Protein AF-A0A925SGU0-F1 (afdb_monomer)

pLDDT: mean 85.4, std 11.52, range [42.75, 97.94]

Solvent-accessible surface area (backbone atoms only — not comparable to full-atom values): 26174 Å² total; per-residue (Å²): 116,72,66,58,69,57,47,50,63,52,49,53,52,50,33,56,45,30,49,53,49,53,58,50,56,76,69,48,88,86,67,83,87,63,48,31,83,50,36,36,80,90,41,87,33,40,52,65,72,15,40,31,47,64,42,74,80,38,100,51,50,72,67,51,40,73,42,40,80,54,56,43,76,57,97,88,40,56,17,26,60,47,35,33,90,68,60,73,57,44,63,69,39,41,48,46,70,64,46,43,61,58,50,50,50,50,49,53,52,35,53,50,51,50,50,50,41,42,74,75,65,45,71,79,65,51,70,67,39,61,70,32,78,95,34,44,70,53,51,25,48,45,49,19,54,47,24,40,55,48,13,54,52,24,48,77,70,67,37,59,67,62,14,50,56,25,36,53,51,17,54,72,44,37,84,70,49,44,69,59,30,42,54,47,16,46,51,25,30,34,70,67,39,50,68,60,16,55,52,27,44,52,50,20,39,72,71,37,62,94,45,32,72,63,52,50,53,52,50,48,54,41,28,52,60,54,70,34,40,50,61,37,29,51,51,19,53,60,42,56,72,38,90,87,46,66,53,61,62,29,49,30,48,27,55,59,19,58,69,39,89,82,36,64,85,77,64,49,77,67,53,76,75,47,90,60,75,36,60,66,29,52,51,51,18,42,53,21,52,76,71,65,39,56,69,60,17,49,56,23,50,54,55,33,73,71,31,88,63,33,45,35,57,36,54,50,48,22,52,55,27,49,76,71,65,38,52,70,60,15,44,51,45,38,67,44,78,73,21,76,53,51,72,46,55,33,40,42,44,45,24,52,40,26,48,75,70,65,39,54,70,60,21,41,46,36,63,74,67,50,58,86,48,69,66,31,46,42,48,49,35,17,48,27,43,62,59,50,43,52,69,54,49,53,55,50,44,56,53,53,74,66,38,78,85,68,55,66,30,50,47,52,39,46,34,48,18,23,58,60,33,69,33,64,71,57,34,53,54,39,35,57,57,42,34,74,79,39,72,60,50,40,61,51,54,53,62,42,72,41,99,80,45,82,66,61,29,72,44,56,46,46,76,77,33,61,61,52,65,61,39,44,51,34,76,61,54,72,78,78,79,74,82,74,86,86,129

Sequence (487 aa):
MLDWLRLWPEFIRLNLRKDRHRRRQNVSIGQRWHSAPCQSASDSGRPGDTRCEACQILDRASRYRLVCPDLSVVAGEARCTRSAGQVRPYWGRAALAFLAPPALLYLVLTLGYWSLLRTQGITTVPLADALLPDRWENIAEHRRDHFHNIALRAFAAGDARAATIALFTAAQTGRGDPEQNRLLARLAYLSGFQSLGDDLHTAALAQAPAQAAALSIHWHDDLLLARRPTRLATLALEQLAHPDAPREFWLHAYFESLRHPDVPSSLDPALVSFPHPGLRDALLARQAVAAGDFLEAHVHLYALGQTPPGAATQAFLVESWLDIRDHARAFAAAADPRYAASPAQTARLRYLVHHHAGDLAAARREIAYAREDAATLSATVAILIHAPDAPSLALAWERVSASEPVSPTLLGACWLAARSADHAALVSTVEIRLAAFDPTLPSTLRGLAGPHATLAIPALATLLLPLDRDALYQLQAPPPLPPKPGL

Foldseek 3Di:
DVLLVVLQVLLVVLQVQQVVVLVVVVVDDPDDQQAAPQWDRPWPLAAPGTAGNSCVVHPDVVLVCQQPVQWDQDPNTTTGRDGRNPDHRRVVSSCCSNVVVVVVVLVVVLVVVVVVCVVVVLPPDDSVLSSDPVNVLVVLVSQLVVLCVQLVVCVVVVNLPSNLVSLVSSCVSHQHDLVSLLVNLLSCLLVVVNVSSVVSLVSSCVSCVVCNQVSLVSSLLSCLQSLPLQVQLVSLLVQCPDPPHPNLVSLLSNLLSLLDPPHDLPVPPSVVPDPAQLPVLSSQLSVCLSVVVVVSNVVSLVSLVVGQAELSSLLSSLVSCLSSPNLVSSLCSLPPVRRVHDLLSSLLSQLVSCLSVVVNVSNLVSLVPQDLDQVSLLLQLLSLLQRPDLVSLVSSVVSLVPDPPRALQSLLSSLSSCVSNVVVVSVVVSLVVNCVVPVCLNVLVVVCSDPPNPRNHVSSCCVVHVHDVSNSSSVSRDRRDPPDPDD

Radius of gyration: 39.47 Å; Cα contacts (8 Å, |Δi|>4): 622; chains: 1; bounding box: 90×50×114 Å

Nearest PDB structures (foldseek):
  7dhg-assembly1_C  TM=5.368E-01  e=2.382E-02  Homo sapiens
  9hmf-assembly1_L  TM=2.170E-01  e=4.540E-02  Campylobacter jejuni
  5nrl-assembly1_J  TM=4.206E-01  e=8.964E-01  Saccharomyces cerevisiae
  4hnw-assembly1_A  TM=2.966E-01  e=5.754E-01  Saccharomyces cerevisiae S288C
  6xr1-assembly1_A  TM=2.135E-01  e=4.339E-01  synthetic construct

Secondary structure (DSSP, 8-state):
-HHHHHHHHHHHHHHHHHHHHHHHHTT-TT---PPPTTB-TTS---TTTSBBHHHHSSS-HHHHHTT-TTEEEETTEEEESS-GGG----HHHHHHHHHHHHHHHHHHHHHHHHHHHHHTT-----HHHHH-GGGHHHHHHHHHHHHHHHHHHHHHTT-HHHHHHHHHHHHHHSSPPHHHHHHHHHHHHHTT-HHHHHHHHHHHHHH-GGGHHHHHHHHHHHHHHTT-HHHHHHHHHHHHTSTTS-HHHHHHHHHHHTTSTTS-GGGHHHHHT---TTHHHHHHHHHHHHHT-HHHHHHHHHHHTTSPP-HHHHHHHHHHHHHTT-HHHHHHHHH-GGG---HHHHHHHHHHHHHHTT-HHHHHHHHHHS-SSHHHHHHHHHHHHHS--HHHHHHHHHHHHHSSSPPHHHHHHHHHHHHHTT-HHHHHHHHHHHHHH-TTHHHHHHHHTSTT-SSSSHHHHHHHS---HHHHHHHHSPPPPPPPS--

Mean predicted aligned error: 9.71 Å

Structure (mmCIF, N/CA/C/O backbone):
data_AF-A0A925SGU0-F1
#
_entry.id   AF-A0A925SGU0-F1
#
loop_
_atom_site.group_PDB
_atom_site.id
_atom_site.type_symbol
_atom_site.label_atom_id
_atom_site.label_alt_id
_atom_site.label_comp_id
_atom_site.label_asym_id
_atom_site.label_entity_id
_atom_site.label_seq_id
_atom_site.pdbx_PDB_ins_code
_atom_site.Cartn_x
_atom_site.Cartn_y
_atom_site.Cartn_z
_atom_site.occupancy
_atom_site.B_iso_or_equiv
_atom_site.auth_seq_id
_atom_site.auth_comp_id
_atom_site.auth_asym_id
_atom_site.auth_atom_id
_atom_site.pdbx_PDB_model_num
ATOM 1 N N . MET A 1 1 ? -13.767 -9.651 52.450 1.00 54.62 1 MET A N 1
ATOM 2 C CA . MET A 1 1 ? -14.417 -9.584 51.120 1.00 54.62 1 MET A CA 1
ATOM 3 C C . MET A 1 1 ? -15.547 -10.609 50.977 1.00 54.62 1 MET A C 1
ATOM 5 O O . MET A 1 1 ? -16.618 -10.221 50.537 1.00 54.62 1 MET A O 1
ATOM 9 N N . LEU A 1 2 ? -15.360 -11.862 51.423 1.00 60.91 2 LEU A N 1
ATOM 10 C CA . LEU A 1 2 ? -16.372 -12.939 51.371 1.00 60.91 2 LEU A CA 1
ATOM 11 C C . LEU A 1 2 ? -17.727 -12.606 52.036 1.00 60.91 2 LEU A C 1
ATOM 13 O O . LEU A 1 2 ? -18.768 -12.937 51.475 1.00 60.91 2 LEU A O 1
ATOM 17 N N . ASP A 1 3 ? -17.740 -11.874 53.157 1.00 69.94 3 ASP A N 1
ATOM 18 C CA . ASP A 1 3 ? -18.998 -11.460 53.811 1.00 69.94 3 ASP A CA 1
ATOM 19 C C . ASP A 1 3 ? -19.869 -10.546 52.947 1.00 69.94 3 ASP A C 1
ATOM 21 O O . ASP A 1 3 ? -21.088 -10.553 53.079 1.00 69.94 3 ASP A O 1
ATOM 25 N N . TRP A 1 4 ? -19.264 -9.746 52.065 1.00 71.12 4 TRP A N 1
ATOM 26 C CA . TRP A 1 4 ? -19.990 -8.767 51.254 1.00 71.12 4 TRP A CA 1
ATOM 27 C C . TRP A 1 4 ? -20.843 -9.445 50.178 1.00 71.12 4 TRP A C 1
ATOM 29 O O . TRP A 1 4 ? -21.992 -9.064 49.958 1.00 71.12 4 TRP A O 1
ATOM 39 N N . LEU A 1 5 ? -20.309 -10.516 49.582 1.00 77.62 5 LEU A N 1
ATOM 40 C CA . LEU A 1 5 ? -21.015 -11.350 48.608 1.00 77.62 5 LEU A CA 1
ATOM 41 C C . LEU A 1 5 ? -22.161 -12.149 49.247 1.00 77.62 5 LEU A C 1
ATOM 43 O O . LEU A 1 5 ? -23.161 -12.405 48.584 1.00 77.62 5 LEU A O 1
ATOM 47 N N . ARG A 1 6 ? -22.056 -12.497 50.538 1.00 77.75 6 ARG A N 1
ATOM 48 C CA . ARG A 1 6 ? -23.143 -13.137 51.306 1.00 77.75 6 ARG A CA 1
ATOM 49 C C . ARG A 1 6 ? -24.194 -12.137 51.791 1.00 77.75 6 ARG A C 1
ATOM 51 O O . ARG A 1 6 ? -25.374 -12.469 51.857 1.00 77.75 6 ARG A O 1
ATOM 58 N N . LEU A 1 7 ? -23.781 -10.905 52.096 1.00 78.12 7 LEU A N 1
ATOM 59 C CA . LEU A 1 7 ? -24.659 -9.841 52.583 1.00 78.12 7 LEU A CA 1
ATOM 60 C C . LEU A 1 7 ? -25.709 -9.443 51.533 1.00 78.12 7 LEU A C 1
ATOM 62 O O . LEU A 1 7 ? -26.854 -9.179 51.890 1.00 78.12 7 LEU A O 1
ATOM 66 N N . TRP A 1 8 ? -25.339 -9.407 50.249 1.00 80.88 8 TRP A N 1
ATOM 67 C CA . TRP A 1 8 ? -26.189 -8.888 49.171 1.00 80.88 8 TRP A CA 1
ATOM 68 C C . TRP A 1 8 ? -27.453 -9.722 48.878 1.00 80.88 8 TRP A C 1
ATOM 70 O O . TRP A 1 8 ? -28.551 -9.154 48.939 1.00 80.88 8 TRP A O 1
ATOM 80 N N . PRO A 1 9 ? -27.368 -11.047 48.630 1.00 85.44 9 PRO A N 1
ATOM 81 C CA . PRO A 1 9 ? -28.552 -11.881 48.414 1.00 85.44 9 PRO A CA 1
ATOM 82 C C . PRO A 1 9 ? -29.490 -11.852 49.618 1.00 85.44 9 PRO A C 1
ATOM 84 O O . PRO A 1 9 ? -30.707 -11.769 49.461 1.00 85.44 9 PRO A O 1
ATOM 87 N N . GLU A 1 10 ? -28.922 -11.851 50.826 1.00 84.56 10 GLU A N 1
ATOM 88 C CA . GLU A 1 10 ? -29.679 -11.762 52.068 1.00 84.56 10 GLU A CA 1
ATOM 89 C C . GLU A 1 10 ? -30.394 -10.422 52.209 1.00 84.56 10 GLU A C 1
ATOM 91 O O . GLU A 1 10 ? -31.566 -10.371 52.591 1.00 84.56 10 GLU A O 1
ATOM 96 N N . PHE A 1 11 ? -29.746 -9.326 51.817 1.00 84.31 11 PHE A N 1
ATOM 97 C CA . PHE A 1 11 ? -30.368 -8.011 51.842 1.00 84.31 11 PHE A CA 1
ATOM 98 C C . PHE A 1 11 ? -31.518 -7.898 50.835 1.00 84.31 11 PHE A C 1
ATOM 100 O O . PHE A 1 11 ? -32.598 -7.423 51.196 1.00 84.31 11 PHE A O 1
ATOM 107 N N . ILE A 1 12 ? -31.337 -8.381 49.601 1.00 88.00 12 ILE A N 1
ATOM 108 C CA . ILE A 1 12 ? -32.414 -8.449 48.599 1.00 88.00 12 ILE A CA 1
ATOM 109 C C . ILE A 1 12 ? -33.570 -9.294 49.135 1.00 88.00 12 ILE A C 1
ATOM 111 O O . ILE A 1 12 ? -34.717 -8.840 49.160 1.00 88.00 12 ILE A O 1
ATOM 115 N N . ARG A 1 13 ? -33.271 -10.504 49.622 1.00 90.12 13 ARG A N 1
ATOM 116 C CA . ARG A 1 13 ? -34.255 -11.445 50.167 1.00 90.12 13 ARG A CA 1
ATOM 117 C C . ARG A 1 13 ? -35.071 -10.808 51.288 1.00 90.12 13 ARG A C 1
ATOM 119 O O . ARG A 1 13 ? -36.299 -10.903 51.283 1.00 90.12 13 ARG A O 1
ATOM 126 N N . LEU A 1 14 ? -34.413 -10.132 52.227 1.00 87.62 14 LEU A N 1
ATOM 127 C CA . LEU A 1 14 ? -35.061 -9.487 53.367 1.00 87.62 14 LEU A CA 1
ATOM 128 C C . LEU A 1 14 ? -35.910 -8.280 52.957 1.00 87.62 14 LEU A C 1
ATOM 130 O O . LEU A 1 14 ? -37.015 -8.138 53.478 1.00 87.62 14 LEU A O 1
ATOM 134 N N . ASN A 1 15 ? -35.467 -7.435 52.019 1.00 90.31 15 ASN A N 1
ATOM 135 C CA . ASN A 1 15 ? -36.299 -6.321 51.541 1.00 90.31 15 ASN A CA 1
ATOM 136 C C . ASN A 1 15 ? -37.511 -6.802 50.747 1.00 90.31 15 ASN A C 1
ATOM 138 O O . ASN A 1 15 ? -38.612 -6.327 51.005 1.00 90.31 15 ASN A O 1
ATOM 142 N N . LEU A 1 16 ? -37.353 -7.812 49.887 1.00 92.31 16 LEU A N 1
ATOM 143 C CA . LEU A 1 16 ? -38.478 -8.439 49.187 1.00 92.31 16 LEU A CA 1
ATOM 144 C C . LEU A 1 16 ? -39.488 -9.052 50.167 1.00 92.31 16 LEU A C 1
ATOM 146 O O . LEU A 1 16 ? -40.700 -8.926 49.981 1.00 92.31 16 LEU A O 1
ATOM 150 N N . ARG A 1 17 ? -39.014 -9.701 51.241 1.00 90.56 17 ARG A N 1
ATOM 151 C CA . ARG A 1 17 ? -39.887 -10.219 52.306 1.00 90.56 17 ARG A CA 1
ATOM 152 C C . ARG A 1 17 ? -40.599 -9.090 53.056 1.00 90.56 17 ARG A C 1
ATOM 154 O O . ARG A 1 17 ? -41.795 -9.219 53.304 1.00 90.56 17 ARG A O 1
ATOM 161 N N . LYS A 1 18 ? -39.911 -7.988 53.378 1.00 89.38 18 LYS A N 1
ATOM 162 C CA . LYS A 1 18 ? -40.508 -6.794 54.010 1.00 89.38 18 LYS A CA 1
ATOM 163 C C . LYS A 1 18 ? -41.570 -6.144 53.120 1.00 89.38 18 LYS A C 1
ATOM 165 O O . LYS A 1 18 ? -42.645 -5.822 53.616 1.00 89.38 18 LYS A O 1
ATOM 170 N N . ASP A 1 19 ? -41.326 -6.034 51.815 1.00 90.50 19 ASP A N 1
ATOM 171 C CA . ASP A 1 19 ? -42.318 -5.557 50.844 1.00 90.50 19 ASP A CA 1
ATOM 172 C C . ASP A 1 19 ? -43.566 -6.443 50.819 1.00 90.50 19 ASP A C 1
ATOM 174 O O . ASP A 1 19 ? -44.690 -5.946 50.908 1.00 90.50 19 ASP A O 1
ATOM 178 N N . ARG A 1 20 ? -43.386 -7.770 50.757 1.00 90.00 20 ARG A N 1
ATOM 179 C CA . ARG A 1 20 ? -44.502 -8.730 50.818 1.00 90.00 20 ARG A CA 1
ATOM 180 C C . ARG A 1 20 ? -45.269 -8.631 52.136 1.00 90.00 20 ARG A C 1
ATOM 182 O O . ARG A 1 20 ? -46.496 -8.666 52.121 1.00 90.00 20 ARG A O 1
ATOM 189 N N . HIS A 1 21 ? -44.567 -8.497 53.259 1.00 86.38 21 HIS A N 1
ATOM 190 C CA . HIS A 1 21 ? -45.171 -8.342 54.582 1.00 86.38 21 HIS A CA 1
ATOM 191 C C . HIS A 1 21 ? -46.014 -7.065 54.672 1.00 86.38 21 HIS A C 1
ATOM 193 O O . HIS A 1 21 ? -47.172 -7.134 55.073 1.00 86.38 21 HIS A O 1
ATOM 199 N N . ARG A 1 22 ? -45.493 -5.931 54.189 1.00 85.56 22 ARG A N 1
ATOM 200 C CA . ARG A 1 22 ? -46.227 -4.660 54.135 1.00 85.56 22 ARG A CA 1
ATOM 201 C C . ARG A 1 22 ? -47.474 -4.749 53.253 1.00 85.56 22 ARG A C 1
ATOM 203 O O . ARG A 1 22 ? -48.534 -4.266 53.638 1.00 85.56 22 ARG A O 1
ATOM 210 N N . ARG A 1 23 ? -47.377 -5.403 52.088 1.00 86.06 23 ARG A N 1
ATOM 211 C CA . ARG A 1 23 ? -48.541 -5.647 51.217 1.00 86.06 23 ARG A CA 1
ATOM 212 C C . ARG A 1 23 ? -49.613 -6.487 51.915 1.00 86.06 23 ARG A C 1
ATOM 214 O O . ARG A 1 23 ? -50.784 -6.166 51.786 1.00 86.06 23 ARG A O 1
ATOM 221 N N . ARG A 1 24 ? -49.226 -7.519 52.677 1.00 83.50 24 ARG A N 1
ATOM 222 C CA . ARG A 1 24 ? -50.164 -8.350 53.456 1.00 83.50 24 ARG A CA 1
ATOM 223 C C . ARG A 1 24 ? -50.821 -7.570 54.597 1.00 83.50 24 ARG A C 1
ATOM 225 O O . ARG A 1 24 ? -52.029 -7.674 54.760 1.00 83.50 24 ARG A O 1
ATOM 232 N N . GLN A 1 25 ? -50.060 -6.747 55.320 1.00 77.62 25 GLN A N 1
ATOM 233 C CA . GLN A 1 25 ? -50.591 -5.903 56.398 1.00 77.62 25 GLN A CA 1
ATOM 234 C C . GLN A 1 25 ? -51.639 -4.897 55.911 1.00 77.62 25 GLN A C 1
ATOM 236 O O . GLN A 1 25 ? -52.618 -4.661 56.609 1.00 77.62 25 GLN A O 1
ATOM 241 N N . ASN A 1 26 ? -51.476 -4.351 54.702 1.00 72.44 26 ASN A N 1
ATOM 242 C CA . ASN A 1 26 ? -52.467 -3.450 54.108 1.00 72.44 26 ASN A CA 1
ATOM 243 C C . ASN A 1 26 ? -53.800 -4.144 53.753 1.00 72.44 26 ASN A C 1
ATOM 245 O O . ASN A 1 26 ? -54.792 -3.453 53.551 1.00 72.44 26 ASN A O 1
ATOM 249 N N . VAL A 1 27 ? -53.831 -5.479 53.653 1.00 72.06 27 VAL A N 1
ATOM 250 C CA . VAL A 1 27 ? -55.029 -6.262 53.286 1.00 72.06 27 VAL A CA 1
ATOM 251 C C . VAL A 1 27 ? -55.773 -6.781 54.525 1.00 72.06 27 VAL A C 1
ATOM 253 O O . VAL A 1 27 ? -56.987 -6.953 54.493 1.00 72.06 27 VAL A O 1
ATOM 256 N N . SER A 1 28 ? -55.075 -7.007 55.639 1.00 62.03 28 SER A N 1
ATOM 257 C CA . SER A 1 28 ? -55.639 -7.573 56.868 1.00 62.03 28 SER A CA 1
ATOM 258 C C . SER A 1 28 ? -55.954 -6.491 57.911 1.00 62.03 28 SER A C 1
ATOM 260 O O . SER A 1 28 ? -55.168 -6.259 58.832 1.00 62.03 28 SER A O 1
ATOM 262 N N . ILE A 1 29 ? -57.111 -5.836 57.795 1.00 55.25 29 ILE A N 1
ATOM 263 C CA . ILE A 1 29 ? -57.624 -4.926 58.831 1.00 55.25 29 ILE A CA 1
ATOM 264 C C . ILE A 1 29 ? -58.131 -5.783 60.007 1.00 55.25 29 ILE A C 1
ATOM 266 O O . ILE A 1 29 ? -59.185 -6.403 59.912 1.00 55.25 29 ILE A O 1
ATOM 270 N N . GLY A 1 30 ? -57.364 -5.857 61.104 1.00 55.22 30 GLY A N 1
ATOM 271 C CA . GLY A 1 30 ? -57.815 -6.441 62.382 1.00 55.22 30 GLY A CA 1
ATOM 272 C C . GLY A 1 30 ? -57.083 -7.690 62.899 1.00 55.22 30 GLY A C 1
ATOM 273 O O . GLY A 1 30 ? -57.442 -8.185 63.966 1.00 55.22 30 GLY A O 1
ATOM 274 N N . GLN A 1 31 ? -56.053 -8.208 62.217 1.00 54.75 31 GLN A N 1
ATOM 275 C CA . GLN A 1 31 ? -55.280 -9.362 62.715 1.00 54.75 31 GLN A CA 1
ATOM 276 C C . GLN A 1 31 ? -54.062 -8.968 63.568 1.00 54.75 31 GLN A C 1
ATOM 278 O O . GLN A 1 31 ? -53.413 -7.950 63.331 1.00 54.75 31 GLN A O 1
ATOM 283 N N . ARG A 1 32 ? -53.754 -9.810 64.572 1.00 58.53 32 ARG A N 1
ATOM 284 C CA . ARG A 1 32 ? -52.595 -9.688 65.478 1.00 58.53 32 ARG A CA 1
ATOM 285 C C . ARG A 1 32 ? -51.298 -9.478 64.686 1.00 58.53 32 ARG A C 1
ATOM 287 O O . ARG A 1 32 ? -51.033 -10.180 63.714 1.00 58.53 32 ARG A O 1
ATOM 294 N N . TRP A 1 33 ? -50.480 -8.529 65.140 1.00 59.62 33 TRP A N 1
ATOM 295 C CA . TRP A 1 33 ? -49.197 -8.169 64.539 1.00 59.62 33 TRP A CA 1
ATOM 296 C C . TRP A 1 33 ? -48.231 -9.364 64.545 1.00 59.62 33 TRP A C 1
ATOM 298 O O . TRP A 1 33 ? -47.617 -9.665 65.565 1.00 59.62 33 TRP A O 1
ATOM 308 N N . HIS A 1 34 ? -48.096 -10.055 63.414 1.00 68.38 34 HIS A N 1
ATOM 309 C CA . HIS A 1 34 ? -47.015 -11.020 63.220 1.00 68.38 34 HIS A CA 1
ATOM 310 C C . HIS A 1 34 ? -45.671 -10.284 63.158 1.00 68.38 34 HIS A C 1
ATOM 312 O O . HIS A 1 34 ? -45.598 -9.182 62.606 1.00 68.38 34 HIS A O 1
ATOM 318 N N . SER A 1 35 ? -44.619 -10.891 63.713 1.00 78.31 35 SER A N 1
ATOM 319 C CA . SER A 1 35 ? -43.250 -10.372 63.655 1.00 78.31 35 SER A CA 1
ATOM 320 C C . SER A 1 35 ? -42.851 -10.032 62.215 1.00 78.31 35 SER A C 1
ATOM 322 O O . SER A 1 35 ? -43.205 -10.731 61.256 1.00 78.31 35 SER A O 1
ATOM 324 N N . ALA A 1 36 ? -42.129 -8.922 62.039 1.00 84.94 36 ALA A N 1
ATOM 325 C CA . ALA A 1 36 ? -41.620 -8.569 60.721 1.00 84.94 36 ALA A CA 1
ATOM 326 C C . ALA A 1 36 ? -40.605 -9.633 60.249 1.00 84.94 36 ALA A C 1
ATOM 328 O O . ALA A 1 36 ? -39.908 -10.210 61.075 1.00 84.94 36 ALA A O 1
ATOM 329 N N . PRO A 1 37 ? -40.404 -9.853 58.937 1.00 86.06 37 PRO A N 1
ATOM 330 C CA . PRO A 1 37 ? -39.548 -10.936 58.427 1.00 86.06 37 PRO A CA 1
ATOM 331 C C . PRO A 1 37 ? -38.057 -10.861 58.794 1.00 86.06 37 PRO A C 1
ATOM 333 O O . PRO A 1 37 ? -37.296 -11.742 58.408 1.00 86.06 37 PRO A O 1
ATOM 336 N N . CYS A 1 38 ? -37.617 -9.767 59.417 1.00 87.31 38 CYS A N 1
ATOM 337 C CA . CYS A 1 38 ? -36.256 -9.583 59.924 1.00 87.31 38 CYS A CA 1
ATOM 338 C C . CYS A 1 38 ? -36.180 -9.587 61.461 1.00 87.31 38 CYS A C 1
ATOM 340 O O . CYS A 1 38 ? -35.096 -9.406 62.012 1.00 87.31 38 CYS A O 1
ATOM 342 N N . GLN A 1 39 ? -37.322 -9.695 62.137 1.00 90.56 39 GLN A N 1
ATOM 343 C CA . GLN A 1 39 ? -37.469 -9.761 63.585 1.00 90.56 39 GLN A CA 1
ATOM 344 C C . GLN A 1 39 ? -37.628 -11.225 64.000 1.00 90.56 39 GLN A C 1
ATOM 346 O O . GLN A 1 39 ? -38.316 -11.973 63.310 1.00 90.56 39 GLN A O 1
ATOM 351 N N . SER A 1 40 ? -37.036 -11.613 65.131 1.00 87.81 40 SER A N 1
ATOM 352 C CA . SER A 1 40 ? -37.202 -12.967 65.668 1.00 87.81 40 SER A CA 1
ATOM 353 C C . SER A 1 40 ? -38.683 -13.287 65.893 1.00 87.81 40 SER A C 1
ATOM 355 O O . SER A 1 40 ? -39.411 -12.496 66.496 1.00 87.81 40 SER A O 1
ATOM 357 N N . ALA A 1 41 ? -39.138 -14.449 65.421 1.00 84.25 41 ALA A N 1
ATOM 358 C CA . ALA A 1 41 ? -40.534 -14.872 65.554 1.00 84.25 41 ALA A CA 1
ATOM 359 C C . ALA A 1 41 ? -40.947 -15.212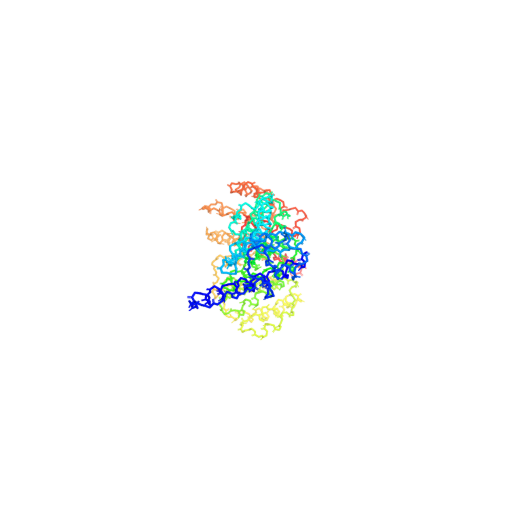 66.996 1.00 84.25 41 ALA A C 1
ATOM 361 O O . ALA A 1 41 ? -42.136 -15.198 67.304 1.00 84.25 41 ALA A O 1
ATOM 362 N N . SER A 1 42 ? -39.977 -15.495 67.870 1.00 84.81 42 SER A N 1
ATOM 363 C CA . SER A 1 42 ? -40.190 -15.776 69.296 1.00 84.81 42 SER A CA 1
ATOM 364 C C . SER A 1 42 ? -40.431 -14.531 70.150 1.00 84.81 42 SER A C 1
ATOM 366 O O . SER A 1 42 ? -40.810 -14.654 71.313 1.00 84.81 42 SER A O 1
ATOM 368 N N . ASP A 1 43 ? -40.159 -13.343 69.610 1.00 83.94 43 ASP A N 1
ATOM 369 C CA . ASP A 1 43 ? -40.090 -12.112 70.389 1.00 83.94 43 ASP A CA 1
ATOM 370 C C . ASP A 1 43 ? -41.404 -11.320 70.319 1.00 83.94 43 ASP A C 1
ATOM 372 O O . ASP A 1 43 ? -42.255 -11.525 69.454 1.00 83.94 43 ASP A O 1
ATOM 376 N N . SER A 1 44 ? -41.567 -10.362 71.233 1.00 81.75 44 SER A N 1
ATOM 377 C CA . SER A 1 44 ? -42.814 -9.608 71.433 1.00 81.75 44 SER A CA 1
ATOM 378 C C . SER A 1 44 ? -43.220 -8.697 70.264 1.00 81.75 44 SER A C 1
ATOM 380 O O . SER A 1 44 ? -44.310 -8.120 70.288 1.00 81.75 44 SER A O 1
ATOM 382 N N . GLY A 1 45 ? -42.344 -8.491 69.274 1.00 80.19 45 GLY A N 1
ATOM 383 C CA . GLY A 1 45 ? -42.534 -7.526 68.186 1.00 80.19 45 GLY A CA 1
ATOM 384 C C . GLY A 1 45 ? -42.500 -6.060 68.645 1.00 80.19 45 GLY A C 1
ATOM 385 O O . GLY A 1 45 ? -42.767 -5.158 67.840 1.00 80.19 45 GLY A O 1
ATOM 386 N N . ARG A 1 46 ? -42.192 -5.804 69.929 1.00 84.62 46 ARG A N 1
ATOM 387 C CA . ARG A 1 46 ? -42.098 -4.461 70.510 1.00 84.62 46 ARG A CA 1
ATOM 388 C C . ARG A 1 46 ? -40.757 -3.795 70.166 1.00 84.62 46 ARG A C 1
ATOM 390 O O . ARG A 1 46 ? -39.728 -4.483 70.121 1.00 84.62 46 ARG A O 1
ATOM 397 N N . PRO A 1 47 ? -40.757 -2.464 69.945 1.00 87.44 47 PRO A N 1
ATOM 398 C CA . PRO A 1 47 ? -39.541 -1.662 69.823 1.00 87.44 47 PRO A CA 1
ATOM 399 C C . PRO A 1 47 ? -38.559 -1.914 70.972 1.00 87.44 47 PRO A C 1
ATOM 401 O O . PRO A 1 47 ? -38.955 -1.879 72.129 1.00 87.44 47 PRO A O 1
ATOM 404 N N . GLY A 1 48 ? -37.281 -2.134 70.670 1.00 86.25 48 GLY A N 1
ATOM 405 C CA . GLY A 1 48 ? -36.213 -2.284 71.668 1.00 86.25 48 GLY A CA 1
ATOM 406 C C . GLY A 1 48 ? -36.128 -3.660 72.339 1.00 86.25 48 GLY A C 1
ATOM 407 O O . GLY A 1 48 ? -35.055 -4.017 72.822 1.00 86.25 48 GLY A O 1
ATOM 408 N N . ASP A 1 49 ? -37.195 -4.460 72.296 1.00 88.19 49 ASP A N 1
ATOM 409 C CA . ASP A 1 49 ? -37.231 -5.812 72.877 1.00 88.19 49 ASP A CA 1
ATOM 410 C C . ASP A 1 49 ? -36.927 -6.905 71.847 1.00 88.19 49 ASP A C 1
ATOM 412 O O . ASP A 1 49 ? -36.413 -7.965 72.188 1.00 88.19 49 ASP A O 1
ATOM 416 N N . THR A 1 50 ? -37.233 -6.640 70.576 1.00 89.38 50 THR A N 1
ATOM 417 C CA . THR A 1 50 ? -37.212 -7.651 69.514 1.00 89.38 50 THR A CA 1
ATOM 418 C C . THR A 1 50 ? -35.835 -7.769 68.869 1.00 89.38 50 THR A C 1
ATOM 420 O O . THR A 1 50 ? -35.325 -6.795 68.302 1.00 89.38 50 THR A O 1
ATOM 423 N N . ARG A 1 51 ? -35.240 -8.963 68.891 1.00 90.06 51 ARG A N 1
ATOM 424 C CA . ARG A 1 51 ? -33.958 -9.264 68.245 1.00 90.06 51 ARG A CA 1
ATOM 425 C C . ARG A 1 51 ? -34.088 -9.239 66.722 1.00 90.06 51 ARG A C 1
ATOM 427 O O . ARG A 1 51 ? -35.106 -9.626 66.145 1.00 90.06 51 ARG A O 1
ATOM 434 N N . CYS A 1 52 ? -33.030 -8.781 66.059 1.00 88.62 52 CYS A N 1
ATOM 435 C CA . CYS A 1 52 ? -32.928 -8.791 64.604 1.00 88.62 52 CYS A CA 1
ATOM 436 C C . CYS A 1 52 ? -32.322 -10.118 64.130 1.00 88.62 52 CYS A C 1
ATOM 438 O O . CYS A 1 52 ? -31.115 -10.331 64.245 1.00 88.62 52 CYS A O 1
ATOM 440 N N . GLU A 1 53 ? -33.145 -10.991 63.556 1.00 86.38 53 GLU A N 1
ATOM 441 C CA . GLU A 1 53 ? -32.720 -12.296 63.029 1.00 86.38 53 GLU A CA 1
ATOM 442 C C . GLU A 1 53 ? -31.729 -12.133 61.863 1.00 86.38 53 GLU A C 1
ATOM 444 O O . GLU A 1 53 ? -30.762 -12.878 61.735 1.00 86.38 53 GLU A O 1
ATOM 449 N N . ALA A 1 54 ? -31.875 -11.059 61.078 1.00 81.50 54 ALA A N 1
ATOM 450 C CA . ALA A 1 54 ? -30.940 -10.731 60.003 1.00 81.50 54 ALA A CA 1
ATOM 451 C C . ALA A 1 54 ? -29.509 -10.458 60.501 1.00 81.50 54 ALA A C 1
ATOM 453 O O . ALA A 1 54 ? -28.556 -10.645 59.750 1.00 81.50 54 ALA A O 1
ATOM 454 N N . CYS A 1 55 ? -29.343 -10.023 61.754 1.00 84.88 55 CYS A N 1
ATOM 455 C CA . CYS A 1 55 ? -28.027 -9.811 62.351 1.00 84.88 55 CYS A CA 1
ATOM 456 C C . CYS A 1 55 ? -27.410 -11.090 62.924 1.00 84.88 55 CYS A C 1
ATOM 458 O O . CYS A 1 55 ? -26.207 -11.098 63.137 1.00 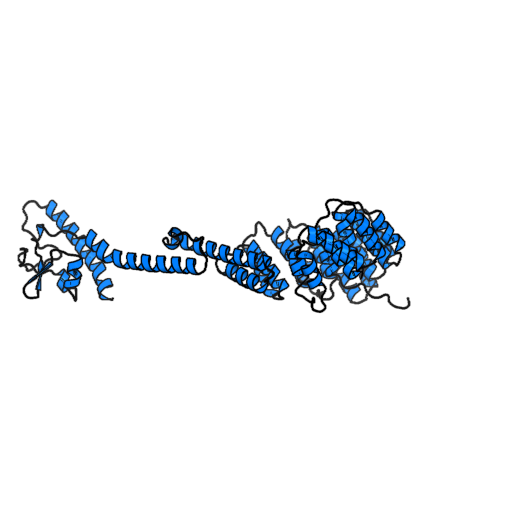84.88 55 CYS A O 1
ATOM 460 N N . GLN A 1 56 ? -28.193 -12.150 63.146 1.00 81.25 56 GLN A N 1
ATOM 461 C CA . GLN A 1 56 ? -27.676 -13.449 63.600 1.00 81.25 56 GLN A CA 1
ATOM 462 C C . GLN A 1 56 ? -26.998 -14.221 62.461 1.00 81.25 56 GLN A C 1
ATOM 464 O O . GLN A 1 56 ? -26.098 -15.015 62.698 1.00 81.25 56 GLN A O 1
ATOM 469 N N . ILE A 1 57 ? -27.404 -13.950 61.218 1.00 76.56 57 ILE A N 1
ATOM 470 C CA . ILE A 1 57 ? -26.843 -14.562 60.002 1.00 76.56 57 ILE A CA 1
ATOM 471 C C . ILE A 1 57 ? -25.508 -13.893 59.601 1.00 76.56 57 ILE A C 1
ATOM 473 O O . ILE A 1 57 ? -24.792 -14.386 58.734 1.00 76.56 57 ILE A O 1
ATOM 477 N N . LEU A 1 58 ? -25.161 -12.753 60.209 1.00 73.56 58 LEU A N 1
ATOM 478 C CA . LEU A 1 58 ? -24.021 -11.926 59.819 1.00 73.56 58 LEU A CA 1
ATOM 479 C C . LEU A 1 58 ? -23.004 -11.824 60.956 1.00 73.56 58 LEU A C 1
ATOM 481 O O . LEU A 1 58 ? -23.327 -11.300 62.016 1.00 73.56 58 LEU A O 1
ATOM 485 N N . ASP A 1 59 ? -21.743 -12.168 60.683 1.00 72.50 59 ASP A N 1
ATOM 486 C CA . ASP A 1 59 ? -20.637 -12.113 61.658 1.00 72.50 59 ASP A CA 1
ATOM 487 C C . ASP A 1 59 ? -20.443 -10.737 62.323 1.00 72.50 59 ASP A C 1
ATOM 489 O O . ASP A 1 59 ? -19.841 -10.624 63.390 1.00 72.50 59 ASP A O 1
ATOM 493 N N . ARG A 1 60 ? -20.921 -9.651 61.694 1.00 78.12 60 ARG A N 1
ATOM 494 C CA . ARG A 1 60 ? -20.815 -8.282 62.225 1.00 78.12 60 ARG A CA 1
ATOM 495 C C . ARG A 1 60 ? -22.106 -7.490 62.038 1.00 78.12 60 ARG A C 1
ATOM 497 O O . ARG A 1 60 ? -22.308 -6.848 61.003 1.00 78.12 60 ARG A O 1
ATOM 504 N N . ALA A 1 61 ? -22.925 -7.425 63.089 1.00 76.69 61 ALA A N 1
ATOM 505 C CA . ALA A 1 61 ? -24.160 -6.630 63.132 1.00 76.69 61 ALA A CA 1
ATOM 506 C C . ALA A 1 61 ? -23.948 -5.133 62.814 1.00 76.69 61 ALA A C 1
ATOM 508 O O . ALA A 1 61 ? -24.831 -4.480 62.254 1.00 76.69 61 ALA A O 1
ATOM 509 N N . SER A 1 62 ? -22.760 -4.585 63.099 1.00 79.94 62 SER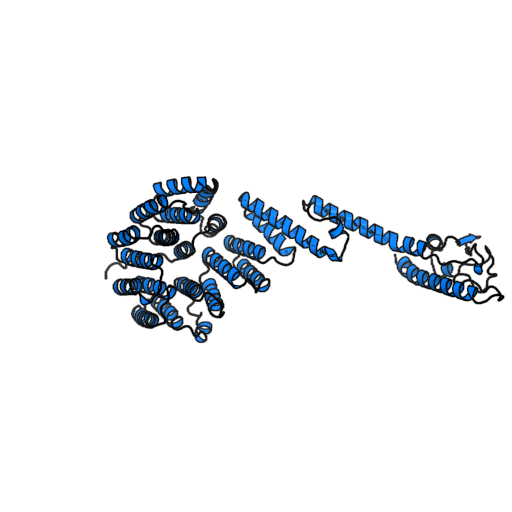 A N 1
ATOM 510 C CA . SER A 1 62 ? -22.401 -3.196 62.782 1.00 79.94 62 SER A CA 1
ATOM 511 C C . SER A 1 62 ? -22.453 -2.882 61.283 1.00 79.94 62 SER A C 1
ATOM 513 O O . SER A 1 62 ? -22.862 -1.785 60.911 1.00 79.94 62 SER A O 1
ATOM 515 N N . ARG A 1 63 ? -22.128 -3.842 60.407 1.00 78.44 63 ARG A N 1
ATOM 516 C CA . ARG A 1 63 ? -22.221 -3.661 58.947 1.00 78.44 63 ARG A CA 1
ATOM 517 C C . ARG A 1 63 ? -23.670 -3.589 58.471 1.00 78.44 63 ARG A C 1
ATOM 519 O O . ARG A 1 63 ? -23.974 -2.849 57.543 1.00 78.44 63 ARG A O 1
ATOM 526 N N . TYR A 1 64 ? -24.579 -4.293 59.145 1.00 81.50 64 TYR A N 1
ATOM 527 C CA . TYR A 1 64 ? -26.007 -4.258 58.830 1.00 81.50 64 TYR A CA 1
ATOM 528 C C . TYR A 1 64 ? -26.651 -2.900 59.172 1.00 81.50 64 TYR A C 1
ATOM 530 O O . TYR A 1 64 ? -27.603 -2.490 58.508 1.00 81.50 64 TYR A O 1
ATOM 538 N N . ARG A 1 65 ? -26.092 -2.146 60.137 1.00 85.25 65 ARG A N 1
ATOM 539 C CA . ARG A 1 65 ? -26.549 -0.783 60.496 1.00 85.25 65 ARG A CA 1
ATOM 540 C C . ARG A 1 65 ? -26.396 0.237 59.372 1.00 85.25 65 ARG A C 1
ATOM 542 O O . ARG A 1 65 ? -27.192 1.172 59.295 1.00 85.25 65 ARG A O 1
ATOM 549 N N . LEU A 1 66 ? -25.412 0.053 58.485 1.00 79.69 66 LEU A N 1
ATOM 550 C CA . LEU A 1 66 ? -25.246 0.906 57.299 1.00 79.69 66 LEU A CA 1
ATOM 551 C C . LEU A 1 66 ? -26.514 0.893 56.439 1.00 79.69 66 LEU A C 1
ATOM 553 O O . LEU A 1 66 ? -26.897 1.906 55.855 1.00 79.69 66 LEU A O 1
ATOM 557 N N . VAL A 1 67 ? -27.211 -0.242 56.434 1.00 81.94 67 VAL A N 1
ATOM 558 C CA . VAL A 1 67 ? -28.343 -0.472 55.551 1.00 81.94 67 VAL A CA 1
ATOM 559 C C . VAL A 1 67 ? -29.692 -0.422 56.282 1.00 81.94 67 VAL A C 1
ATOM 561 O O . VAL A 1 67 ? -30.665 0.072 55.718 1.00 81.94 67 VAL A O 1
ATOM 564 N N . CYS A 1 68 ? -29.758 -0.845 57.550 1.00 89.19 68 CYS A N 1
ATOM 565 C CA . CYS A 1 68 ? -30.948 -0.757 58.403 1.00 89.19 68 CYS A CA 1
ATOM 566 C C . CYS A 1 68 ? -30.727 0.241 59.563 1.00 89.19 68 CYS A C 1
ATOM 568 O O . CYS A 1 68 ? -30.071 -0.119 60.545 1.00 89.19 68 CYS A O 1
ATOM 570 N N . PRO A 1 69 ? -31.272 1.475 59.493 1.00 88.88 69 PRO A N 1
ATOM 571 C CA . PRO A 1 69 ? -31.090 2.485 60.543 1.00 88.88 69 PRO A CA 1
ATOM 572 C C . PRO A 1 69 ? -31.790 2.142 61.864 1.00 88.88 69 PRO A C 1
ATOM 574 O O . PRO A 1 69 ? -31.369 2.625 62.908 1.00 88.88 69 PRO A O 1
ATOM 577 N N . ASP A 1 70 ? -32.830 1.305 61.839 1.00 90.25 70 ASP A N 1
ATOM 578 C CA . ASP A 1 70 ? -33.624 0.964 63.031 1.00 90.25 70 ASP A CA 1
ATOM 579 C C . ASP A 1 70 ? -32.954 -0.077 63.946 1.00 90.25 70 ASP A C 1
ATOM 581 O O . ASP A 1 70 ? -33.605 -0.680 64.797 1.00 90.25 70 ASP A O 1
ATOM 585 N N . LEU A 1 71 ? -31.672 -0.374 63.741 1.00 89.94 71 LEU A N 1
ATOM 586 C CA . LEU A 1 71 ? -30.960 -1.365 64.537 1.00 89.94 71 LEU A CA 1
ATOM 587 C C . LEU A 1 71 ? -30.222 -0.686 65.702 1.00 89.94 71 LEU A C 1
ATOM 589 O O . LEU A 1 71 ? -29.222 0.017 65.505 1.00 89.94 71 LEU A O 1
ATOM 593 N N . SER A 1 72 ? -30.671 -0.931 66.932 1.00 90.38 72 SER A N 1
ATOM 594 C CA . SER A 1 72 ? -29.953 -0.571 68.158 1.00 90.38 72 SER A CA 1
ATOM 595 C C . SER A 1 72 ? -29.154 -1.765 68.687 1.00 90.38 72 SER A C 1
ATOM 597 O O . SER A 1 72 ? -29.484 -2.917 68.418 1.00 90.38 72 SER A O 1
ATOM 599 N N . VAL A 1 73 ? -28.068 -1.498 69.413 1.00 88.75 73 VAL A N 1
ATOM 600 C CA . VAL A 1 73 ? -27.348 -2.530 70.170 1.00 88.75 73 VAL A CA 1
ATOM 601 C C . VAL A 1 73 ? -27.638 -2.260 71.636 1.00 88.75 73 VAL A C 1
ATOM 603 O O . VAL A 1 73 ? -27.286 -1.193 72.133 1.00 88.75 73 VAL A O 1
ATOM 606 N N . VAL A 1 74 ? -28.319 -3.191 72.297 1.00 87.94 74 VAL A N 1
ATOM 607 C CA . VAL A 1 74 ? -28.697 -3.098 73.712 1.00 87.94 74 VAL A CA 1
ATOM 608 C C . VAL A 1 74 ? -28.139 -4.333 74.403 1.00 87.94 74 VAL A C 1
ATOM 610 O O . VAL A 1 74 ? -28.423 -5.447 73.975 1.00 87.94 74 VAL A O 1
ATOM 613 N N . ALA A 1 75 ? -27.306 -4.137 75.430 1.00 87.25 75 ALA A N 1
ATOM 614 C CA . ALA A 1 75 ? -26.630 -5.225 76.147 1.00 87.25 75 ALA A CA 1
ATOM 615 C C . ALA A 1 75 ? -25.873 -6.213 75.224 1.00 87.25 75 ALA A C 1
ATOM 617 O O . ALA A 1 75 ? -25.878 -7.417 75.446 1.00 87.25 75 ALA A O 1
ATOM 618 N N . GLY A 1 76 ? -25.246 -5.706 74.155 1.00 84.75 76 GLY A N 1
ATOM 619 C CA . GLY A 1 76 ? -24.496 -6.522 73.188 1.00 84.75 76 GLY A CA 1
ATOM 620 C C . GLY A 1 76 ? -25.346 -7.209 72.111 1.00 84.75 76 GLY A C 1
ATOM 621 O O . GLY A 1 76 ? -24.790 -7.711 71.137 1.00 84.75 76 GLY A O 1
ATOM 622 N N . GLU A 1 77 ? -26.677 -7.171 72.209 1.00 87.62 77 GLU A N 1
ATOM 623 C CA . GLU A 1 77 ? -27.581 -7.771 71.226 1.00 87.62 77 GLU A CA 1
ATOM 624 C C . GLU A 1 77 ? -28.125 -6.740 70.234 1.00 87.62 77 GLU A C 1
ATOM 626 O O . GLU A 1 77 ? -28.510 -5.628 70.603 1.00 87.62 77 GLU A O 1
ATOM 631 N N . ALA A 1 78 ? -28.209 -7.127 68.961 1.00 90.06 78 ALA A N 1
ATOM 632 C CA . ALA A 1 78 ? -28.802 -6.309 67.910 1.00 90.06 78 ALA A CA 1
ATOM 633 C C . ALA A 1 78 ? -30.339 -6.404 67.953 1.00 90.06 78 ALA A C 1
ATOM 635 O O . ALA A 1 78 ? -30.921 -7.445 67.633 1.00 90.06 78 ALA A O 1
ATOM 636 N N . ARG A 1 79 ? -31.000 -5.306 68.327 1.00 91.31 79 ARG A N 1
ATOM 637 C CA . ARG A 1 79 ? -32.457 -5.215 68.496 1.00 91.31 79 ARG A CA 1
ATOM 638 C C . ARG A 1 79 ? -33.070 -4.179 67.555 1.00 91.31 79 ARG A C 1
ATOM 640 O O . ARG A 1 79 ? -32.417 -3.226 67.133 1.00 91.31 79 ARG A O 1
ATOM 647 N N . CYS A 1 80 ? -34.329 -4.387 67.181 1.00 91.00 80 CYS A N 1
ATOM 648 C CA . CYS A 1 80 ? -35.073 -3.491 66.301 1.00 91.00 80 CYS A CA 1
ATOM 649 C C . CYS A 1 80 ? -35.771 -2.395 67.117 1.00 91.00 80 CYS A C 1
ATOM 651 O O . CYS A 1 80 ? -36.534 -2.695 68.029 1.00 91.00 80 CYS A O 1
ATOM 653 N N . THR A 1 81 ? -35.562 -1.123 66.779 1.00 91.81 81 THR A N 1
ATOM 654 C CA . THR A 1 81 ? -36.197 0.033 67.442 1.00 91.81 81 THR A CA 1
ATOM 655 C C . THR A 1 81 ? -37.608 0.329 66.933 1.00 91.81 81 THR A C 1
ATOM 657 O O . THR A 1 81 ? -38.247 1.270 67.397 1.00 91.81 81 THR A O 1
ATOM 660 N N . ARG A 1 82 ? -38.112 -0.449 65.971 1.00 90.75 82 ARG A N 1
ATOM 661 C CA . ARG A 1 82 ? -39.444 -0.291 65.378 1.00 90.75 82 ARG A CA 1
ATOM 662 C C . ARG A 1 82 ? -40.329 -1.472 65.736 1.00 90.75 82 ARG A C 1
ATOM 664 O O . ARG A 1 82 ? -39.858 -2.601 65.849 1.00 90.75 82 ARG A O 1
ATOM 671 N N . SER A 1 83 ? -41.626 -1.212 65.866 1.00 89.06 83 SER A N 1
ATOM 672 C CA . SER A 1 83 ? -42.616 -2.281 65.966 1.00 89.06 83 SER A CA 1
ATOM 673 C C . SER A 1 83 ? -42.743 -3.008 64.626 1.00 89.06 83 SER A C 1
ATOM 675 O O . SER A 1 83 ? -42.430 -2.436 63.579 1.00 89.06 83 SER A O 1
ATOM 677 N N . ALA A 1 84 ? -43.225 -4.253 64.639 1.00 84.25 84 ALA A N 1
ATOM 678 C CA . ALA A 1 84 ? -43.358 -5.080 63.432 1.00 84.25 84 ALA A CA 1
ATOM 679 C C . ALA A 1 84 ? -44.081 -4.368 62.266 1.00 84.25 84 ALA A C 1
ATOM 681 O O . ALA A 1 84 ? -43.651 -4.451 61.118 1.00 84.25 84 ALA A O 1
ATOM 682 N N . GLY A 1 85 ? -45.128 -3.591 62.566 1.00 82.12 85 GLY A N 1
ATOM 683 C CA . GLY A 1 85 ? -45.886 -2.802 61.585 1.00 82.12 85 GLY A CA 1
ATOM 684 C C . GLY A 1 85 ? -45.171 -1.582 61.004 1.00 82.12 85 GLY A C 1
ATOM 685 O O . GLY A 1 85 ? -45.580 -1.042 59.980 1.00 82.12 85 GLY A O 1
ATOM 686 N N . GLN A 1 86 ? -44.114 -1.116 61.664 1.00 87.75 86 GLN A N 1
ATOM 687 C CA . GLN A 1 86 ? -43.353 0.062 61.252 1.00 87.75 86 GLN A CA 1
ATOM 688 C C . GLN A 1 86 ? -42.086 -0.297 60.469 1.00 87.75 86 GLN A C 1
ATOM 690 O O . GLN A 1 86 ? -41.415 0.603 59.962 1.00 87.75 86 GLN A O 1
ATOM 695 N N . VAL A 1 87 ? -41.753 -1.586 60.344 1.00 87.44 87 VAL A N 1
ATOM 696 C CA . VAL A 1 87 ? -40.573 -2.039 59.602 1.00 87.44 87 VAL A CA 1
ATOM 697 C C . VAL A 1 87 ? -40.767 -1.782 58.108 1.00 87.44 87 VAL A C 1
ATOM 699 O O . VAL A 1 87 ? -41.664 -2.332 57.470 1.00 87.44 87 VAL A O 1
ATOM 702 N N . ARG A 1 88 ? -39.886 -0.963 57.526 1.00 88.94 88 ARG A N 1
ATOM 703 C CA . ARG A 1 88 ? -39.884 -0.643 56.092 1.00 88.94 88 ARG A CA 1
ATOM 704 C C . ARG A 1 88 ? -38.721 -1.330 55.362 1.00 88.94 88 ARG A C 1
ATOM 706 O O . ARG A 1 88 ? -37.696 -1.636 55.982 1.00 88.94 88 ARG A O 1
ATOM 713 N N . PRO A 1 89 ? -38.859 -1.602 54.053 1.00 90.38 89 PRO A N 1
ATOM 714 C CA . PRO A 1 89 ? -37.719 -1.932 53.205 1.00 90.38 89 PRO A CA 1
ATOM 715 C C . PRO A 1 89 ? -36.804 -0.706 53.051 1.00 90.38 89 PRO A C 1
ATOM 717 O O . PRO A 1 89 ? -37.269 0.432 52.984 1.00 90.38 89 PRO A O 1
ATOM 720 N N . TYR A 1 90 ? -35.500 -0.945 52.955 1.00 90.44 90 TYR A N 1
ATOM 721 C CA . TYR A 1 90 ? -34.462 0.077 52.828 1.00 90.44 90 TYR A CA 1
ATOM 722 C C . TYR A 1 90 ? -33.741 -0.019 51.479 1.00 90.44 90 TYR A C 1
ATOM 724 O O . TYR A 1 90 ? -32.513 -0.034 51.427 1.00 90.44 90 TYR A O 1
ATOM 732 N N . TRP A 1 91 ? -34.502 -0.062 50.378 1.00 87.56 91 TRP A N 1
ATOM 733 C CA . TRP A 1 91 ? -33.955 -0.171 49.017 1.00 87.56 91 TRP A CA 1
ATOM 734 C C . TRP A 1 91 ? -32.951 0.934 48.679 1.00 87.56 91 TRP A C 1
ATOM 736 O O . TRP A 1 91 ? -31.890 0.628 48.154 1.00 87.56 91 TRP A O 1
ATOM 746 N N . GLY A 1 92 ? -33.226 2.193 49.040 1.00 87.69 92 GLY A N 1
ATOM 747 C CA . GLY A 1 92 ? -32.316 3.310 48.752 1.00 87.69 92 GLY A CA 1
ATOM 748 C C . GLY A 1 92 ? -30.974 3.206 49.484 1.00 87.69 92 GLY A C 1
ATOM 749 O O . GLY A 1 92 ? -29.924 3.402 48.881 1.00 87.69 92 GLY A O 1
ATOM 750 N N . ARG A 1 93 ? -30.986 2.825 50.770 1.00 88.31 93 ARG A N 1
ATOM 751 C CA . ARG A 1 93 ? -29.748 2.603 51.539 1.00 88.31 93 ARG A CA 1
ATOM 752 C C . ARG A 1 93 ? -29.003 1.361 51.080 1.00 88.31 93 ARG A C 1
ATOM 754 O O . ARG A 1 93 ? -27.780 1.372 51.088 1.00 88.31 93 ARG A O 1
ATOM 761 N N . ALA A 1 94 ? -29.724 0.314 50.679 1.00 83.50 94 ALA A N 1
ATOM 762 C CA . ALA A 1 94 ? -29.123 -0.863 50.069 1.00 83.50 94 ALA A CA 1
ATOM 763 C C . ALA A 1 94 ? -28.420 -0.476 48.767 1.00 83.50 94 ALA A C 1
ATOM 765 O O . ALA A 1 94 ? -27.215 -0.659 48.651 1.00 83.50 94 ALA A O 1
ATOM 766 N N . ALA A 1 95 ? -29.139 0.142 47.832 1.00 86.06 95 ALA A N 1
ATOM 767 C CA . ALA A 1 95 ? -28.572 0.616 46.579 1.00 86.06 95 ALA A CA 1
ATOM 768 C C . ALA A 1 95 ? -27.338 1.496 46.825 1.00 86.06 95 ALA A C 1
ATOM 770 O O . ALA A 1 95 ? -26.294 1.231 46.248 1.00 86.06 95 ALA A O 1
ATOM 771 N N . LEU A 1 96 ? -27.401 2.457 47.752 1.00 87.94 96 LEU A N 1
ATOM 772 C CA . LEU A 1 96 ? -26.250 3.299 48.082 1.00 87.94 96 LEU A CA 1
ATOM 773 C C . LEU A 1 96 ? -25.083 2.495 48.678 1.00 87.94 96 LEU A C 1
ATOM 775 O O . LEU A 1 96 ? -23.966 2.596 48.191 1.00 87.94 96 LEU A O 1
ATOM 779 N N . ALA A 1 97 ? -25.318 1.672 49.701 1.00 84.12 97 ALA A N 1
ATOM 780 C CA . ALA A 1 97 ? -24.255 0.917 50.361 1.00 84.12 97 ALA A CA 1
ATOM 781 C C . ALA A 1 97 ? -23.573 -0.085 49.419 1.00 84.12 97 ALA A C 1
ATOM 783 O O . ALA A 1 97 ? -22.376 -0.318 49.557 1.00 84.12 97 ALA A O 1
ATOM 784 N N . PHE A 1 98 ? -24.317 -0.664 48.473 1.00 82.00 98 PHE A N 1
ATOM 785 C CA . PHE A 1 98 ? -23.831 -1.731 47.599 1.00 82.00 98 PHE A CA 1
ATOM 786 C C . PHE A 1 98 ? -23.371 -1.255 46.221 1.00 82.00 98 PHE A C 1
ATOM 788 O O . PHE A 1 98 ? -22.401 -1.804 45.711 1.00 82.00 98 PHE A O 1
ATOM 795 N N . LEU A 1 99 ? -24.023 -0.251 45.628 1.00 86.38 99 LEU A N 1
ATOM 796 C CA . LEU A 1 99 ? -23.667 0.279 44.309 1.00 86.38 99 LEU A CA 1
ATOM 797 C C . LEU A 1 99 ? -22.679 1.441 44.400 1.00 86.38 99 LEU A C 1
ATOM 799 O O . LEU A 1 99 ? -21.869 1.588 43.492 1.00 86.38 99 LEU A O 1
ATOM 803 N N . ALA A 1 100 ? -22.682 2.241 45.477 1.00 88.69 100 ALA A N 1
ATOM 804 C CA . ALA A 1 100 ? -21.784 3.395 45.552 1.00 88.69 100 ALA A CA 1
ATOM 805 C C . ALA A 1 100 ? -20.299 3.008 45.626 1.00 88.69 100 ALA A C 1
ATOM 807 O O . ALA A 1 100 ? -19.530 3.609 44.884 1.00 88.69 100 ALA A O 1
ATOM 808 N N . PRO A 1 101 ? -19.852 2.014 46.427 1.00 88.75 101 PRO A N 1
ATOM 809 C CA . PRO A 1 101 ? -18.442 1.622 46.428 1.00 88.75 101 PRO A CA 1
ATOM 810 C C . PRO A 1 101 ? -17.920 1.123 45.068 1.00 88.75 101 PRO A C 1
ATOM 812 O O . PRO A 1 101 ? -16.892 1.638 44.631 1.00 88.75 101 PRO A O 1
ATOM 815 N N . PRO A 1 102 ? -18.580 0.181 44.357 1.00 90.50 102 PRO A N 1
ATOM 816 C CA . PRO A 1 102 ? -18.118 -0.231 43.035 1.00 90.50 102 PRO A CA 1
ATOM 817 C C . PRO A 1 102 ? -18.275 0.877 41.991 1.00 90.50 102 PRO A C 1
ATOM 819 O O . PRO A 1 102 ? -17.397 1.001 41.148 1.00 90.50 102 PRO A O 1
ATOM 822 N N . ALA A 1 103 ? -19.316 1.717 42.058 1.00 92.44 103 ALA A N 1
ATOM 823 C CA . ALA A 1 103 ? -19.444 2.868 41.162 1.00 92.44 103 ALA A CA 1
ATOM 824 C C . ALA A 1 103 ? -18.324 3.896 41.386 1.00 92.44 103 ALA A C 1
ATOM 826 O O . ALA A 1 103 ? -17.759 4.407 40.425 1.00 92.44 103 ALA A O 1
ATOM 827 N N . LEU A 1 104 ? -17.959 4.163 42.643 1.00 95.19 104 LEU A N 1
ATOM 828 C CA . LEU A 1 104 ? -16.844 5.040 42.992 1.00 95.19 104 LEU A CA 1
ATOM 829 C C . LEU A 1 104 ? -15.511 4.443 42.534 1.00 95.19 104 LEU A C 1
ATOM 831 O O . LEU A 1 104 ? -14.703 5.153 41.946 1.00 95.19 104 LEU A O 1
ATOM 835 N N . LEU A 1 105 ? -15.288 3.146 42.758 1.00 95.88 105 LEU A N 1
ATOM 836 C CA . LEU A 1 105 ? -14.090 2.455 42.280 1.00 95.88 105 LEU A CA 1
ATOM 837 C C . LEU A 1 105 ? -14.000 2.493 40.750 1.00 95.88 105 LEU A C 1
ATOM 839 O O . LEU A 1 105 ? -12.949 2.824 40.210 1.00 95.88 105 LEU A O 1
ATOM 843 N N . TYR A 1 106 ? -15.104 2.204 40.060 1.00 95.25 106 TYR A N 1
ATOM 844 C CA . TYR A 1 106 ? -15.207 2.297 38.607 1.00 95.25 106 TYR A CA 1
ATOM 845 C C . TYR A 1 106 ? -14.871 3.705 38.112 1.00 95.25 106 TYR A C 1
ATOM 847 O O . TYR A 1 106 ? -14.070 3.860 37.191 1.00 95.25 106 TYR A O 1
ATOM 855 N N . LEU A 1 107 ? -15.423 4.734 38.761 1.00 96.75 107 LEU A N 1
ATOM 856 C CA . LEU A 1 107 ? -15.153 6.128 38.433 1.00 96.75 107 LEU A CA 1
ATOM 857 C C . LEU A 1 107 ? -13.672 6.479 38.633 1.00 96.75 107 LEU A C 1
ATOM 859 O O . LEU A 1 107 ? -13.071 7.075 37.746 1.00 96.75 107 LEU A O 1
ATOM 863 N N . VAL A 1 108 ? -13.065 6.079 39.755 1.00 97.94 108 VAL A N 1
ATOM 864 C CA . VAL A 1 108 ? -11.638 6.314 40.037 1.00 97.94 108 VAL A CA 1
ATOM 865 C C . VAL A 1 108 ? -10.750 5.635 38.995 1.00 97.94 108 VAL A C 1
ATOM 867 O O . VAL A 1 108 ? -9.845 6.273 38.463 1.00 97.94 108 VAL A O 1
ATOM 870 N N . LEU A 1 109 ? -11.020 4.370 38.662 1.00 97.25 109 LEU A N 1
ATOM 871 C CA . LEU A 1 109 ? -10.258 3.631 37.651 1.00 97.25 109 LEU A CA 1
ATOM 872 C C . LEU A 1 109 ? -10.413 4.249 36.259 1.00 97.25 109 LEU A C 1
ATOM 874 O O . LEU A 1 109 ? -9.422 4.429 35.557 1.00 97.25 109 LEU A O 1
ATOM 878 N N . THR A 1 110 ? -11.635 4.628 35.887 1.00 96.25 110 THR A N 1
ATOM 879 C CA . THR A 1 110 ? -11.930 5.273 34.602 1.00 96.25 110 THR A CA 1
ATOM 880 C C . THR A 1 110 ? -11.221 6.616 34.480 1.00 96.25 110 THR A C 1
ATOM 882 O O . THR A 1 110 ? -10.560 6.876 33.478 1.00 96.25 110 THR A O 1
ATOM 885 N N . LEU A 1 111 ? -11.320 7.471 35.503 1.00 97.38 111 LEU A N 1
ATOM 886 C CA . LEU A 1 111 ? -10.649 8.771 35.522 1.00 97.38 111 LEU A CA 1
ATOM 887 C C . LEU A 1 111 ? -9.128 8.615 35.525 1.00 97.38 111 LEU A C 1
ATOM 889 O O . LEU A 1 111 ? -8.441 9.378 34.847 1.00 97.38 111 LEU A O 1
ATOM 893 N N . GLY A 1 112 ? -8.603 7.616 36.238 1.00 97.75 112 GLY A N 1
ATOM 894 C CA . GLY A 1 112 ? -7.184 7.272 36.229 1.00 97.75 112 GLY A CA 1
ATOM 895 C C . GLY A 1 112 ? -6.700 6.850 34.841 1.00 97.75 112 GLY A C 1
ATOM 896 O O . GLY A 1 112 ? -5.721 7.399 34.343 1.00 97.75 112 GLY A O 1
ATOM 897 N N . TYR A 1 113 ? -7.418 5.939 34.178 1.00 96.50 113 TYR A N 1
ATOM 898 C CA . TYR A 1 113 ? -7.105 5.496 32.818 1.00 96.50 113 TYR A CA 1
ATOM 899 C C . TYR A 1 113 ? -7.219 6.633 31.794 1.00 96.50 113 TYR A C 1
ATOM 901 O O . TYR A 1 113 ? -6.308 6.842 30.996 1.00 96.50 113 TYR A O 1
ATOM 909 N N . TRP A 1 114 ? -8.289 7.428 31.853 1.00 97.31 114 TRP A N 1
ATOM 910 C CA . TRP A 1 114 ? -8.463 8.600 30.992 1.00 97.31 114 TRP A CA 1
ATOM 911 C C . TRP A 1 114 ? -7.344 9.633 31.189 1.00 97.31 114 TRP A C 1
ATOM 913 O O . TRP A 1 114 ? -6.807 10.166 30.216 1.00 97.31 114 TRP A O 1
ATOM 923 N N . SER A 1 115 ? -6.931 9.870 32.437 1.00 97.19 115 SER A N 1
ATOM 924 C CA . SER A 1 115 ? -5.794 10.745 32.744 1.00 97.19 115 SER A CA 1
ATOM 925 C C . SER A 1 115 ? -4.485 10.177 32.192 1.00 97.19 115 SER A C 1
ATOM 927 O O . SER A 1 115 ? -3.696 10.924 31.620 1.00 97.19 115 SER A O 1
ATOM 929 N N . LEU A 1 116 ? -4.269 8.860 32.279 1.00 97.38 116 LEU A N 1
ATOM 930 C CA . LEU A 1 116 ? -3.097 8.203 31.696 1.00 97.38 116 LEU A CA 1
ATOM 931 C C . LEU A 1 116 ? -3.035 8.407 30.173 1.00 97.38 116 LEU A C 1
ATOM 933 O O . LEU A 1 116 ? -1.994 8.817 29.660 1.00 97.38 116 LEU A O 1
ATOM 937 N N . LEU A 1 117 ? -4.150 8.216 29.458 1.00 95.50 117 LEU A N 1
ATOM 938 C CA . LEU A 1 117 ? -4.231 8.478 28.013 1.00 95.50 117 LEU A CA 1
ATOM 939 C C . LEU A 1 117 ? -3.845 9.929 27.680 1.00 95.50 117 LEU A C 1
ATOM 941 O O . LEU A 1 117 ? -3.071 10.176 26.755 1.00 95.50 117 LEU A O 1
ATOM 945 N N . ARG A 1 118 ? -4.310 10.892 28.485 1.00 95.88 118 ARG A N 1
ATOM 946 C CA . ARG A 1 118 ? -3.960 12.313 28.335 1.00 95.88 118 ARG A CA 1
ATOM 947 C C . ARG A 1 118 ? -2.471 12.570 28.563 1.00 95.88 118 ARG A C 1
ATOM 949 O O . ARG A 1 118 ? -1.876 13.312 27.788 1.00 95.88 118 ARG A O 1
ATOM 956 N N . THR A 1 119 ? -1.855 11.942 29.568 1.00 96.69 119 THR A N 1
ATOM 957 C CA . THR A 1 119 ? -0.407 12.085 29.824 1.00 96.69 119 THR A CA 1
ATOM 958 C C . THR A 1 119 ? 0.460 11.502 28.709 1.00 96.69 119 THR A C 1
ATOM 960 O O . THR A 1 119 ? 1.559 11.993 28.479 1.00 96.69 119 THR A O 1
ATOM 963 N N . GLN A 1 120 ? -0.048 10.509 27.973 1.00 93.88 120 GLN A N 1
ATOM 964 C CA . GLN A 1 120 ? 0.599 9.956 26.779 1.00 93.88 120 GLN A CA 1
ATOM 965 C C . GLN A 1 120 ? 0.414 10.835 25.527 1.00 93.88 120 GLN A C 1
ATOM 967 O O . GLN A 1 120 ? 0.961 10.518 24.477 1.00 93.88 120 GLN A O 1
ATOM 972 N N . GLY A 1 121 ? -0.347 11.932 25.618 1.00 93.44 121 GLY A N 1
ATOM 973 C CA . GLY A 1 121 ? -0.626 12.836 24.500 1.00 93.44 121 GLY A CA 1
ATOM 974 C C . GLY A 1 121 ? -1.878 12.487 23.688 1.00 93.44 121 GLY A C 1
ATOM 975 O O . GLY A 1 121 ? -2.177 13.179 22.713 1.00 93.44 121 GLY A O 1
ATOM 976 N N . ILE A 1 122 ? -2.649 11.468 24.085 1.00 95.06 122 ILE A N 1
ATOM 977 C CA . ILE A 1 122 ? -3.900 11.074 23.422 1.00 95.06 122 ILE A CA 1
ATOM 978 C C . ILE A 1 122 ? -5.031 11.972 23.950 1.00 95.06 122 ILE A C 1
ATOM 980 O O . ILE A 1 122 ? -5.795 11.620 24.851 1.00 95.06 122 ILE A O 1
ATOM 984 N N . THR A 1 123 ? -5.103 13.195 23.427 1.00 93.69 123 THR A N 1
ATOM 985 C CA . THR A 1 123 ? -6.029 14.238 23.903 1.00 93.69 123 THR A CA 1
ATOM 986 C C . THR A 1 123 ? -7.413 14.193 23.260 1.00 93.69 123 THR A C 1
ATOM 988 O O . THR A 1 123 ? -8.320 14.876 23.736 1.00 93.69 123 THR A O 1
ATOM 991 N N . THR A 1 124 ? -7.601 13.384 22.219 1.00 94.12 124 THR A N 1
ATOM 992 C CA . THR A 1 124 ? -8.858 13.296 21.463 1.00 94.12 124 THR A CA 1
ATOM 993 C C . THR A 1 124 ? -9.924 12.457 22.156 1.00 94.12 124 THR A C 1
ATOM 995 O O . THR A 1 124 ? -11.102 12.663 21.891 1.00 94.12 124 THR A O 1
ATOM 998 N N . VAL A 1 125 ? -9.547 11.583 23.100 1.00 95.19 125 VAL A N 1
ATOM 999 C CA . VAL A 1 125 ? -10.501 10.718 23.810 1.00 95.19 125 VAL A CA 1
ATOM 1000 C C . VAL A 1 125 ? -11.403 11.564 24.725 1.00 95.19 125 VAL A C 1
ATOM 1002 O O . VAL A 1 125 ? -10.919 12.157 25.712 1.00 95.19 125 VAL A O 1
ATOM 1005 N N . PRO A 1 126 ? -12.717 11.639 24.443 1.00 96.25 126 PRO A N 1
ATOM 1006 C CA . PRO A 1 126 ? -13.663 12.296 25.328 1.00 96.25 126 PRO A CA 1
ATOM 1007 C C . PRO A 1 126 ? -13.884 11.435 26.576 1.00 96.25 126 PRO A C 1
ATOM 1009 O O . PRO A 1 126 ? -13.866 10.206 26.522 1.00 96.25 126 PRO A O 1
ATOM 1012 N N . LEU A 1 127 ? -14.145 12.077 27.719 1.00 95.81 127 LEU A N 1
ATOM 1013 C CA . LEU A 1 127 ? -14.389 11.362 28.979 1.00 95.81 127 LEU A CA 1
ATOM 1014 C C . LEU A 1 127 ? -15.570 10.378 28.872 1.00 95.81 127 LEU A C 1
ATOM 1016 O O . LEU A 1 127 ? -15.550 9.323 29.499 1.00 95.81 127 LEU A O 1
ATOM 1020 N N . ALA A 1 128 ? -16.570 10.697 28.045 1.00 96.19 128 ALA A N 1
ATOM 1021 C CA . ALA A 1 128 ? -17.721 9.832 27.804 1.00 96.19 128 ALA A CA 1
ATOM 1022 C C . ALA A 1 128 ? -17.345 8.482 27.167 1.00 96.19 128 ALA A C 1
ATOM 1024 O O . ALA A 1 128 ? -17.931 7.472 27.543 1.00 96.19 128 ALA A O 1
ATOM 1025 N N . ASP A 1 129 ? -16.362 8.448 26.256 1.00 96.12 129 ASP A N 1
ATOM 1026 C CA . ASP A 1 129 ? -15.888 7.191 25.657 1.00 96.12 129 ASP A CA 1
ATOM 1027 C C . ASP A 1 129 ? -15.146 6.336 26.697 1.00 96.12 129 ASP A C 1
ATOM 1029 O O . ASP A 1 129 ? -15.272 5.119 26.687 1.00 96.12 129 ASP A O 1
ATOM 1033 N N . ALA A 1 130 ? -14.428 6.955 27.643 1.00 95.06 130 ALA A N 1
ATOM 1034 C CA . ALA A 1 130 ? -13.776 6.232 28.739 1.00 95.06 130 ALA A CA 1
ATOM 1035 C C . ALA A 1 130 ? -14.783 5.676 29.768 1.00 95.06 130 ALA A C 1
ATOM 1037 O O . ALA A 1 130 ? -14.615 4.559 30.257 1.00 95.06 130 ALA A O 1
ATOM 1038 N N . LEU A 1 131 ? -15.834 6.443 30.083 1.00 95.50 131 LEU A N 1
ATOM 1039 C CA . LEU A 1 131 ? -16.839 6.123 31.109 1.00 95.50 131 LEU A CA 1
ATOM 1040 C C . LEU A 1 131 ? -17.898 5.108 30.667 1.00 95.50 131 LEU A C 1
ATOM 1042 O O . LEU A 1 131 ? -18.620 4.588 31.512 1.00 95.50 131 LEU A O 1
ATOM 1046 N N . LEU A 1 132 ? -18.046 4.848 29.370 1.00 95.38 132 LEU A N 1
ATOM 1047 C CA . LEU A 1 132 ? -19.079 3.953 28.855 1.00 95.38 132 LEU A CA 1
ATOM 1048 C C . LEU A 1 132 ? -18.430 2.719 28.217 1.00 95.38 132 LEU A C 1
ATOM 1050 O O . LEU A 1 132 ? -17.804 2.862 27.169 1.00 95.38 132 LEU A O 1
ATOM 1054 N N . PRO A 1 133 ? -18.599 1.513 28.799 1.00 92.19 133 PRO A N 1
ATOM 1055 C CA . PRO A 1 133 ? -17.997 0.285 28.274 1.00 92.19 133 PRO A CA 1
ATOM 1056 C C . PRO A 1 133 ? -18.337 0.010 26.807 1.00 92.19 133 PRO A C 1
ATOM 1058 O O . PRO A 1 133 ? -17.459 -0.359 26.033 1.00 92.19 133 PRO A O 1
ATOM 1061 N N . ASP A 1 134 ? -19.578 0.288 26.401 1.00 94.88 134 ASP A N 1
ATOM 1062 C CA . ASP A 1 134 ? -20.052 0.097 25.022 1.00 94.88 134 ASP A CA 1
ATOM 1063 C C . ASP A 1 134 ? -19.315 0.980 23.998 1.00 94.88 134 ASP A C 1
ATOM 1065 O O . ASP A 1 134 ? -19.412 0.758 22.796 1.00 94.88 134 ASP A O 1
ATOM 1069 N N . ARG A 1 135 ? -18.578 1.997 24.462 1.00 94.88 135 ARG A N 1
ATOM 1070 C CA . ARG A 1 135 ? -17.826 2.948 23.632 1.00 94.88 135 ARG A CA 1
ATOM 1071 C C . ARG A 1 135 ? -16.315 2.755 23.725 1.00 94.88 135 ARG A C 1
ATOM 1073 O O . ARG A 1 135 ? -15.569 3.533 23.135 1.00 94.88 135 ARG A O 1
ATOM 1080 N N . TRP A 1 136 ? -15.840 1.725 24.427 1.00 92.19 136 TRP A N 1
ATOM 1081 C CA . TRP A 1 136 ? -14.405 1.456 24.554 1.00 92.19 136 TRP A CA 1
ATOM 1082 C C . TRP A 1 136 ? -13.736 1.130 23.214 1.00 92.19 136 TRP A C 1
ATOM 1084 O O . TRP A 1 136 ? -12.546 1.398 23.056 1.00 92.19 136 TRP A O 1
ATOM 1094 N N . GLU A 1 137 ? -14.492 0.649 22.222 1.00 90.94 137 GLU A N 1
ATOM 1095 C CA . GLU A 1 137 ? -13.993 0.483 20.849 1.00 90.94 137 GLU A CA 1
ATOM 1096 C C . GLU A 1 137 ? -13.521 1.815 20.235 1.00 90.94 137 GLU A C 1
ATOM 1098 O O . GLU A 1 137 ? -12.510 1.844 19.536 1.00 90.94 137 GLU A O 1
ATOM 1103 N N . ASN A 1 138 ? -14.153 2.944 20.578 1.00 93.25 138 ASN A N 1
ATOM 1104 C CA . ASN A 1 138 ? -13.735 4.263 20.091 1.00 93.25 138 ASN A CA 1
A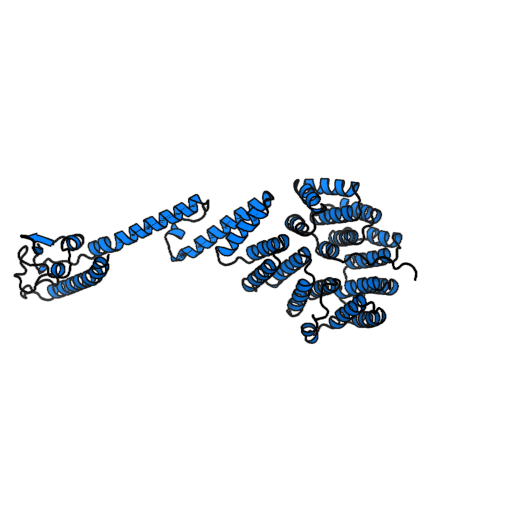TOM 1105 C C . ASN A 1 138 ? -12.368 4.672 20.661 1.00 93.25 138 ASN A C 1
ATOM 1107 O O . ASN A 1 138 ? -11.623 5.419 20.036 1.00 93.25 138 ASN A O 1
ATOM 1111 N N . ILE A 1 139 ? -12.002 4.189 21.856 1.00 94.12 139 ILE A N 1
ATOM 1112 C CA . ILE A 1 139 ? -10.698 4.494 22.469 1.00 94.12 139 ILE A CA 1
ATOM 1113 C C . ILE A 1 139 ? -9.571 3.894 21.622 1.00 94.12 139 ILE A C 1
ATOM 1115 O O . ILE A 1 139 ? -8.532 4.529 21.443 1.00 94.12 139 ILE A O 1
ATOM 1119 N N . ALA A 1 140 ? -9.776 2.688 21.088 1.00 91.56 140 ALA A N 1
ATOM 1120 C CA . ALA A 1 140 ? -8.850 2.048 20.160 1.00 91.56 140 ALA A CA 1
ATOM 1121 C C . ALA A 1 140 ? -8.668 2.881 18.880 1.00 91.56 140 ALA A C 1
ATOM 1123 O O . ALA A 1 140 ? -7.534 3.109 18.458 1.00 91.56 140 ALA A O 1
ATOM 1124 N N . GLU A 1 141 ? -9.760 3.411 18.326 1.00 91.38 141 GLU A N 1
ATOM 1125 C CA . GLU A 1 141 ?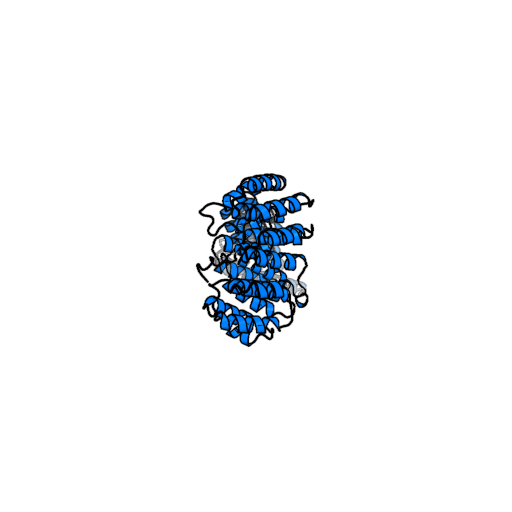 -9.735 4.318 17.173 1.00 91.38 141 GLU A CA 1
ATOM 1126 C C . GLU A 1 141 ? -8.968 5.619 17.467 1.00 91.38 141 GLU A C 1
ATOM 1128 O O . GLU A 1 141 ? -8.012 5.937 16.764 1.00 91.38 141 GLU A O 1
ATOM 1133 N N . HIS A 1 142 ? -9.262 6.307 18.575 1.00 93.50 142 HIS A N 1
ATOM 1134 C CA . HIS A 1 142 ? -8.525 7.520 18.964 1.00 93.50 142 HIS A CA 1
ATOM 1135 C C . HIS A 1 142 ? -7.025 7.270 19.160 1.00 93.50 142 HIS A C 1
ATOM 1137 O O . HIS A 1 142 ? -6.194 8.114 18.820 1.00 93.50 142 HIS A O 1
ATOM 1143 N N . ARG A 1 143 ? -6.656 6.115 19.728 1.00 93.81 143 ARG A N 1
ATOM 1144 C CA . ARG A 1 143 ? -5.249 5.724 19.891 1.00 93.81 143 ARG A CA 1
ATOM 1145 C C . ARG A 1 143 ? -4.586 5.462 18.543 1.00 93.81 143 ARG A C 1
ATOM 1147 O O . ARG A 1 143 ? -3.470 5.931 18.331 1.00 93.81 143 ARG A O 1
ATOM 1154 N N . ARG A 1 144 ? -5.262 4.744 17.644 1.00 90.88 144 ARG A N 1
ATOM 1155 C CA . ARG A 1 144 ? -4.799 4.496 16.275 1.00 90.88 144 ARG A CA 1
ATOM 1156 C C . ARG A 1 144 ? -4.525 5.816 15.560 1.00 90.88 144 ARG A C 1
ATOM 1158 O O . ARG A 1 144 ? -3.417 6.014 15.073 1.00 90.88 144 ARG A O 1
ATOM 1165 N N . ASP A 1 145 ? -5.476 6.742 15.584 1.00 91.25 145 ASP A N 1
ATOM 1166 C CA . ASP A 1 145 ? -5.357 8.036 14.909 1.00 91.25 145 ASP A CA 1
ATOM 1167 C C . ASP A 1 145 ? -4.233 8.888 15.518 1.00 91.25 145 ASP A C 1
ATOM 1169 O O . ASP A 1 145 ? -3.477 9.553 14.806 1.00 91.25 145 ASP A O 1
ATOM 1173 N N . HIS A 1 146 ? -4.055 8.837 16.841 1.00 93.94 146 HIS A N 1
ATOM 1174 C CA . HIS A 1 146 ? -2.935 9.493 17.511 1.00 93.94 146 HIS A CA 1
ATOM 1175 C C . HIS A 1 146 ? -1.578 8.965 17.020 1.00 93.94 146 HIS A C 1
ATOM 1177 O O . HIS A 1 146 ? -0.712 9.757 16.637 1.00 93.94 146 HIS A O 1
ATOM 1183 N N . PHE A 1 147 ? -1.392 7.642 16.991 1.00 92.69 147 PHE A N 1
ATOM 1184 C CA . PHE A 1 147 ? -0.147 7.031 16.522 1.00 92.69 147 PHE A CA 1
ATOM 1185 C C . PHE A 1 147 ? 0.064 7.206 15.015 1.00 92.69 147 PHE A C 1
ATOM 1187 O O . PHE A 1 147 ? 1.191 7.453 14.592 1.00 92.69 147 PHE A O 1
ATOM 1194 N N . HIS A 1 148 ? -1.000 7.192 14.214 1.00 89.62 148 HIS A N 1
ATOM 1195 C CA . HIS A 1 148 ? -0.933 7.530 12.795 1.00 89.62 148 HIS A CA 1
ATOM 1196 C C . HIS A 1 148 ? -0.427 8.967 12.587 1.00 89.62 148 HIS A C 1
ATOM 1198 O O . HIS A 1 148 ? 0.513 9.197 11.831 1.00 89.62 148 HIS A O 1
ATOM 1204 N N . ASN A 1 149 ? -0.946 9.935 13.346 1.00 90.62 149 ASN A N 1
ATOM 1205 C CA . ASN A 1 149 ? -0.475 11.322 13.298 1.00 90.62 149 ASN A CA 1
ATOM 1206 C C . ASN A 1 149 ? 0.964 11.500 13.811 1.00 90.62 149 ASN A C 1
ATOM 1208 O O . ASN A 1 149 ? 1.665 12.421 13.387 1.00 90.62 149 ASN A O 1
ATOM 1212 N N . ILE A 1 150 ? 1.424 10.669 14.753 1.00 91.88 150 ILE A N 1
ATOM 1213 C CA . ILE A 1 150 ? 2.849 10.613 15.118 1.00 91.88 150 ILE A CA 1
ATOM 1214 C C . ILE A 1 150 ? 3.664 10.095 13.932 1.00 91.88 150 ILE A C 1
ATOM 1216 O O . ILE A 1 150 ? 4.686 10.697 13.612 1.00 91.88 150 ILE A O 1
ATOM 1220 N N . ALA A 1 151 ? 3.198 9.042 13.255 1.00 86.44 151 ALA A N 1
ATOM 1221 C CA . ALA A 1 151 ? 3.882 8.480 12.099 1.00 86.44 151 ALA A CA 1
ATOM 1222 C C . ALA A 1 151 ? 4.030 9.507 10.969 1.00 86.44 151 ALA A C 1
ATOM 1224 O O . ALA A 1 151 ? 5.136 9.714 10.482 1.00 86.44 151 ALA A O 1
ATOM 1225 N N . LEU A 1 152 ? 2.956 10.220 10.618 1.00 82.69 152 LEU A N 1
ATOM 1226 C CA . LEU A 1 152 ? 2.990 11.271 9.594 1.00 82.69 152 LEU A CA 1
ATOM 1227 C C . LEU A 1 152 ? 3.959 12.408 9.949 1.00 82.69 152 LEU A C 1
ATOM 1229 O O . LEU A 1 152 ? 4.716 12.864 9.096 1.00 82.69 152 LEU A O 1
ATOM 1233 N N . ARG A 1 153 ? 3.984 12.846 11.214 1.00 85.50 153 ARG A N 1
ATOM 1234 C CA . ARG A 1 153 ? 4.932 13.877 11.671 1.00 85.50 153 ARG A CA 1
ATOM 1235 C C . ARG A 1 153 ? 6.377 13.390 11.643 1.00 85.50 153 ARG A C 1
ATOM 1237 O O . ARG A 1 153 ? 7.257 14.149 11.255 1.00 85.50 153 ARG A O 1
ATOM 1244 N N . ALA A 1 154 ? 6.619 12.140 12.029 1.00 81.06 154 ALA A N 1
ATOM 1245 C CA . ALA A 1 154 ? 7.939 11.532 11.945 1.00 81.06 154 ALA A CA 1
ATOM 1246 C C . ALA A 1 154 ? 8.398 11.382 10.483 1.00 81.06 154 ALA A C 1
ATOM 1248 O O . ALA A 1 154 ? 9.548 11.693 10.189 1.00 81.06 154 ALA A O 1
ATOM 1249 N N . PHE A 1 155 ? 7.496 11.033 9.554 1.00 77.31 155 PHE A N 1
ATOM 1250 C CA . PHE A 1 155 ? 7.781 11.052 8.114 1.00 77.31 155 PHE A CA 1
ATOM 1251 C C . PHE A 1 155 ? 8.154 12.439 7.613 1.00 77.31 155 PHE A C 1
ATOM 1253 O O . PHE A 1 155 ? 9.186 12.588 6.965 1.00 77.31 155 PHE A O 1
ATOM 1260 N N . ALA A 1 156 ? 7.361 13.454 7.956 1.00 74.75 156 ALA A N 1
ATOM 1261 C CA . ALA A 1 156 ? 7.644 14.837 7.579 1.00 74.75 156 ALA A CA 1
ATOM 1262 C C . ALA A 1 156 ? 8.979 15.345 8.157 1.00 74.75 156 ALA A C 1
ATOM 1264 O O . ALA A 1 156 ? 9.629 16.194 7.559 1.00 74.75 156 ALA A O 1
ATOM 1265 N N . ALA A 1 157 ? 9.408 14.809 9.303 1.00 77.00 157 ALA A N 1
ATOM 1266 C CA . ALA A 1 157 ? 10.701 15.106 9.915 1.00 77.00 157 ALA A CA 1
ATOM 1267 C C . ALA A 1 157 ? 11.866 14.254 9.366 1.00 77.00 157 ALA A C 1
ATOM 1269 O O . ALA A 1 157 ? 13.002 14.433 9.804 1.00 77.00 157 ALA A O 1
ATOM 1270 N N . GLY A 1 158 ? 11.609 13.316 8.448 1.00 69.44 158 GLY A N 1
ATOM 1271 C CA . GLY A 1 158 ? 12.610 12.388 7.916 1.00 69.44 158 GLY A CA 1
ATOM 1272 C C . GLY A 1 158 ? 13.016 11.253 8.870 1.00 69.44 158 GLY A C 1
ATOM 1273 O O . GLY A 1 158 ? 13.945 10.507 8.566 1.00 69.44 158 GLY A O 1
ATOM 1274 N N . ASP A 1 159 ? 12.334 11.074 10.007 1.00 77.31 159 ASP A N 1
ATOM 1275 C CA . ASP A 1 159 ? 12.597 9.991 10.965 1.00 77.31 159 ASP A CA 1
ATOM 1276 C C . ASP A 1 159 ? 11.776 8.739 10.615 1.00 77.31 159 ASP A C 1
ATOM 1278 O O . ASP A 1 159 ? 10.742 8.428 11.218 1.00 77.31 159 ASP A O 1
ATOM 1282 N N . ALA A 1 160 ? 12.253 7.991 9.617 1.00 76.69 160 ALA A N 1
ATOM 1283 C CA . ALA A 1 160 ? 11.594 6.776 9.135 1.00 76.69 160 ALA A CA 1
ATOM 1284 C C . ALA A 1 160 ? 11.435 5.696 10.224 1.00 76.69 160 ALA A C 1
ATOM 1286 O O . ALA A 1 160 ? 10.464 4.931 10.210 1.00 76.69 160 ALA A O 1
ATOM 1287 N N . ARG A 1 161 ? 12.360 5.630 11.193 1.00 81.12 161 ARG A N 1
ATOM 1288 C CA . ARG A 1 161 ? 12.313 4.642 12.278 1.00 81.12 161 ARG A CA 1
ATOM 1289 C C . ARG A 1 161 ? 11.171 4.948 13.238 1.00 81.12 161 ARG A C 1
ATOM 1291 O O . ARG A 1 161 ? 10.366 4.058 13.517 1.00 81.12 161 ARG A O 1
ATOM 1298 N N . ALA A 1 162 ? 11.088 6.183 13.734 1.00 84.88 162 ALA A N 1
ATOM 1299 C CA . ALA A 1 162 ? 9.989 6.595 14.602 1.00 84.88 162 ALA A CA 1
ATOM 1300 C C . ALA A 1 162 ? 8.642 6.470 13.881 1.00 84.88 162 ALA A C 1
ATOM 1302 O O . ALA A 1 162 ? 7.669 5.995 14.471 1.00 84.88 162 ALA A O 1
ATOM 1303 N N . ALA A 1 163 ? 8.606 6.808 12.590 1.00 83.56 163 ALA A N 1
ATOM 1304 C CA . ALA A 1 163 ? 7.405 6.699 11.781 1.00 83.56 163 ALA A CA 1
ATOM 1305 C C . ALA A 1 163 ? 6.911 5.251 11.646 1.00 83.56 163 ALA A C 1
ATOM 1307 O O . ALA A 1 163 ? 5.730 4.974 11.858 1.00 83.56 163 ALA A O 1
ATOM 1308 N N . THR A 1 164 ? 7.824 4.311 11.388 1.00 83.50 164 THR A N 1
ATOM 1309 C CA . THR A 1 164 ? 7.507 2.879 11.277 1.00 83.50 164 THR A CA 1
ATOM 1310 C C . THR A 1 164 ? 6.993 2.307 12.600 1.00 83.50 164 THR A C 1
ATOM 1312 O O . THR A 1 164 ? 5.976 1.617 12.614 1.00 83.50 164 THR A O 1
ATOM 1315 N N . ILE A 1 165 ? 7.641 2.627 13.729 1.00 90.31 165 ILE A N 1
ATOM 1316 C CA . ILE A 1 165 ? 7.204 2.169 15.063 1.00 90.31 165 ILE A CA 1
ATOM 1317 C C . ILE A 1 165 ? 5.806 2.706 15.390 1.00 90.31 165 ILE A C 1
ATOM 1319 O O . ILE A 1 165 ? 4.946 1.963 15.871 1.00 90.31 165 ILE A O 1
ATOM 1323 N N . ALA A 1 166 ? 5.566 3.991 15.123 1.00 91.19 166 ALA A N 1
ATOM 1324 C CA . ALA A 1 166 ? 4.277 4.619 15.375 1.00 91.19 166 ALA A CA 1
ATOM 1325 C C . ALA A 1 166 ? 3.174 3.995 14.508 1.00 91.19 166 ALA A C 1
ATOM 1327 O O . ALA A 1 166 ? 2.119 3.639 15.028 1.00 91.19 166 ALA A O 1
ATOM 1328 N N . LEU A 1 167 ? 3.432 3.772 13.218 1.00 88.88 167 LEU A N 1
ATOM 1329 C CA . LEU A 1 167 ? 2.450 3.171 12.320 1.00 88.88 167 LEU A CA 1
ATOM 1330 C C . LEU A 1 167 ? 2.158 1.704 12.665 1.00 88.88 167 LEU A C 1
ATOM 1332 O O . LEU A 1 167 ? 1.000 1.298 12.668 1.00 88.88 167 LEU A O 1
ATOM 1336 N N . PHE A 1 168 ? 3.177 0.928 13.036 1.00 90.94 168 PHE A N 1
ATOM 1337 C CA . PHE A 1 168 ? 2.993 -0.434 13.537 1.00 90.94 168 PHE A CA 1
ATOM 1338 C C . PHE A 1 168 ? 2.127 -0.456 14.804 1.00 90.94 168 PHE A C 1
ATOM 1340 O O . PHE A 1 168 ? 1.207 -1.263 14.925 1.00 90.94 168 PHE A O 1
ATOM 1347 N N . THR A 1 169 ? 2.367 0.481 15.726 1.00 91.88 169 THR A N 1
ATOM 1348 C CA . THR A 1 169 ? 1.544 0.630 16.934 1.00 91.88 169 THR A CA 1
ATOM 1349 C C . THR A 1 169 ? 0.101 0.994 16.576 1.00 91.88 169 THR A C 1
ATOM 1351 O O . THR A 1 169 ? -0.827 0.431 17.155 1.00 91.88 169 THR A O 1
ATOM 1354 N N . ALA A 1 170 ? -0.112 1.883 15.599 1.00 90.50 170 ALA A N 1
ATOM 1355 C CA . ALA A 1 170 ? -1.446 2.224 15.106 1.00 90.50 170 ALA A CA 1
ATOM 1356 C C . ALA A 1 170 ? -2.177 0.985 14.558 1.00 90.50 170 ALA A C 1
ATOM 1358 O O . ALA A 1 170 ? -3.292 0.699 14.999 1.00 90.50 170 ALA A O 1
ATOM 1359 N N . ALA A 1 171 ? -1.513 0.201 13.702 1.00 87.44 171 ALA A N 1
ATOM 1360 C CA . ALA A 1 171 ? -2.068 -1.012 13.099 1.00 87.44 171 ALA A CA 1
ATOM 1361 C C . ALA A 1 171 ? -2.462 -2.083 14.135 1.00 87.44 171 ALA A C 1
ATOM 1363 O O . ALA A 1 171 ? -3.452 -2.784 13.947 1.00 87.44 171 ALA A O 1
ATOM 1364 N N . GLN A 1 172 ? -1.741 -2.184 15.259 1.00 89.06 172 GLN A N 1
ATOM 1365 C CA . GLN A 1 172 ? -2.081 -3.114 16.346 1.00 89.06 172 GLN A CA 1
ATOM 1366 C C . GLN A 1 172 ? -3.233 -2.649 17.246 1.00 89.06 172 GLN A C 1
ATOM 1368 O O . GLN A 1 172 ? -3.818 -3.465 17.959 1.00 89.06 172 GLN A O 1
ATOM 1373 N N . THR A 1 173 ? -3.529 -1.347 17.291 1.00 87.00 173 THR A N 1
ATOM 1374 C CA . THR A 1 173 ? -4.376 -0.778 18.352 1.00 87.00 173 THR A CA 1
ATOM 1375 C C . THR A 1 173 ? -5.869 -0.754 18.005 1.00 87.00 173 THR A C 1
ATOM 1377 O O . THR A 1 173 ? -6.672 -0.519 18.902 1.00 87.00 173 THR A O 1
ATOM 1380 N N . GLY A 1 174 ? -6.277 -1.040 16.763 1.00 79.44 174 GLY A N 1
ATOM 1381 C CA . GLY A 1 174 ? -7.683 -0.991 16.338 1.00 79.44 174 GLY A CA 1
ATOM 1382 C C . GLY A 1 174 ? -8.064 -2.042 15.295 1.00 79.44 174 GLY A C 1
ATOM 1383 O O . GLY A 1 174 ? -7.261 -2.897 14.930 1.00 79.44 174 GLY A O 1
ATOM 1384 N N . ARG A 1 175 ? -9.310 -1.977 14.800 1.00 79.19 175 ARG A N 1
ATOM 1385 C CA . ARG A 1 175 ? -9.688 -2.713 13.582 1.00 79.19 175 ARG A CA 1
ATOM 1386 C C . ARG A 1 175 ? -8.840 -2.145 12.442 1.00 79.19 175 ARG A C 1
ATOM 1388 O O . ARG A 1 175 ? -8.829 -0.928 12.254 1.00 79.19 175 ARG A O 1
ATOM 1395 N N . GLY A 1 176 ? -8.082 -3.017 11.774 1.00 78.62 176 GLY A N 1
ATOM 1396 C CA . GLY A 1 176 ? -7.121 -2.624 10.746 1.00 78.62 176 GLY A CA 1
ATOM 1397 C C . GLY A 1 176 ? -7.774 -1.722 9.702 1.00 78.62 176 GLY A C 1
ATOM 1398 O O . GLY A 1 176 ? -8.812 -2.069 9.144 1.00 78.62 176 GLY A O 1
ATOM 1399 N N . ASP A 1 177 ? -7.193 -0.542 9.508 1.00 88.25 177 ASP A N 1
ATOM 1400 C CA . ASP A 1 177 ? -7.537 0.342 8.402 1.00 88.25 177 ASP A CA 1
ATOM 1401 C C . ASP A 1 177 ? -6.709 -0.107 7.185 1.00 88.25 177 ASP A C 1
ATOM 1403 O O . ASP A 1 177 ? -5.475 -0.155 7.294 1.00 88.25 177 ASP A O 1
ATOM 1407 N N . PRO A 1 178 ? -7.338 -0.472 6.051 1.00 91.75 178 PRO A N 1
ATOM 1408 C CA . PRO A 1 178 ? -6.620 -0.937 4.867 1.00 91.75 178 PRO A CA 1
ATOM 1409 C C . PRO A 1 178 ? -5.576 0.076 4.381 1.00 91.75 178 PRO A C 1
ATOM 1411 O O . PRO A 1 178 ? -4.502 -0.336 3.949 1.00 91.75 178 PRO A O 1
ATOM 1414 N N . GLU A 1 179 ? -5.822 1.383 4.519 1.00 89.00 179 GLU A N 1
ATOM 1415 C CA . GLU A 1 179 ? -4.860 2.419 4.121 1.00 89.00 179 GLU A CA 1
ATOM 1416 C C . GLU A 1 179 ? -3.630 2.455 5.034 1.00 89.00 179 GLU A C 1
ATOM 1418 O O . GLU A 1 179 ? -2.497 2.602 4.567 1.00 89.00 179 GLU A O 1
ATOM 1423 N N . GLN A 1 180 ? -3.821 2.261 6.340 1.00 88.12 180 GLN A N 1
ATOM 1424 C CA . GLN A 1 180 ? -2.708 2.173 7.288 1.00 88.12 180 GLN A CA 1
ATOM 1425 C C . GLN A 1 180 ? -1.887 0.907 7.063 1.00 88.12 180 GLN A C 1
ATOM 1427 O O . GLN A 1 180 ? -0.658 0.973 7.073 1.00 88.12 180 GLN A O 1
ATOM 1432 N N . ASN A 1 181 ? -2.554 -0.224 6.817 1.00 90.31 181 ASN A N 1
ATOM 1433 C CA . ASN A 1 181 ? -1.891 -1.482 6.485 1.00 90.31 181 ASN A CA 1
ATOM 1434 C C . ASN A 1 181 ? -1.114 -1.365 5.176 1.00 90.31 181 ASN A C 1
ATOM 1436 O O . ASN A 1 181 ? 0.029 -1.804 5.125 1.00 90.31 181 ASN A O 1
ATOM 1440 N N . ARG A 1 182 ? -1.669 -0.696 4.161 1.00 91.06 182 ARG A N 1
ATOM 1441 C CA . ARG A 1 182 ? -0.982 -0.399 2.899 1.00 91.06 182 ARG A CA 1
ATOM 1442 C C . ARG A 1 182 ? 0.265 0.457 3.114 1.00 91.06 182 ARG A C 1
ATOM 1444 O O . ARG A 1 182 ? 1.337 0.113 2.624 1.00 91.06 182 ARG A O 1
ATOM 1451 N N . LEU A 1 183 ? 0.157 1.555 3.867 1.00 87.19 183 LEU A N 1
ATOM 1452 C CA . LEU A 1 183 ? 1.310 2.409 4.170 1.00 87.19 183 LEU A CA 1
ATOM 1453 C C . LEU A 1 183 ? 2.384 1.638 4.953 1.00 87.19 183 LEU A C 1
ATOM 1455 O O . LEU A 1 183 ? 3.572 1.755 4.654 1.00 87.19 183 LEU A O 1
ATOM 1459 N N . LEU A 1 184 ? 1.973 0.818 5.923 1.00 89.06 184 LEU A N 1
ATOM 1460 C CA . LEU A 1 184 ? 2.881 -0.010 6.712 1.00 89.06 184 LEU A CA 1
ATOM 1461 C C . LEU A 1 184 ? 3.527 -1.107 5.863 1.00 89.06 184 LEU A C 1
ATOM 1463 O O . LEU A 1 184 ? 4.715 -1.363 6.031 1.00 89.06 184 LEU A O 1
ATOM 1467 N N . ALA A 1 185 ? 2.783 -1.703 4.930 1.00 91.19 185 ALA A N 1
ATOM 1468 C CA . ALA A 1 185 ? 3.285 -2.699 3.994 1.00 91.19 185 ALA A CA 1
ATOM 1469 C C . ALA A 1 185 ? 4.367 -2.103 3.100 1.00 91.19 185 ALA A C 1
ATOM 1471 O O . ALA A 1 185 ? 5.460 -2.664 3.008 1.00 91.19 185 ALA A O 1
ATOM 1472 N N . ARG A 1 186 ? 4.105 -0.918 2.527 1.00 88.44 186 ARG A N 1
ATOM 1473 C CA . ARG A 1 186 ? 5.098 -0.160 1.765 1.00 88.44 186 ARG A CA 1
ATOM 1474 C C . ARG A 1 186 ? 6.370 -0.014 2.587 1.00 88.44 186 ARG A C 1
ATOM 1476 O O . ARG A 1 186 ? 7.406 -0.510 2.167 1.00 88.44 186 ARG A O 1
ATOM 1483 N N . LEU A 1 187 ? 6.288 0.562 3.786 1.00 83.31 187 LEU A N 1
ATOM 1484 C CA . LEU A 1 187 ? 7.443 0.776 4.672 1.00 83.31 187 LEU A CA 1
ATOM 1485 C C . LEU A 1 187 ? 8.160 -0.510 5.075 1.00 83.31 187 LEU A C 1
ATOM 1487 O O . LEU A 1 187 ? 9.388 -0.509 5.190 1.00 83.31 187 LEU A O 1
ATOM 1491 N N . ALA A 1 188 ? 7.417 -1.598 5.273 1.00 86.44 188 ALA A N 1
ATOM 1492 C CA . ALA A 1 188 ? 7.977 -2.910 5.544 1.00 86.44 188 ALA A CA 1
ATOM 1493 C C . ALA A 1 188 ? 8.861 -3.361 4.375 1.00 86.44 188 ALA A C 1
ATOM 1495 O O . ALA A 1 188 ? 10.012 -3.726 4.615 1.00 86.44 188 ALA A O 1
ATOM 1496 N N . TYR A 1 189 ? 8.405 -3.228 3.124 1.00 86.00 189 TYR A N 1
ATOM 1497 C CA . TYR A 1 189 ? 9.249 -3.494 1.955 1.00 86.00 189 TYR A CA 1
ATOM 1498 C C . TYR A 1 189 ? 10.481 -2.594 1.902 1.00 86.00 189 TYR A C 1
ATOM 1500 O O . TYR A 1 189 ? 11.582 -3.100 1.687 1.00 86.00 189 TYR A O 1
ATOM 1508 N N . LEU A 1 190 ? 10.324 -1.289 2.155 1.00 76.56 190 LEU A N 1
ATOM 1509 C CA . LEU A 1 190 ? 11.448 -0.337 2.129 1.00 76.56 190 LEU A CA 1
ATOM 1510 C C . LEU A 1 190 ? 12.501 -0.663 3.196 1.00 76.56 190 LEU A C 1
ATOM 1512 O O . LEU A 1 190 ? 13.688 -0.409 3.013 1.00 76.56 190 LEU A O 1
ATOM 1516 N N . SER A 1 191 ? 12.056 -1.240 4.310 1.00 76.25 191 SER A N 1
ATOM 1517 C CA . SER A 1 191 ? 12.898 -1.660 5.430 1.00 76.25 191 SER A CA 1
ATOM 1518 C C . SER A 1 191 ? 13.447 -3.085 5.270 1.00 76.25 191 SER A C 1
ATOM 1520 O O . SER A 1 191 ? 14.144 -3.571 6.157 1.00 76.25 191 SER A O 1
ATOM 1522 N N . GLY A 1 192 ? 13.130 -3.775 4.168 1.00 81.00 192 GLY A N 1
ATOM 1523 C CA . GLY A 1 192 ? 13.554 -5.152 3.897 1.00 81.00 192 GLY A CA 1
ATOM 1524 C C . GLY A 1 192 ? 12.699 -6.246 4.554 1.00 81.00 192 GLY A C 1
ATOM 1525 O O . GLY A 1 192 ? 12.981 -7.429 4.371 1.00 81.00 192 GLY A O 1
ATOM 1526 N N . PHE A 1 193 ? 11.627 -5.900 5.270 1.00 86.06 193 PHE A N 1
ATOM 1527 C CA . PHE A 1 193 ? 10.685 -6.845 5.885 1.00 86.06 193 PHE A CA 1
ATOM 1528 C C . PHE A 1 193 ? 9.627 -7.320 4.879 1.00 86.06 193 PHE A C 1
ATOM 1530 O O . PHE A 1 193 ? 8.434 -7.057 5.020 1.00 86.06 193 PHE A O 1
ATOM 1537 N N . GLN A 1 194 ? 10.071 -8.028 3.842 1.00 90.75 194 GLN A N 1
ATOM 1538 C CA . GLN A 1 194 ? 9.238 -8.390 2.688 1.00 90.75 194 GLN A CA 1
ATOM 1539 C C . GLN A 1 194 ? 8.025 -9.261 3.055 1.00 90.75 194 GLN A C 1
ATOM 1541 O O . GLN A 1 194 ? 6.929 -8.994 2.575 1.00 90.75 194 GLN A O 1
ATOM 1546 N N . SER A 1 195 ? 8.197 -10.256 3.934 1.00 91.81 195 SER A N 1
ATOM 1547 C CA . SER A 1 195 ? 7.096 -11.130 4.368 1.00 91.81 195 SER A CA 1
ATOM 1548 C C . SER A 1 195 ? 6.012 -10.360 5.120 1.00 91.81 195 SER A C 1
ATOM 1550 O O . SER A 1 195 ? 4.831 -10.558 4.873 1.00 91.81 195 SER A O 1
ATOM 1552 N N . LEU A 1 196 ? 6.417 -9.423 5.982 1.00 89.81 196 LEU A N 1
ATOM 1553 C CA . LEU A 1 196 ? 5.484 -8.554 6.693 1.00 89.81 196 LEU A CA 1
ATOM 1554 C C . LEU A 1 196 ? 4.708 -7.660 5.715 1.00 89.81 196 LEU A C 1
ATOM 1556 O O . LEU A 1 196 ? 3.516 -7.450 5.905 1.00 89.81 196 LEU A O 1
ATOM 1560 N N . GLY A 1 197 ? 5.365 -7.150 4.667 1.00 92.69 197 GLY A N 1
ATOM 1561 C CA . GLY A 1 197 ? 4.696 -6.400 3.601 1.00 92.69 197 GLY A CA 1
ATOM 1562 C C . GLY A 1 197 ? 3.629 -7.228 2.879 1.00 92.69 197 GLY A C 1
ATOM 1563 O O . GLY A 1 197 ? 2.505 -6.755 2.706 1.00 92.69 197 GLY A O 1
ATOM 1564 N N . ASP A 1 198 ? 3.955 -8.479 2.533 1.00 95.19 198 ASP A N 1
ATOM 1565 C CA . ASP A 1 198 ? 3.021 -9.419 1.896 1.00 95.19 198 ASP A CA 1
ATOM 1566 C C . ASP A 1 198 ? 1.809 -9.714 2.815 1.00 95.19 198 ASP A C 1
ATOM 1568 O O . ASP A 1 198 ? 0.657 -9.662 2.370 1.00 95.19 198 ASP A O 1
ATOM 1572 N N . ASP A 1 199 ? 2.049 -9.954 4.110 1.00 93.56 199 ASP A N 1
ATOM 1573 C CA . ASP A 1 199 ? 1.002 -10.213 5.110 1.00 93.56 199 ASP A CA 1
ATOM 1574 C C . ASP A 1 199 ? 0.072 -9.003 5.296 1.00 93.56 199 ASP A C 1
ATOM 1576 O O . ASP A 1 199 ? -1.149 -9.152 5.385 1.00 93.56 199 ASP A O 1
ATOM 1580 N N . LEU A 1 200 ? 0.632 -7.789 5.326 1.00 93.75 200 LEU A N 1
ATOM 1581 C CA . LEU A 1 200 ? -0.124 -6.549 5.509 1.00 93.75 200 LEU A CA 1
ATOM 1582 C C . LEU A 1 200 ? -1.006 -6.214 4.301 1.00 93.75 200 LEU A C 1
ATOM 1584 O O . LEU A 1 200 ? -2.157 -5.819 4.494 1.00 93.75 200 LEU A O 1
ATOM 1588 N N . HIS A 1 201 ? -0.518 -6.411 3.072 1.00 95.31 201 HIS A N 1
ATOM 1589 C CA . HIS A 1 201 ? -1.350 -6.268 1.868 1.00 95.31 201 HIS A CA 1
ATOM 1590 C C . HIS A 1 201 ? -2.459 -7.316 1.820 1.00 95.31 201 HIS A C 1
ATOM 1592 O O . HIS A 1 201 ? -3.612 -6.983 1.549 1.00 95.31 201 HIS A O 1
ATOM 1598 N N . THR A 1 202 ? -2.147 -8.566 2.168 1.00 94.62 202 THR A N 1
ATOM 1599 C CA . THR A 1 202 ? -3.149 -9.638 2.264 1.00 94.62 202 THR A CA 1
ATOM 1600 C C . THR A 1 202 ? -4.235 -9.289 3.285 1.00 94.62 202 THR A C 1
ATOM 1602 O O . THR A 1 202 ? -5.428 -9.429 3.006 1.00 94.62 202 THR A O 1
ATOM 1605 N N . ALA A 1 203 ? -3.846 -8.767 4.453 1.00 92.62 203 ALA A N 1
ATOM 1606 C CA . ALA A 1 203 ? -4.781 -8.303 5.472 1.00 92.62 203 ALA A CA 1
ATOM 1607 C C . ALA A 1 203 ? -5.631 -7.115 4.989 1.00 92.62 203 ALA A C 1
ATOM 1609 O O . ALA A 1 203 ? -6.835 -7.094 5.246 1.00 92.62 203 ALA A O 1
ATOM 1610 N N . ALA A 1 204 ? -5.042 -6.156 4.265 1.00 94.19 204 ALA A N 1
ATOM 1611 C CA . ALA A 1 204 ? -5.764 -5.017 3.695 1.00 94.19 204 ALA A CA 1
ATOM 1612 C C . ALA A 1 204 ? -6.814 -5.461 2.660 1.00 94.19 204 ALA A C 1
ATOM 1614 O O . ALA A 1 204 ? -7.964 -5.023 2.724 1.00 94.19 204 ALA A O 1
ATOM 1615 N N . LEU A 1 205 ? -6.458 -6.387 1.761 1.00 94.56 205 LEU A N 1
ATOM 1616 C CA . LEU A 1 205 ? -7.379 -6.965 0.775 1.00 94.56 205 LEU A CA 1
ATOM 1617 C C . LEU A 1 205 ? -8.537 -7.723 1.438 1.00 94.56 205 LEU A C 1
ATOM 1619 O O . LEU A 1 205 ? -9.685 -7.586 1.016 1.00 94.56 205 LEU A O 1
ATOM 1623 N N . ALA A 1 206 ? -8.256 -8.480 2.504 1.00 94.25 206 ALA A N 1
ATOM 1624 C CA . ALA A 1 206 ? -9.281 -9.193 3.264 1.00 94.25 206 ALA A CA 1
ATOM 1625 C C . ALA A 1 206 ? -10.240 -8.242 4.006 1.00 94.25 206 ALA A C 1
ATOM 1627 O O . ALA A 1 206 ? -11.428 -8.539 4.136 1.00 94.25 206 ALA A O 1
ATOM 1628 N N . GLN A 1 207 ? -9.741 -7.101 4.489 1.00 93.31 207 GLN A N 1
ATOM 1629 C CA . GLN A 1 207 ? -10.534 -6.096 5.205 1.00 93.31 207 GLN A CA 1
ATOM 1630 C C . GLN A 1 207 ? -11.428 -5.267 4.276 1.00 93.31 207 GLN A C 1
ATOM 1632 O O . GLN A 1 207 ? -12.530 -4.889 4.673 1.00 93.31 207 GLN A O 1
ATOM 1637 N N . ALA A 1 208 ? -10.977 -4.991 3.049 1.00 95.12 208 ALA A N 1
ATOM 1638 C CA . ALA A 1 208 ? -11.671 -4.117 2.107 1.00 95.12 208 ALA A CA 1
ATOM 1639 C C . ALA A 1 208 ? -11.818 -4.754 0.710 1.00 95.12 208 ALA A C 1
ATOM 1641 O O . ALA A 1 208 ? -11.260 -4.242 -0.263 1.00 95.12 208 ALA A O 1
ATOM 1642 N N . PRO A 1 209 ? -12.633 -5.820 0.556 1.00 94.56 209 PRO A N 1
ATOM 1643 C CA . PRO A 1 209 ? -12.795 -6.513 -0.727 1.00 94.56 209 PRO A CA 1
ATOM 1644 C C . PRO A 1 209 ? -13.357 -5.604 -1.831 1.00 94.56 209 PRO A C 1
ATOM 1646 O O . PRO A 1 209 ? -13.004 -5.750 -2.996 1.00 94.56 209 PRO A O 1
ATOM 1649 N N . ALA A 1 210 ? -14.176 -4.609 -1.470 1.00 94.12 210 ALA A N 1
ATOM 1650 C CA . ALA A 1 210 ? -14.688 -3.610 -2.411 1.00 94.12 210 ALA A CA 1
ATOM 1651 C C . ALA A 1 210 ? -13.586 -2.715 -3.016 1.00 94.12 210 ALA A C 1
ATOM 1653 O O . ALA A 1 210 ? -13.795 -2.111 -4.063 1.00 94.12 210 ALA A O 1
ATOM 1654 N N . GLN A 1 211 ? -12.421 -2.627 -2.368 1.00 94.62 211 GLN A N 1
ATOM 1655 C CA . GLN A 1 211 ? -11.262 -1.851 -2.817 1.00 94.62 211 GLN A CA 1
ATOM 1656 C C . GLN A 1 211 ? -10.140 -2.748 -3.363 1.00 94.62 211 GLN A C 1
ATOM 1658 O O . GLN A 1 211 ? -9.047 -2.256 -3.637 1.00 94.62 211 GLN A O 1
ATOM 1663 N N . ALA A 1 212 ? -10.393 -4.051 -3.545 1.00 93.94 212 ALA A N 1
ATOM 1664 C CA . ALA A 1 212 ? -9.360 -5.031 -3.871 1.00 93.94 212 ALA A CA 1
ATOM 1665 C C . ALA A 1 212 ? -8.552 -4.666 -5.125 1.00 93.94 212 ALA A C 1
ATOM 1667 O O . ALA A 1 212 ? -7.330 -4.732 -5.099 1.00 93.94 212 ALA A O 1
ATOM 1668 N N . ALA A 1 213 ? -9.207 -4.200 -6.194 1.00 93.69 213 ALA A N 1
ATOM 1669 C CA . ALA A 1 213 ? -8.513 -3.804 -7.421 1.00 93.69 213 ALA A CA 1
ATOM 1670 C C . ALA A 1 213 ? -7.534 -2.634 -7.201 1.00 93.69 213 ALA A C 1
ATOM 1672 O O . ALA A 1 213 ? -6.400 -2.678 -7.675 1.00 93.69 213 ALA A O 1
ATOM 1673 N N . ALA A 1 214 ? -7.947 -1.605 -6.452 1.00 93.25 214 ALA A N 1
ATOM 1674 C CA . ALA A 1 214 ? -7.097 -0.453 -6.151 1.00 93.25 214 ALA A CA 1
ATOM 1675 C C . ALA A 1 214 ? -5.933 -0.839 -5.224 1.00 93.25 214 ALA A C 1
ATOM 1677 O O . ALA A 1 214 ? -4.784 -0.483 -5.485 1.00 93.25 214 ALA A O 1
ATOM 1678 N N . LEU A 1 215 ? -6.214 -1.626 -4.182 1.00 94.88 215 LEU A N 1
ATOM 1679 C CA . LEU A 1 215 ? -5.198 -2.134 -3.259 1.00 94.88 215 LEU A CA 1
ATOM 1680 C C . LEU A 1 215 ? -4.184 -3.044 -3.965 1.00 94.88 215 LEU A C 1
ATOM 1682 O O . LEU A 1 215 ? -2.989 -2.893 -3.733 1.00 94.88 215 LEU A O 1
ATOM 1686 N N . SER A 1 216 ? -4.618 -3.915 -4.880 1.00 96.00 216 SER A N 1
ATOM 1687 C CA . SER A 1 216 ? -3.709 -4.747 -5.676 1.00 96.00 216 SER A CA 1
ATOM 1688 C C . SER A 1 216 ? -2.803 -3.913 -6.578 1.00 96.00 216 SER A C 1
ATOM 1690 O O . SER A 1 216 ? -1.621 -4.221 -6.680 1.00 96.00 216 SER A O 1
ATOM 1692 N N . ILE A 1 217 ? -3.299 -2.831 -7.188 1.00 94.19 217 ILE A N 1
ATOM 1693 C CA . ILE A 1 217 ? -2.452 -1.906 -7.964 1.00 94.19 217 ILE A CA 1
ATOM 1694 C C . ILE A 1 217 ? -1.393 -1.246 -7.065 1.00 94.19 217 ILE A C 1
ATOM 1696 O O . ILE A 1 217 ? -0.238 -1.106 -7.463 1.00 94.19 217 ILE A O 1
ATOM 1700 N N . HIS A 1 218 ? -1.744 -0.880 -5.832 1.00 92.25 218 HIS A N 1
ATOM 1701 C CA . HIS A 1 218 ? -0.757 -0.374 -4.879 1.00 92.25 218 HIS A CA 1
ATOM 1702 C C . HIS A 1 218 ? 0.253 -1.443 -4.451 1.00 92.25 218 HIS A C 1
ATOM 1704 O O . HIS A 1 218 ? 1.441 -1.141 -4.355 1.00 92.25 218 HIS A O 1
ATOM 1710 N N . TRP A 1 219 ? -0.193 -2.683 -4.238 1.00 95.81 219 TRP A N 1
ATOM 1711 C CA . TRP A 1 219 ? 0.695 -3.806 -3.943 1.00 95.81 219 TRP A CA 1
ATOM 1712 C C . TRP A 1 219 ? 1.659 -4.072 -5.101 1.00 95.81 219 TRP A C 1
ATOM 1714 O O . TRP A 1 219 ? 2.855 -4.236 -4.884 1.00 95.81 219 TRP A O 1
ATOM 1724 N N . HIS A 1 220 ? 1.168 -4.024 -6.336 1.00 94.94 220 HIS A N 1
ATOM 1725 C CA . HIS A 1 220 ? 1.984 -4.066 -7.544 1.00 94.94 220 HIS A CA 1
ATOM 1726 C C . HIS A 1 220 ? 3.094 -3.006 -7.517 1.00 94.94 220 HIS A C 1
ATOM 1728 O O . HIS A 1 220 ? 4.267 -3.344 -7.672 1.00 94.94 220 HIS A O 1
ATOM 1734 N N . ASP A 1 221 ? 2.743 -1.742 -7.262 1.00 90.62 221 ASP A N 1
ATOM 1735 C CA . ASP A 1 221 ? 3.715 -0.644 -7.228 1.00 90.62 221 ASP A CA 1
ATOM 1736 C C . ASP A 1 221 ? 4.754 -0.855 -6.102 1.00 90.62 221 ASP A C 1
ATOM 1738 O O . ASP A 1 221 ? 5.942 -0.587 -6.282 1.00 90.62 221 ASP A O 1
ATOM 1742 N N . ASP A 1 222 ? 4.341 -1.414 -4.962 1.00 91.00 222 ASP A N 1
ATOM 1743 C CA . ASP A 1 222 ? 5.238 -1.750 -3.850 1.00 91.00 222 ASP A CA 1
ATOM 1744 C C . ASP A 1 222 ? 6.176 -2.922 -4.175 1.00 91.00 222 ASP A C 1
ATOM 1746 O O . ASP A 1 222 ? 7.352 -2.887 -3.813 1.00 91.00 222 ASP A O 1
ATOM 1750 N N . LEU A 1 223 ? 5.698 -3.942 -4.893 1.00 92.62 223 LEU A N 1
ATOM 1751 C CA . LEU A 1 223 ? 6.521 -5.060 -5.368 1.00 92.62 223 LEU A CA 1
ATOM 1752 C C . LEU A 1 223 ? 7.527 -4.604 -6.433 1.00 92.62 223 LEU A C 1
ATOM 1754 O O . LEU A 1 223 ? 8.662 -5.100 -6.454 1.00 92.62 223 LEU A O 1
ATOM 1758 N N . LEU A 1 224 ? 7.146 -3.627 -7.267 1.00 89.19 224 LEU A N 1
ATOM 1759 C CA . LEU A 1 224 ? 8.066 -2.948 -8.177 1.00 89.19 224 LEU A CA 1
ATOM 1760 C C . LEU A 1 224 ? 9.155 -2.181 -7.408 1.00 89.19 224 LEU A C 1
ATOM 1762 O O . LEU A 1 224 ? 10.343 -2.234 -7.723 1.00 89.19 224 LEU A O 1
ATOM 1766 N N . LEU A 1 225 ? 8.796 -1.510 -6.323 1.00 83.12 225 LEU A N 1
ATOM 1767 C CA . LEU A 1 225 ? 9.784 -0.819 -5.496 1.00 83.12 225 LEU A CA 1
ATOM 1768 C C . LEU A 1 225 ? 10.707 -1.779 -4.748 1.00 83.12 225 LEU A C 1
ATOM 1770 O O . LEU A 1 225 ? 11.909 -1.534 -4.644 1.00 83.12 225 LEU A O 1
ATOM 1774 N N . ALA A 1 226 ? 10.159 -2.894 -4.275 1.00 85.69 226 ALA A N 1
ATOM 1775 C CA . ALA A 1 226 ? 10.878 -3.906 -3.514 1.00 85.69 226 ALA A CA 1
ATOM 1776 C C . ALA A 1 226 ? 11.773 -4.817 -4.371 1.00 85.69 226 ALA A C 1
ATOM 1778 O O . ALA A 1 226 ? 12.466 -5.664 -3.806 1.00 85.69 226 ALA A O 1
ATOM 1779 N N . ARG A 1 227 ? 11.745 -4.689 -5.710 1.00 88.25 227 ARG A N 1
ATOM 1780 C CA . ARG A 1 227 ? 12.439 -5.595 -6.648 1.00 88.25 227 ARG A CA 1
ATOM 1781 C C . ARG A 1 227 ? 12.064 -7.060 -6.425 1.00 88.25 227 ARG A C 1
ATOM 1783 O O . ARG A 1 227 ? 12.923 -7.927 -6.300 1.00 88.25 227 ARG A O 1
ATOM 1790 N N . ARG A 1 228 ? 10.755 -7.333 -6.360 1.00 90.81 228 ARG A N 1
ATOM 1791 C CA . ARG A 1 228 ? 10.172 -8.659 -6.077 1.00 90.81 228 ARG A CA 1
ATOM 1792 C C . ARG A 1 228 ? 9.463 -9.246 -7.308 1.00 90.81 228 ARG A C 1
ATOM 1794 O O . ARG A 1 228 ? 8.252 -9.470 -7.250 1.00 90.81 228 ARG A O 1
ATOM 1801 N N . PRO A 1 229 ? 10.183 -9.533 -8.409 1.00 91.38 229 PRO A N 1
ATOM 1802 C CA . PRO A 1 229 ? 9.561 -9.928 -9.670 1.00 91.38 229 PRO A CA 1
ATOM 1803 C C . PRO A 1 229 ? 8.784 -11.244 -9.548 1.00 91.38 229 PRO A C 1
ATOM 1805 O O . PRO A 1 229 ? 7.696 -11.358 -10.092 1.00 91.38 229 PRO A O 1
ATOM 1808 N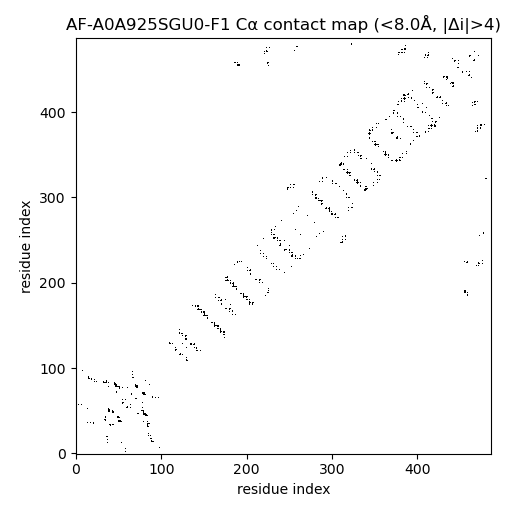 N . THR A 1 230 ? 9.249 -12.209 -8.749 1.00 92.00 230 THR A N 1
ATOM 1809 C CA . THR A 1 230 ? 8.536 -13.486 -8.563 1.00 92.00 230 THR A CA 1
ATOM 1810 C C . THR A 1 230 ? 7.172 -13.302 -7.905 1.00 92.00 230 THR A C 1
ATOM 1812 O O . THR A 1 230 ? 6.181 -13.854 -8.376 1.00 92.00 230 THR A O 1
ATOM 1815 N N . ARG A 1 231 ? 7.090 -12.492 -6.837 1.00 94.25 231 ARG A N 1
ATOM 1816 C CA . ARG A 1 231 ? 5.805 -12.215 -6.177 1.00 94.25 231 ARG A CA 1
ATOM 1817 C C . ARG A 1 231 ? 4.914 -11.336 -7.052 1.00 94.25 231 ARG A C 1
ATOM 1819 O O . ARG A 1 231 ? 3.707 -11.553 -7.059 1.00 94.25 231 ARG A O 1
ATOM 1826 N N . LEU A 1 232 ? 5.498 -10.409 -7.816 1.00 94.25 232 LEU A N 1
ATOM 1827 C CA . LEU A 1 232 ? 4.784 -9.615 -8.816 1.00 94.25 232 LEU A CA 1
ATOM 1828 C C . LEU A 1 232 ? 4.153 -10.504 -9.895 1.00 94.25 232 LEU A C 1
ATOM 1830 O O . LEU A 1 232 ? 2.977 -10.332 -10.197 1.00 94.25 232 LEU A O 1
ATOM 1834 N N . ALA A 1 233 ? 4.892 -11.494 -10.405 1.00 92.19 233 ALA A N 1
ATOM 1835 C CA . ALA A 1 233 ? 4.392 -12.475 -11.363 1.00 92.19 233 ALA A CA 1
ATOM 1836 C C . ALA A 1 233 ? 3.189 -13.239 -10.796 1.00 92.19 233 ALA A C 1
ATOM 1838 O O . ALA A 1 233 ? 2.164 -13.377 -11.460 1.00 92.19 233 ALA A O 1
ATOM 1839 N N . THR A 1 234 ? 3.293 -13.708 -9.545 1.00 92.62 234 THR A N 1
ATOM 1840 C CA . THR A 1 234 ? 2.196 -14.413 -8.871 1.00 92.62 234 THR A CA 1
ATOM 1841 C C . THR A 1 234 ? 0.979 -13.510 -8.682 1.00 92.62 234 THR A C 1
ATOM 1843 O O . THR A 1 234 ? -0.120 -13.914 -9.046 1.00 92.62 234 THR A O 1
ATOM 1846 N N . LEU A 1 235 ? 1.167 -12.283 -8.184 1.00 94.62 235 LEU A N 1
ATOM 1847 C CA . LEU A 1 235 ? 0.082 -11.314 -8.018 1.00 94.62 235 LEU A CA 1
ATOM 1848 C C . LEU A 1 235 ? -0.595 -11.014 -9.361 1.00 94.62 235 LEU A C 1
ATOM 1850 O O . LEU A 1 235 ? -1.817 -11.001 -9.442 1.00 94.62 235 LEU A O 1
ATOM 1854 N N . ALA A 1 236 ? 0.176 -10.818 -10.430 1.00 94.00 236 ALA A N 1
ATOM 1855 C CA . ALA A 1 236 ? -0.373 -10.561 -11.753 1.00 94.00 236 ALA A CA 1
ATOM 1856 C C . ALA A 1 236 ? -1.219 -11.734 -12.269 1.00 94.00 236 ALA A C 1
ATOM 1858 O O . ALA A 1 236 ? -2.307 -11.508 -12.793 1.00 94.00 236 ALA A O 1
ATOM 1859 N N . LEU A 1 237 ? -0.783 -12.982 -12.063 1.00 91.19 237 LEU A N 1
ATOM 1860 C CA . LEU A 1 237 ? -1.575 -14.170 -12.404 1.00 91.19 237 LEU A CA 1
ATOM 1861 C C . LEU A 1 237 ? -2.850 -14.291 -11.558 1.00 91.19 237 LEU A C 1
ATOM 1863 O O . LEU A 1 237 ? -3.917 -14.561 -12.110 1.00 91.19 237 LEU A O 1
ATOM 1867 N N . GLU A 1 238 ? -2.759 -14.056 -10.244 1.00 91.44 238 GLU A N 1
ATOM 1868 C CA . GLU A 1 238 ? -3.920 -14.007 -9.340 1.00 91.44 238 GLU A CA 1
ATOM 1869 C C . GLU A 1 238 ? -4.942 -12.968 -9.838 1.00 91.44 238 GLU A C 1
ATOM 1871 O O . GLU A 1 238 ? -6.139 -13.241 -9.903 1.00 91.44 238 GLU A O 1
ATOM 1876 N N . GLN A 1 239 ? -4.470 -11.793 -10.260 1.00 93.50 239 GLN A N 1
ATOM 1877 C CA . GLN A 1 239 ? -5.323 -10.704 -10.729 1.00 93.50 239 GLN A CA 1
ATOM 1878 C C . GLN A 1 239 ? -5.888 -10.931 -12.128 1.00 93.50 239 GLN A C 1
ATOM 1880 O O . GLN A 1 239 ? -7.045 -10.597 -12.365 1.00 93.50 239 GLN A O 1
ATOM 1885 N N . LEU A 1 240 ? -5.139 -11.556 -13.038 1.00 90.75 240 LEU A N 1
ATOM 1886 C CA . LEU A 1 240 ? -5.657 -11.947 -14.350 1.00 90.75 240 LEU A CA 1
ATOM 1887 C C . LEU A 1 240 ? -6.850 -12.897 -14.220 1.00 90.75 240 LEU A C 1
ATOM 1889 O O . LEU A 1 240 ? -7.773 -12.809 -15.030 1.00 90.75 240 LEU A O 1
ATOM 1893 N N . ALA A 1 241 ? -6.873 -13.746 -13.186 1.00 89.38 241 ALA A N 1
ATOM 1894 C CA . ALA A 1 241 ? -7.990 -14.643 -12.903 1.00 89.38 241 ALA A CA 1
ATOM 1895 C C . ALA A 1 241 ? -9.275 -13.947 -12.453 1.00 89.38 241 ALA A C 1
ATOM 1897 O O . ALA A 1 241 ? -10.350 -14.550 -12.536 1.00 89.38 241 ALA A O 1
ATOM 1898 N N . HIS A 1 242 ? -9.204 -12.684 -12.038 1.00 89.56 242 HIS A N 1
ATOM 1899 C CA . HIS A 1 242 ? -10.391 -11.905 -11.726 1.00 89.56 242 HIS A CA 1
ATOM 1900 C C . HIS A 1 242 ? -11.019 -11.326 -13.008 1.00 89.56 242 HIS A C 1
ATOM 1902 O O . HIS A 1 242 ? -10.339 -10.658 -13.788 1.00 89.56 242 HIS A O 1
ATOM 1908 N N . PRO A 1 243 ? -12.329 -11.537 -13.246 1.00 87.44 243 PRO A N 1
ATOM 1909 C CA . PRO A 1 243 ? -12.980 -11.148 -14.499 1.00 87.44 243 PRO A CA 1
ATOM 1910 C C . PRO A 1 243 ? -12.990 -9.631 -14.733 1.00 87.44 243 PRO A C 1
ATOM 1912 O O . PRO A 1 243 ? -12.906 -9.206 -15.884 1.00 87.44 243 PRO A O 1
ATOM 1915 N N . ASP A 1 244 ? -13.045 -8.846 -13.654 1.00 87.69 244 ASP A N 1
ATOM 1916 C CA . ASP A 1 244 ? -13.153 -7.382 -13.683 1.00 87.69 244 ASP A CA 1
ATOM 1917 C C . ASP A 1 244 ? -11.793 -6.668 -13.627 1.00 87.69 244 ASP A C 1
ATOM 1919 O O . ASP A 1 244 ? -11.724 -5.438 -13.664 1.00 87.69 244 ASP A O 1
ATOM 1923 N N . ALA A 1 245 ? -10.693 -7.417 -13.509 1.00 89.75 245 ALA A N 1
ATOM 1924 C CA . ALA A 1 245 ? -9.368 -6.826 -13.437 1.00 89.75 245 ALA A CA 1
ATOM 1925 C C . ALA A 1 245 ? -8.964 -6.208 -14.791 1.00 89.75 245 ALA A C 1
ATOM 1927 O O . ALA A 1 245 ? -9.272 -6.767 -15.850 1.00 89.75 245 ALA A O 1
ATOM 1928 N N . PRO A 1 246 ? -8.228 -5.079 -14.794 1.00 91.12 246 PRO A N 1
ATOM 1929 C CA . PRO A 1 246 ? -7.709 -4.480 -16.019 1.00 91.12 246 PRO A CA 1
ATOM 1930 C C . PRO A 1 246 ? -6.668 -5.414 -16.654 1.00 91.12 246 PRO A C 1
ATOM 1932 O O . PRO A 1 246 ? -5.491 -5.388 -16.301 1.00 91.12 246 PRO A O 1
ATOM 1935 N N . ARG A 1 247 ? -7.110 -6.267 -17.585 1.00 89.25 247 ARG A N 1
ATOM 1936 C CA . ARG A 1 247 ? -6.297 -7.366 -18.133 1.00 89.25 247 ARG A CA 1
ATOM 1937 C C . ARG A 1 247 ? -4.970 -6.899 -18.718 1.00 89.25 247 ARG A C 1
ATOM 1939 O O . ARG A 1 247 ? -3.942 -7.448 -18.351 1.00 89.25 247 ARG A O 1
ATOM 1946 N N . GLU A 1 248 ? -4.977 -5.863 -19.556 1.00 88.94 248 GLU A N 1
ATOM 1947 C CA . GLU A 1 248 ? -3.753 -5.324 -20.177 1.00 88.94 248 GLU A CA 1
ATOM 1948 C C . GLU A 1 248 ? -2.712 -4.876 -19.142 1.00 88.94 248 GLU A C 1
ATOM 1950 O O . GLU A 1 248 ? -1.522 -5.124 -19.313 1.00 88.94 248 GLU A O 1
ATOM 1955 N N . PHE A 1 249 ? -3.154 -4.268 -18.037 1.00 91.88 249 PHE A N 1
ATOM 1956 C CA . PHE A 1 249 ? -2.262 -3.839 -16.961 1.00 91.88 249 PHE A CA 1
ATOM 1957 C C . PHE A 1 249 ? -1.563 -5.037 -16.305 1.00 91.88 249 PHE A C 1
ATOM 1959 O O . PHE A 1 249 ? -0.343 -5.037 -16.150 1.00 91.88 249 PHE A O 1
ATOM 1966 N N . TRP A 1 250 ? -2.321 -6.080 -15.960 1.00 93.62 250 TRP A N 1
ATOM 1967 C CA . TRP A 1 250 ? -1.763 -7.261 -15.302 1.00 93.62 250 TRP A CA 1
ATOM 1968 C C . TRP A 1 250 ? -0.979 -8.167 -16.255 1.00 93.62 250 TRP A C 1
ATOM 1970 O O . TRP A 1 250 ? 0.000 -8.773 -15.833 1.00 93.62 250 TRP A O 1
ATOM 1980 N N . LEU A 1 251 ? -1.335 -8.210 -17.543 1.00 91.06 251 LEU A N 1
ATOM 1981 C CA . LEU A 1 251 ? -0.509 -8.841 -18.577 1.00 91.06 251 LEU A CA 1
ATOM 1982 C C . LEU A 1 251 ? 0.845 -8.148 -18.684 1.00 91.06 251 LEU A C 1
ATOM 1984 O O . LEU A 1 251 ? 1.867 -8.825 -18.701 1.00 91.06 251 LEU A O 1
ATOM 1988 N N . HIS A 1 252 ? 0.862 -6.813 -18.712 1.00 90.44 252 HIS A N 1
ATOM 1989 C CA . HIS A 1 252 ? 2.105 -6.051 -18.739 1.00 90.44 252 HIS A CA 1
ATOM 1990 C C . HIS A 1 252 ? 2.957 -6.331 -17.497 1.00 90.44 252 HIS A C 1
ATOM 1992 O O . HIS A 1 252 ? 4.113 -6.714 -17.640 1.00 90.44 252 HIS A O 1
ATOM 1998 N N . ALA A 1 253 ? 2.372 -6.259 -16.297 1.00 92.75 253 ALA A N 1
ATOM 1999 C CA . ALA A 1 253 ? 3.072 -6.571 -15.050 1.00 92.75 253 ALA A CA 1
ATOM 2000 C C . ALA A 1 253 ? 3.653 -7.995 -15.036 1.00 92.75 253 ALA A C 1
ATOM 2002 O O . ALA A 1 253 ? 4.791 -8.210 -14.613 1.00 92.75 253 ALA A O 1
ATOM 2003 N N . TYR A 1 254 ? 2.888 -8.972 -15.531 1.00 92.31 254 TYR A N 1
ATOM 2004 C CA . TYR A 1 254 ? 3.348 -10.349 -15.662 1.00 92.31 254 TYR A CA 1
ATOM 2005 C C . TYR A 1 254 ? 4.510 -10.464 -16.658 1.00 92.31 254 TYR A C 1
ATOM 2007 O O . TYR A 1 254 ? 5.556 -11.017 -16.326 1.00 92.31 254 TYR A O 1
ATOM 2015 N N . PHE A 1 255 ? 4.373 -9.898 -17.854 1.00 90.25 255 PHE A N 1
ATOM 2016 C CA . PHE A 1 255 ? 5.413 -9.907 -18.881 1.00 90.25 255 PHE A CA 1
ATOM 2017 C C . PHE A 1 255 ? 6.704 -9.223 -18.437 1.00 90.25 255 PHE A C 1
ATOM 2019 O O . PHE A 1 255 ? 7.779 -9.776 -18.663 1.00 90.25 255 PHE A O 1
ATOM 2026 N N . GLU A 1 256 ? 6.612 -8.086 -17.751 1.00 88.19 256 GLU A N 1
ATOM 2027 C CA . GLU A 1 256 ? 7.773 -7.407 -17.172 1.00 88.19 256 GLU A CA 1
ATOM 2028 C C . GLU A 1 256 ? 8.436 -8.266 -16.092 1.00 88.19 256 GLU A C 1
ATOM 2030 O O . GLU A 1 256 ? 9.658 -8.412 -16.074 1.00 88.19 256 GLU A O 1
ATOM 2035 N N . SER A 1 257 ? 7.648 -8.929 -15.239 1.00 91.12 257 SER A N 1
ATOM 2036 C CA . SER A 1 257 ? 8.205 -9.823 -14.222 1.00 91.12 257 SER A CA 1
ATOM 2037 C C . SER A 1 257 ? 9.007 -10.981 -14.830 1.00 91.12 257 SER A C 1
ATOM 2039 O O . SER A 1 257 ? 10.085 -11.296 -14.330 1.00 91.12 257 SER A O 1
ATOM 2041 N N . LEU A 1 258 ? 8.559 -11.555 -15.956 1.00 89.00 258 LEU A N 1
ATOM 2042 C CA . LEU A 1 258 ? 9.248 -12.655 -16.648 1.00 89.00 258 LEU A CA 1
ATOM 2043 C C . LEU A 1 258 ? 10.620 -12.275 -17.221 1.00 89.00 258 LEU A C 1
ATOM 2045 O O . LEU A 1 258 ? 11.389 -13.159 -17.600 1.00 89.00 258 LEU A O 1
ATOM 2049 N N . ARG A 1 259 ? 10.944 -10.983 -17.316 1.00 84.94 259 ARG A N 1
ATOM 2050 C CA . ARG A 1 259 ? 12.267 -10.525 -17.767 1.00 84.94 259 ARG A CA 1
ATOM 2051 C C . ARG A 1 259 ? 13.343 -10.732 -16.708 1.00 84.94 259 ARG A C 1
ATOM 2053 O O . ARG A 1 259 ? 14.529 -10.707 -17.030 1.00 84.94 259 ARG A O 1
ATOM 2060 N N . HIS A 1 260 ? 12.949 -10.925 -15.452 1.00 86.06 260 HIS A N 1
ATOM 2061 C CA . HIS A 1 260 ? 13.889 -11.147 -14.370 1.00 86.06 260 HIS A CA 1
ATOM 2062 C C . HIS A 1 260 ? 14.330 -12.614 -14.293 1.00 86.06 260 HIS A C 1
ATOM 2064 O O . HIS A 1 260 ? 13.480 -13.504 -14.255 1.00 86.06 260 HIS A O 1
ATOM 2070 N N . PRO A 1 261 ? 15.644 -12.880 -14.170 1.00 82.88 261 PRO A N 1
ATOM 2071 C CA . PRO A 1 261 ? 16.175 -14.244 -14.109 1.00 82.88 261 PRO A CA 1
ATOM 2072 C C . PRO A 1 261 ? 15.732 -15.006 -12.850 1.00 82.88 261 PRO A C 1
ATOM 2074 O O . PRO A 1 261 ? 15.729 -16.233 -12.846 1.00 82.88 261 PRO A O 1
ATOM 2077 N N . ASP A 1 262 ? 15.340 -14.286 -11.795 1.00 84.06 262 ASP A N 1
ATOM 2078 C CA . ASP A 1 262 ? 14.899 -14.861 -10.519 1.00 84.06 262 ASP A CA 1
ATOM 2079 C C . ASP A 1 262 ? 13.469 -15.421 -10.562 1.00 84.06 262 ASP A C 1
ATOM 2081 O O . ASP A 1 262 ? 13.026 -16.065 -9.605 1.00 84.06 262 ASP A O 1
ATOM 2085 N N . VAL A 1 263 ? 12.718 -15.163 -11.639 1.00 85.69 263 VAL A N 1
ATOM 2086 C CA . VAL A 1 263 ? 11.360 -15.685 -11.786 1.00 85.69 263 VAL A CA 1
ATOM 2087 C C . VAL A 1 263 ? 11.440 -17.135 -12.260 1.00 85.69 263 VAL A C 1
ATOM 2089 O O . VAL A 1 263 ? 11.864 -17.396 -13.386 1.00 85.69 263 VAL A O 1
ATOM 2092 N N . PRO A 1 264 ? 11.056 -18.109 -11.413 1.00 79.00 264 PRO A N 1
ATOM 2093 C CA . PRO A 1 264 ? 11.234 -19.509 -11.737 1.00 79.00 264 PRO A CA 1
ATOM 2094 C C . PRO A 1 264 ? 10.309 -19.921 -12.884 1.00 79.00 264 PRO A C 1
ATOM 2096 O O . PRO A 1 264 ? 9.131 -19.563 -12.931 1.00 79.00 264 PRO A O 1
ATOM 2099 N N . SER A 1 265 ? 10.833 -20.775 -13.761 1.00 69.31 265 SER A N 1
ATOM 2100 C CA . SER A 1 265 ? 10.082 -21.430 -14.839 1.00 69.31 265 SER A CA 1
ATOM 2101 C C . SER A 1 265 ? 8.900 -22.271 -14.334 1.00 69.31 265 SER A C 1
ATOM 2103 O O . SER A 1 265 ? 7.980 -22.554 -15.094 1.00 69.31 265 SER A O 1
ATOM 2105 N N . SER A 1 266 ? 8.890 -22.628 -13.044 1.00 64.31 266 SER A N 1
ATOM 2106 C CA . SER A 1 266 ? 7.878 -23.461 -12.387 1.00 64.31 266 SER A CA 1
ATOM 2107 C C . SER A 1 266 ? 6.562 -22.756 -12.030 1.00 64.31 266 SER A C 1
ATOM 2109 O O . SER A 1 266 ? 5.713 -23.375 -11.390 1.00 64.31 266 SER A O 1
ATOM 2111 N N . LEU A 1 267 ? 6.324 -21.514 -12.477 1.00 66.31 267 LEU A N 1
ATOM 2112 C CA . LEU A 1 267 ? 4.994 -20.864 -12.423 1.00 66.31 267 LEU A CA 1
ATOM 2113 C C . LEU A 1 267 ? 3.926 -21.560 -13.313 1.00 66.31 267 LEU A C 1
ATOM 2115 O O . LEU A 1 267 ? 2.771 -21.141 -13.370 1.00 66.31 267 LEU A O 1
ATOM 2119 N N . ASP A 1 268 ? 4.317 -22.659 -13.955 1.00 58.12 268 ASP A N 1
ATOM 2120 C CA . ASP A 1 268 ? 3.607 -23.505 -14.914 1.00 58.12 268 ASP A CA 1
ATOM 2121 C C . ASP A 1 268 ? 2.199 -24.013 -14.498 1.00 58.12 268 ASP A C 1
ATOM 2123 O O . ASP A 1 268 ? 1.268 -23.898 -15.298 1.00 58.12 268 ASP A O 1
ATOM 2127 N N . PRO A 1 269 ? 1.929 -24.514 -13.270 1.00 56.09 269 PRO A N 1
ATOM 2128 C CA . PRO A 1 269 ? 0.649 -25.180 -13.002 1.00 56.09 269 PRO A CA 1
ATOM 2129 C C . PRO A 1 269 ? -0.561 -24.231 -12.976 1.00 56.09 269 PRO A C 1
ATOM 2131 O O . PRO A 1 269 ? -1.668 -24.660 -13.294 1.00 56.09 269 PRO A O 1
ATOM 2134 N N . ALA A 1 270 ? -0.371 -22.946 -12.652 1.00 56.25 270 ALA A N 1
ATOM 2135 C CA . ALA A 1 270 ? -1.443 -21.944 -12.699 1.00 56.25 270 ALA A CA 1
ATOM 2136 C C . ALA A 1 270 ? -1.748 -21.478 -14.138 1.00 56.25 270 ALA A C 1
ATOM 2138 O O . ALA A 1 270 ? -2.892 -21.151 -14.465 1.00 56.25 270 ALA A O 1
ATOM 2139 N N . LEU A 1 271 ? -0.735 -21.490 -15.010 1.00 59.62 271 LEU A N 1
ATOM 2140 C CA . LEU A 1 271 ? -0.836 -21.088 -16.416 1.00 59.62 271 LEU A CA 1
ATOM 2141 C C . LEU A 1 271 ? -1.558 -22.128 -17.270 1.00 59.62 271 LEU A C 1
ATOM 2143 O O . LEU A 1 271 ? -2.296 -21.755 -18.178 1.00 59.62 271 LEU A O 1
ATOM 2147 N N . VAL A 1 272 ? -1.401 -23.419 -16.958 1.00 57.06 272 VAL A N 1
ATOM 2148 C CA . VAL A 1 272 ? -2.083 -24.516 -17.670 1.00 57.06 272 VAL A CA 1
ATOM 2149 C C . VAL A 1 272 ? -3.610 -24.387 -17.592 1.00 57.06 272 VAL A C 1
ATOM 2151 O O . VAL A 1 272 ? -4.311 -24.767 -18.528 1.00 57.06 272 VAL A O 1
ATOM 2154 N N . SER A 1 273 ? -4.136 -23.812 -16.509 1.00 62.88 273 SER A N 1
ATOM 2155 C CA . SER A 1 273 ? -5.570 -23.557 -16.330 1.00 62.88 273 SER A CA 1
ATOM 2156 C C . SER A 1 273 ? -6.058 -22.212 -16.881 1.00 62.88 273 SER A C 1
ATOM 2158 O O . SER A 1 273 ? -7.267 -21.972 -16.880 1.00 62.88 273 SER A O 1
ATOM 2160 N N . PHE A 1 274 ? -5.164 -21.322 -17.328 1.00 68.25 274 PHE A N 1
ATOM 2161 C CA . PHE A 1 274 ? -5.530 -19.953 -17.681 1.00 68.25 274 PHE A CA 1
ATOM 2162 C C . PHE A 1 274 ? -5.842 -19.795 -19.182 1.00 68.25 274 PHE A C 1
ATOM 2164 O O . PHE A 1 274 ? -4.975 -20.051 -20.014 1.00 68.25 274 PHE A O 1
ATOM 2171 N N . PRO A 1 275 ? -7.041 -19.325 -19.579 1.00 66.25 275 PRO A N 1
ATOM 2172 C CA . PRO A 1 275 ? -7.470 -19.312 -20.980 1.00 66.25 275 PRO A CA 1
ATOM 2173 C C . PRO A 1 275 ? -6.916 -18.136 -21.803 1.00 66.25 275 PRO A C 1
ATOM 2175 O O . PRO A 1 275 ? -7.488 -17.815 -22.845 1.00 66.25 275 PRO A O 1
ATOM 2178 N N . HIS A 1 276 ? -5.847 -17.454 -21.368 1.00 74.38 276 HIS A N 1
ATOM 2179 C CA . HIS A 1 276 ? -5.301 -16.352 -22.161 1.00 74.38 276 HIS A CA 1
ATOM 2180 C C . HIS A 1 276 ? -4.393 -16.891 -23.279 1.00 74.38 276 HIS A C 1
ATOM 2182 O O . HIS A 1 276 ? -3.327 -17.445 -22.986 1.00 74.38 276 HIS A O 1
ATOM 2188 N N . PRO A 1 277 ? -4.760 -16.699 -24.558 1.00 73.19 277 PRO A N 1
ATOM 2189 C CA . PRO A 1 277 ? -3.897 -17.073 -25.672 1.00 73.19 277 PRO A CA 1
ATOM 2190 C C . PRO A 1 277 ? -2.579 -16.292 -25.574 1.00 73.19 277 PRO A C 1
ATOM 2192 O O . PRO A 1 277 ? -2.591 -15.071 -25.461 1.00 73.19 277 PRO A O 1
ATOM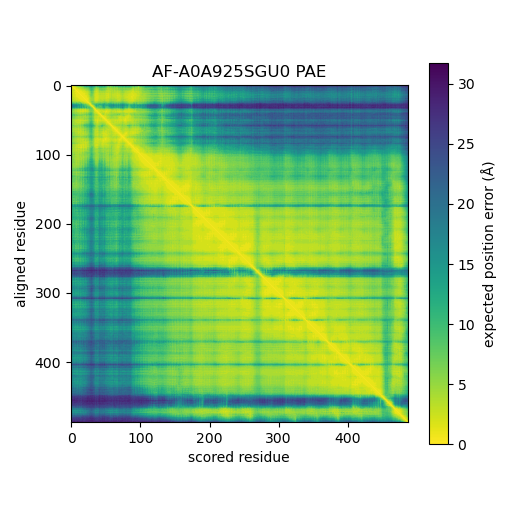 2195 N N . GLY A 1 278 ? -1.443 -16.989 -25.552 1.00 82.44 278 GLY A N 1
ATOM 2196 C CA . GLY A 1 278 ? -0.113 -16.369 -25.564 1.00 82.44 278 GLY A CA 1
ATOM 2197 C C . GLY A 1 278 ? 0.634 -16.283 -24.236 1.00 82.44 278 GLY A C 1
ATOM 2198 O O . GLY A 1 278 ? 1.851 -16.164 -24.269 1.00 82.44 278 GLY A O 1
ATOM 2199 N N . LEU A 1 279 ? -0.008 -16.422 -23.067 1.00 85.94 279 LEU A N 1
ATOM 2200 C CA . LEU A 1 279 ? 0.744 -16.411 -21.795 1.00 85.94 279 LEU A CA 1
ATOM 2201 C C . LEU A 1 279 ? 1.769 -17.549 -21.728 1.00 85.94 279 LEU A C 1
ATOM 2203 O O . LEU A 1 279 ? 2.906 -17.351 -21.302 1.00 85.94 279 LEU A O 1
ATOM 2207 N N . ARG A 1 280 ? 1.369 -18.730 -22.211 1.00 86.19 280 ARG A N 1
ATOM 2208 C CA . ARG A 1 280 ? 2.254 -19.888 -22.334 1.00 86.19 280 ARG A CA 1
ATOM 2209 C C . ARG A 1 280 ? 3.418 -19.607 -23.282 1.00 86.19 280 ARG A C 1
ATOM 2211 O O . ARG A 1 280 ? 4.555 -19.874 -22.919 1.00 86.19 280 ARG A O 1
ATOM 2218 N N . ASP A 1 281 ? 3.147 -19.056 -24.463 1.00 89.50 281 ASP A N 1
ATOM 2219 C CA . ASP A 1 281 ? 4.194 -18.744 -25.440 1.00 89.50 281 ASP A CA 1
ATOM 2220 C C . ASP A 1 281 ? 5.142 -17.651 -24.937 1.00 89.50 281 ASP A C 1
ATOM 2222 O O . ASP A 1 281 ? 6.346 -17.752 -25.135 1.00 89.50 281 ASP A O 1
ATOM 2226 N N . ALA A 1 282 ? 4.646 -16.650 -24.208 1.00 89.25 282 ALA A N 1
ATOM 2227 C CA . ALA A 1 282 ? 5.490 -15.653 -23.557 1.00 89.25 282 ALA A CA 1
ATOM 2228 C C . ALA A 1 282 ? 6.427 -16.285 -22.513 1.00 89.25 282 ALA A C 1
ATOM 2230 O O . ALA A 1 282 ? 7.628 -16.010 -22.514 1.00 89.25 282 ALA A O 1
ATOM 2231 N N . LEU A 1 283 ? 5.910 -17.174 -21.656 1.00 88.12 283 LEU A N 1
ATOM 2232 C CA . LEU A 1 283 ? 6.733 -17.893 -20.682 1.00 88.12 283 LEU A CA 1
ATOM 2233 C C . LEU A 1 283 ? 7.787 -18.771 -21.373 1.00 88.12 283 LEU A C 1
ATOM 2235 O O . LEU A 1 283 ? 8.965 -18.687 -21.029 1.00 88.12 283 LEU A O 1
ATOM 2239 N N . LEU A 1 284 ? 7.381 -19.585 -22.351 1.00 88.69 284 LEU A N 1
ATOM 2240 C CA . LEU A 1 284 ? 8.286 -20.485 -23.072 1.00 88.69 284 LEU A CA 1
ATOM 2241 C C . LEU A 1 284 ? 9.350 -19.709 -23.856 1.00 88.69 284 LEU A C 1
ATOM 2243 O O . LEU A 1 284 ? 10.525 -20.063 -23.802 1.00 88.69 284 LEU A O 1
ATOM 2247 N N . ALA A 1 285 ? 8.979 -18.594 -24.493 1.00 91.25 285 ALA A N 1
ATOM 2248 C CA . ALA A 1 285 ? 9.940 -17.699 -25.127 1.00 91.25 285 ALA A CA 1
ATOM 2249 C C . ALA A 1 285 ? 10.992 -17.205 -24.125 1.00 91.25 285 ALA A C 1
ATOM 2251 O O . ALA A 1 285 ? 12.181 -17.219 -24.429 1.00 91.25 285 ALA A O 1
ATOM 2252 N N . ARG A 1 286 ? 10.589 -16.808 -22.911 1.00 89.94 286 ARG A N 1
ATOM 2253 C CA . ARG A 1 286 ? 11.519 -16.306 -21.884 1.00 89.94 286 ARG A CA 1
ATOM 2254 C C . ARG A 1 286 ? 12.430 -17.390 -21.335 1.00 89.94 286 ARG A C 1
ATOM 2256 O O . ARG A 1 286 ? 13.618 -17.135 -21.158 1.00 89.94 286 ARG A O 1
ATOM 2263 N N . GLN A 1 287 ? 11.904 -18.593 -21.131 1.00 88.00 287 GLN A N 1
ATOM 2264 C CA . GLN A 1 287 ? 12.711 -19.753 -20.758 1.00 88.00 287 GLN A CA 1
ATOM 2265 C C . GLN A 1 287 ? 13.769 -20.053 -21.826 1.00 88.00 287 GLN A C 1
ATOM 2267 O O . GLN A 1 287 ? 14.941 -20.211 -21.490 1.00 88.00 287 GLN A O 1
ATOM 2272 N N . ALA A 1 288 ? 13.382 -20.040 -23.103 1.00 90.06 288 ALA A N 1
ATOM 2273 C CA . ALA A 1 288 ? 14.293 -20.258 -24.219 1.00 90.06 288 ALA A CA 1
ATOM 2274 C C . ALA A 1 288 ? 15.362 -19.151 -24.328 1.00 90.06 288 ALA A C 1
ATOM 2276 O O . ALA A 1 288 ? 16.548 -19.450 -24.468 1.00 90.06 288 ALA A O 1
ATOM 2277 N N . VAL A 1 289 ? 14.990 -17.873 -24.155 1.00 89.12 289 VAL A N 1
ATOM 2278 C CA . VAL A 1 289 ? 15.947 -16.747 -24.091 1.00 89.12 289 VAL A CA 1
ATOM 2279 C C . VAL A 1 289 ? 16.940 -16.926 -22.940 1.00 89.12 289 VAL A C 1
ATOM 2281 O O . VAL A 1 289 ? 18.144 -16.786 -23.154 1.00 89.12 289 VAL A O 1
ATOM 2284 N N . ALA A 1 290 ? 16.465 -17.269 -21.739 1.00 86.50 290 ALA A N 1
ATOM 2285 C CA . ALA A 1 290 ? 17.314 -17.487 -20.567 1.00 86.50 290 ALA A CA 1
ATOM 2286 C C . ALA A 1 290 ? 18.250 -18.698 -20.733 1.00 86.50 290 ALA A C 1
ATOM 2288 O O . ALA A 1 290 ? 19.393 -18.660 -20.279 1.00 86.50 290 ALA A O 1
ATOM 2289 N N . ALA A 1 291 ? 17.793 -19.747 -21.422 1.00 88.38 291 ALA A N 1
ATOM 2290 C CA . ALA A 1 291 ? 18.597 -20.914 -21.781 1.00 88.38 291 ALA A CA 1
ATOM 2291 C C . ALA A 1 291 ? 19.588 -20.643 -22.932 1.00 88.38 291 ALA A C 1
ATOM 2293 O O . ALA A 1 291 ? 20.478 -21.456 -23.184 1.00 88.38 291 ALA A O 1
ATOM 2294 N N . GLY A 1 292 ? 19.452 -19.513 -23.634 1.00 89.44 292 GLY A N 1
ATOM 2295 C CA . GLY A 1 292 ? 20.218 -19.203 -24.839 1.00 89.44 292 GLY A CA 1
ATOM 2296 C C . GLY A 1 292 ? 19.766 -19.973 -26.086 1.00 89.44 292 GLY A C 1
ATOM 2297 O O . GLY A 1 292 ? 20.459 -19.916 -27.104 1.00 89.44 292 GLY A O 1
ATOM 2298 N N . ASP A 1 293 ? 18.622 -20.665 -26.039 1.00 93.56 293 ASP A N 1
ATOM 2299 C CA . ASP A 1 293 ? 18.007 -21.312 -27.200 1.00 93.56 293 ASP A CA 1
ATOM 2300 C C . ASP A 1 293 ? 17.194 -20.289 -28.002 1.00 93.56 293 ASP A C 1
ATOM 2302 O O . ASP A 1 293 ? 15.975 -20.138 -27.882 1.00 93.56 293 ASP A O 1
ATOM 2306 N N . PHE A 1 294 ? 17.897 -19.525 -28.834 1.00 94.25 294 PHE A N 1
ATOM 2307 C CA . PHE A 1 294 ? 17.256 -18.483 -29.626 1.00 94.25 294 PHE A CA 1
ATOM 2308 C C . PHE A 1 294 ? 16.322 -19.041 -30.699 1.00 94.25 294 PHE A C 1
ATOM 2310 O O . PHE A 1 294 ? 15.420 -18.320 -31.120 1.00 94.25 294 PHE A O 1
ATOM 2317 N N . LEU A 1 295 ? 16.502 -20.284 -31.154 1.00 95.06 295 LEU A N 1
ATOM 2318 C CA . LEU A 1 295 ? 15.619 -20.877 -32.158 1.00 95.06 295 LEU A CA 1
ATOM 2319 C C . LEU A 1 295 ? 14.258 -21.209 -31.543 1.00 95.06 295 LEU A C 1
ATOM 2321 O O . LEU A 1 295 ? 13.227 -20.862 -32.117 1.00 95.06 295 LEU A O 1
ATOM 2325 N N . GLU A 1 296 ? 14.250 -21.823 -30.364 1.00 93.75 296 GLU A N 1
ATOM 2326 C CA . GLU A 1 296 ? 13.016 -22.088 -29.627 1.00 93.75 296 GLU A CA 1
ATOM 2327 C C . GLU A 1 296 ? 12.329 -20.776 -29.214 1.00 93.75 296 GLU A C 1
ATOM 2329 O O . GLU A 1 296 ? 11.122 -20.614 -29.417 1.00 93.75 296 GLU A O 1
ATOM 2334 N N . ALA A 1 297 ? 13.102 -19.775 -28.771 1.00 94.38 297 ALA A N 1
ATOM 2335 C CA . ALA A 1 297 ? 12.573 -18.442 -28.480 1.00 94.38 297 ALA A CA 1
ATOM 2336 C C . ALA A 1 297 ? 11.867 -17.828 -29.701 1.00 94.38 297 ALA A C 1
ATOM 2338 O O . ALA A 1 297 ? 10.759 -17.308 -29.579 1.00 94.38 297 ALA A O 1
ATOM 2339 N N . HIS A 1 298 ? 12.461 -17.938 -30.895 1.00 95.94 298 HIS A N 1
ATOM 2340 C CA . HIS A 1 298 ? 11.851 -17.466 -32.140 1.00 95.94 298 HIS A CA 1
ATOM 2341 C C . HIS A 1 298 ? 10.484 -18.103 -32.410 1.00 95.94 298 HIS A C 1
ATOM 2343 O O . HIS A 1 298 ? 9.557 -17.398 -32.815 1.00 95.94 298 HIS A O 1
ATOM 2349 N N . VAL A 1 299 ? 10.357 -19.419 -32.213 1.00 95.50 299 VAL A N 1
ATOM 2350 C CA . VAL A 1 299 ? 9.105 -20.153 -32.452 1.00 95.50 299 VAL A CA 1
ATOM 2351 C C . VAL A 1 299 ? 8.000 -19.619 -31.545 1.00 95.50 299 VAL A C 1
ATOM 2353 O O . VAL A 1 299 ? 6.919 -19.274 -32.028 1.00 95.50 299 VAL A O 1
ATOM 2356 N N . HIS A 1 300 ? 8.287 -19.479 -30.252 1.00 94.62 300 HIS A N 1
ATOM 2357 C CA . HIS A 1 300 ? 7.305 -19.003 -29.283 1.00 94.62 300 HIS A CA 1
ATOM 2358 C C . HIS A 1 300 ? 6.964 -17.521 -29.452 1.00 94.62 300 HIS A C 1
ATOM 2360 O O . HIS A 1 300 ? 5.794 -17.155 -29.379 1.00 94.62 300 HIS A O 1
ATOM 2366 N N . LEU A 1 301 ? 7.935 -16.660 -29.772 1.00 95.19 301 LEU A N 1
ATOM 2367 C CA . LEU A 1 301 ? 7.656 -15.250 -30.065 1.00 95.19 301 LEU A CA 1
ATOM 2368 C C . LEU A 1 301 ? 6.823 -15.080 -31.338 1.00 95.19 301 LEU A C 1
ATOM 2370 O O . LEU A 1 301 ? 5.944 -14.218 -31.396 1.00 95.19 301 LEU A O 1
ATOM 2374 N N . TYR A 1 302 ? 7.050 -15.917 -32.3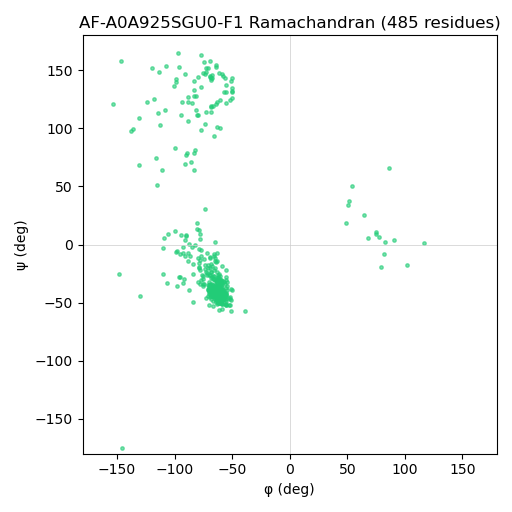52 1.00 95.12 302 TYR A N 1
ATOM 2375 C CA . TYR A 1 302 ? 6.216 -15.913 -33.548 1.00 95.12 302 TYR A CA 1
ATOM 2376 C C . TYR A 1 302 ? 4.781 -16.349 -33.237 1.00 95.12 302 TYR A C 1
ATOM 2378 O O . TYR A 1 302 ? 3.844 -15.687 -33.685 1.00 95.12 302 TYR A O 1
ATOM 2386 N N . ALA A 1 303 ? 4.604 -17.417 -32.451 1.00 93.12 303 ALA A N 1
ATOM 2387 C CA . ALA A 1 303 ? 3.292 -17.885 -32.004 1.00 93.12 303 ALA A CA 1
ATOM 2388 C C . ALA A 1 303 ? 2.560 -16.819 -31.174 1.00 93.12 303 ALA A C 1
ATOM 2390 O O . ALA A 1 303 ? 1.399 -16.515 -31.450 1.00 93.12 303 ALA A O 1
ATOM 2391 N N . LEU A 1 304 ? 3.263 -16.172 -30.239 1.00 92.12 304 LEU A N 1
ATOM 2392 C CA . LEU A 1 304 ? 2.736 -15.064 -29.447 1.00 92.12 304 LEU A CA 1
ATOM 2393 C C . LEU A 1 304 ? 2.263 -13.904 -30.335 1.00 92.12 304 LEU A C 1
ATOM 2395 O O . LEU A 1 304 ? 1.190 -13.355 -30.099 1.00 92.12 304 LEU A O 1
ATOM 2399 N N . GLY A 1 305 ? 2.992 -13.576 -31.404 1.00 90.88 305 GLY A N 1
ATOM 2400 C CA . GLY A 1 305 ? 2.598 -12.546 -32.374 1.00 90.88 305 GLY A CA 1
ATOM 2401 C C . GLY A 1 305 ? 1.339 -12.856 -33.199 1.00 90.88 305 GLY A C 1
ATOM 2402 O O . GLY A 1 305 ? 0.866 -11.985 -33.933 1.00 90.88 305 GLY A O 1
ATOM 2403 N N . GLN A 1 306 ? 0.795 -14.075 -33.100 1.00 90.62 306 GLN A N 1
ATOM 2404 C CA . GLN A 1 306 ? -0.495 -14.464 -33.690 1.00 90.62 306 GLN A CA 1
ATOM 2405 C C . GLN A 1 306 ? -1.667 -14.360 -32.702 1.00 90.62 306 GLN A C 1
ATOM 2407 O O . GLN A 1 306 ? -2.821 -14.529 -33.097 1.00 90.62 306 GLN A O 1
ATOM 2412 N N . THR A 1 307 ? -1.395 -14.114 -31.420 1.00 86.19 307 THR A N 1
ATOM 2413 C CA . THR A 1 307 ? -2.427 -13.995 -30.379 1.00 86.19 307 THR A CA 1
ATOM 2414 C C . THR A 1 307 ? -3.131 -12.630 -30.459 1.00 86.19 307 THR A C 1
ATOM 2416 O O . THR A 1 307 ? -2.630 -11.728 -31.138 1.00 86.19 307 THR A O 1
ATOM 2419 N N . PRO A 1 308 ? -4.319 -12.459 -29.837 1.00 80.50 308 PRO A N 1
ATOM 2420 C CA . PRO A 1 308 ? -5.048 -11.197 -29.853 1.00 80.50 308 PRO A CA 1
ATOM 2421 C C . PRO A 1 308 ? -4.133 -10.037 -29.449 1.00 80.50 308 PRO A C 1
ATOM 2423 O O . PRO A 1 308 ? -3.468 -10.109 -28.412 1.00 80.50 308 PRO A O 1
ATOM 2426 N N . PRO A 1 309 ? -4.061 -8.993 -30.281 1.00 78.88 309 PRO A N 1
ATOM 2427 C CA . PRO A 1 309 ? -3.047 -7.977 -30.123 1.00 78.88 309 PRO A CA 1
ATOM 2428 C C . PRO A 1 309 ? -3.419 -7.040 -28.965 1.00 78.88 309 PRO A C 1
ATOM 2430 O O . PRO A 1 309 ? -4.565 -6.610 -28.837 1.00 78.88 309 PRO A O 1
ATOM 2433 N N . GLY A 1 310 ? -2.431 -6.733 -28.128 1.00 89.44 310 GLY A N 1
ATOM 2434 C CA . GLY A 1 310 ? -2.544 -5.821 -26.993 1.00 89.44 310 GLY A CA 1
ATOM 2435 C C . GLY A 1 310 ? -1.234 -5.073 -26.772 1.00 89.44 310 GLY A C 1
ATOM 2436 O O . GLY A 1 310 ? -0.163 -5.518 -27.203 1.00 89.44 310 GLY A O 1
ATOM 2437 N N . ALA A 1 311 ? -1.312 -3.929 -26.102 1.00 90.38 311 ALA A N 1
ATOM 2438 C CA . ALA A 1 311 ? -0.166 -3.052 -25.902 1.00 90.38 311 ALA A CA 1
ATOM 2439 C C . ALA A 1 311 ? 0.914 -3.728 -25.037 1.00 90.38 311 ALA A C 1
ATOM 2441 O O . ALA A 1 311 ? 2.111 -3.577 -25.294 1.00 90.38 311 ALA A O 1
ATOM 2442 N N . ALA A 1 312 ? 0.495 -4.531 -24.052 1.00 90.06 312 ALA A N 1
ATOM 2443 C CA . ALA A 1 312 ? 1.395 -5.334 -23.228 1.00 90.06 312 ALA A CA 1
ATOM 2444 C C . ALA A 1 312 ? 2.159 -6.375 -24.064 1.00 90.06 312 ALA A C 1
ATOM 2446 O O . ALA A 1 312 ? 3.382 -6.487 -23.961 1.00 90.06 312 ALA A O 1
ATOM 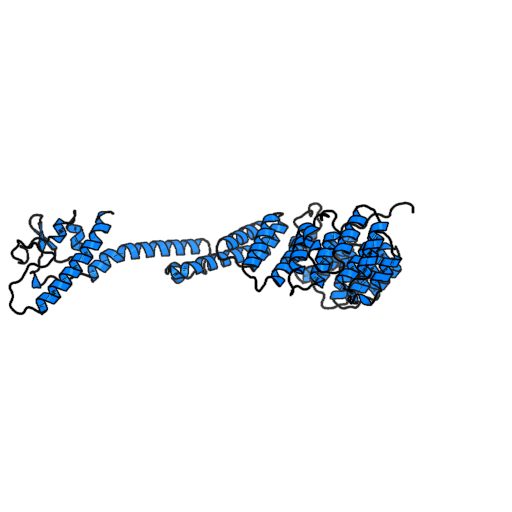2447 N N . THR A 1 313 ? 1.444 -7.093 -24.936 1.00 91.44 313 THR A N 1
ATOM 2448 C CA . THR A 1 313 ? 2.021 -8.097 -25.841 1.00 91.44 313 THR A CA 1
ATOM 2449 C C . THR A 1 313 ? 3.016 -7.466 -26.809 1.00 91.44 313 THR A C 1
ATOM 2451 O O . THR A 1 313 ? 4.073 -8.040 -27.056 1.00 91.44 313 THR A O 1
ATOM 2454 N N . GLN A 1 314 ? 2.728 -6.269 -27.329 1.00 93.50 314 GLN A N 1
ATOM 2455 C CA . GLN A 1 314 ? 3.648 -5.562 -28.219 1.00 93.50 314 GLN A CA 1
ATOM 2456 C C . GLN A 1 314 ? 4.960 -5.213 -27.532 1.00 93.50 314 GLN A C 1
ATOM 2458 O O . GLN A 1 314 ? 6.022 -5.503 -28.080 1.00 93.50 314 GLN A O 1
ATOM 2463 N N . ALA A 1 315 ? 4.889 -4.606 -26.343 1.00 91.62 315 ALA A N 1
ATOM 2464 C CA . ALA A 1 315 ? 6.081 -4.243 -25.587 1.00 91.62 315 ALA A CA 1
ATOM 2465 C C . ALA A 1 315 ? 6.936 -5.482 -25.308 1.00 91.62 315 ALA A C 1
ATOM 2467 O O . ALA A 1 315 ? 8.120 -5.501 -25.643 1.00 91.62 315 ALA A O 1
ATOM 2468 N N . PHE A 1 316 ? 6.301 -6.555 -24.831 1.00 92.50 316 PHE A N 1
ATOM 2469 C CA . PHE A 1 316 ? 6.980 -7.816 -24.579 1.00 92.50 316 PHE A CA 1
ATOM 2470 C C . PHE A 1 316 ? 7.622 -8.406 -25.839 1.00 92.50 316 PHE A C 1
ATOM 2472 O O . PHE A 1 316 ? 8.767 -8.850 -25.782 1.00 92.50 316 PHE A O 1
ATOM 2479 N N . LEU A 1 317 ? 6.925 -8.419 -26.981 1.00 94.38 317 LEU A N 1
ATOM 2480 C CA . LEU A 1 317 ? 7.475 -8.925 -28.241 1.00 94.38 317 LEU A CA 1
ATOM 2481 C C . LEU A 1 317 ? 8.694 -8.118 -28.677 1.00 94.38 317 LEU A C 1
ATOM 2483 O O . LEU A 1 317 ? 9.730 -8.710 -28.962 1.00 94.38 317 LEU A O 1
ATOM 2487 N N . VAL A 1 318 ? 8.583 -6.787 -28.714 1.00 94.81 318 VAL A N 1
ATOM 2488 C CA . VAL A 1 318 ? 9.684 -5.899 -29.114 1.00 94.81 318 VAL A CA 1
ATOM 2489 C C . VAL A 1 318 ? 10.909 -6.159 -28.251 1.00 94.81 318 VAL A C 1
ATOM 2491 O O . VAL A 1 318 ? 11.978 -6.434 -28.784 1.00 94.81 318 VAL A O 1
ATOM 2494 N N . GLU A 1 319 ? 10.752 -6.137 -26.932 1.00 91.88 319 GLU A N 1
ATOM 2495 C CA . GLU A 1 319 ? 11.865 -6.345 -26.009 1.00 91.88 319 GLU A CA 1
ATOM 2496 C C . GLU A 1 319 ? 12.448 -7.759 -26.117 1.00 91.88 319 GLU A C 1
ATOM 2498 O O . GLU A 1 319 ? 13.663 -7.916 -26.156 1.00 91.88 319 GLU A O 1
ATOM 2503 N N . SER A 1 320 ? 11.610 -8.790 -26.264 1.00 92.69 320 SER A N 1
ATOM 2504 C CA . SER A 1 320 ? 12.088 -10.170 -26.447 1.00 92.69 320 SER A CA 1
ATOM 2505 C C . SER A 1 320 ? 12.871 -10.350 -27.752 1.00 92.69 320 SER A C 1
ATOM 2507 O O . SER A 1 320 ? 13.872 -11.064 -27.778 1.00 92.69 320 SER A O 1
ATOM 2509 N N . TRP A 1 321 ? 12.443 -9.697 -28.839 1.00 95.88 321 TRP A N 1
ATOM 2510 C CA . TRP A 1 321 ? 13.186 -9.692 -30.100 1.00 95.88 321 TRP A CA 1
ATOM 2511 C C . TRP A 1 321 ? 14.535 -8.978 -29.955 1.00 95.88 321 TRP A C 1
ATOM 2513 O O . TRP A 1 321 ? 15.530 -9.438 -30.518 1.00 95.88 321 TRP A O 1
ATOM 2523 N N . LEU A 1 322 ? 14.597 -7.898 -29.170 1.00 93.31 322 LEU A N 1
ATOM 2524 C CA . LEU A 1 322 ? 15.851 -7.207 -28.857 1.00 93.31 322 LEU A CA 1
ATOM 2525 C C . LEU A 1 322 ? 16.796 -8.070 -28.014 1.00 93.31 322 LEU A C 1
ATOM 2527 O O . LEU A 1 322 ? 17.996 -8.088 -28.298 1.00 93.31 322 LEU A O 1
ATOM 2531 N N . ASP A 1 323 ? 16.277 -8.844 -27.059 1.00 90.31 323 ASP A N 1
ATOM 2532 C CA . ASP A 1 323 ? 17.083 -9.751 -26.229 1.00 90.31 323 ASP A CA 1
ATOM 2533 C C . ASP A 1 323 ? 17.804 -10.822 -27.067 1.00 90.31 323 ASP A C 1
ATOM 2535 O O . ASP A 1 323 ? 18.954 -11.170 -26.784 1.00 90.31 323 ASP A O 1
ATOM 2539 N N . ILE A 1 324 ? 17.177 -11.287 -28.154 1.00 93.31 324 ILE A N 1
ATOM 2540 C CA . ILE A 1 324 ? 17.789 -12.218 -29.120 1.00 93.31 324 ILE A CA 1
ATOM 2541 C C . ILE A 1 324 ? 18.427 -11.523 -30.334 1.00 93.31 324 ILE A C 1
ATOM 2543 O O . ILE A 1 324 ? 18.884 -12.195 -31.259 1.00 93.31 324 ILE A O 1
ATOM 2547 N N . ARG A 1 325 ? 18.514 -10.186 -30.312 1.00 91.81 325 ARG A N 1
ATOM 2548 C CA . ARG A 1 325 ? 19.165 -9.323 -31.318 1.00 91.81 325 ARG A CA 1
ATOM 2549 C C . ARG A 1 325 ? 18.532 -9.328 -32.710 1.00 91.81 325 ARG A C 1
ATOM 2551 O O . ARG A 1 325 ? 19.198 -8.989 -33.691 1.00 91.81 325 ARG A O 1
ATOM 2558 N N . ASP A 1 326 ? 17.247 -9.643 -32.810 1.00 95.19 326 ASP A N 1
ATOM 2559 C CA . ASP A 1 326 ? 16.489 -9.513 -34.053 1.00 95.19 326 ASP A CA 1
ATOM 2560 C C . ASP A 1 326 ? 15.840 -8.124 -34.156 1.00 95.19 326 ASP A C 1
ATOM 2562 O O . ASP A 1 326 ? 14.641 -7.931 -33.940 1.00 95.19 326 ASP A O 1
ATOM 2566 N N . HIS A 1 327 ? 16.658 -7.127 -34.498 1.00 94.88 327 HIS A N 1
ATOM 2567 C CA . HIS A 1 327 ? 16.207 -5.739 -34.637 1.00 94.88 327 HIS A CA 1
ATOM 2568 C C . HIS A 1 327 ? 15.126 -5.568 -35.713 1.00 94.88 327 HIS A C 1
ATOM 2570 O O . HIS A 1 327 ? 14.265 -4.700 -35.580 1.00 94.88 327 HIS A O 1
ATOM 2576 N N . ALA A 1 328 ? 15.143 -6.387 -36.772 1.00 95.88 328 ALA A N 1
ATOM 2577 C CA . ALA A 1 328 ? 14.179 -6.287 -37.863 1.00 95.88 328 ALA A CA 1
ATOM 2578 C C . ALA A 1 328 ? 12.776 -6.694 -37.396 1.00 95.88 328 ALA A C 1
ATOM 2580 O O . ALA A 1 328 ? 11.809 -5.965 -37.637 1.00 95.88 328 ALA A O 1
ATOM 2581 N N . ARG A 1 329 ? 12.658 -7.817 -36.676 1.00 96.31 329 ARG A N 1
ATOM 2582 C CA . ARG A 1 329 ? 11.384 -8.240 -36.080 1.00 96.31 329 ARG A CA 1
ATOM 2583 C C . ARG A 1 329 ? 10.959 -7.346 -34.926 1.00 96.31 329 ARG A C 1
ATOM 2585 O O . ARG A 1 329 ? 9.771 -7.049 -34.824 1.00 96.31 329 ARG A O 1
ATOM 2592 N N . ALA A 1 330 ? 11.902 -6.858 -34.120 1.00 96.19 330 ALA A N 1
ATOM 2593 C CA . ALA A 1 330 ? 11.607 -5.878 -33.080 1.00 96.19 330 ALA A CA 1
ATOM 2594 C C . ALA A 1 330 ? 11.004 -4.595 -33.681 1.00 96.19 330 ALA A C 1
ATOM 2596 O O . ALA A 1 330 ? 9.967 -4.123 -33.221 1.00 96.19 330 ALA A O 1
ATOM 2597 N N . PHE A 1 331 ? 11.588 -4.073 -34.766 1.00 95.38 331 PHE A N 1
ATOM 2598 C CA . PHE A 1 331 ? 11.059 -2.904 -35.472 1.00 95.38 331 PHE A CA 1
ATOM 2599 C C . PHE A 1 331 ? 9.679 -3.174 -36.080 1.00 95.38 331 PHE A C 1
ATOM 2601 O O . PHE A 1 331 ? 8.768 -2.360 -35.932 1.00 95.38 331 PHE A O 1
ATOM 2608 N N . ALA A 1 332 ? 9.505 -4.329 -36.732 1.00 95.19 332 ALA A N 1
ATOM 2609 C CA . ALA A 1 332 ? 8.225 -4.722 -37.311 1.00 95.19 332 ALA A CA 1
ATOM 2610 C C . ALA A 1 332 ? 7.127 -4.816 -36.240 1.00 95.19 332 ALA A C 1
ATOM 2612 O O . ALA A 1 332 ? 6.047 -4.269 -36.438 1.00 95.19 332 ALA A O 1
ATOM 2613 N N . ALA A 1 333 ? 7.417 -5.428 -35.087 1.00 95.06 333 ALA A N 1
ATOM 2614 C CA . ALA A 1 333 ? 6.492 -5.506 -33.960 1.00 95.06 333 ALA A CA 1
ATOM 2615 C C . ALA A 1 333 ? 6.174 -4.118 -33.378 1.00 95.06 333 ALA A C 1
ATOM 2617 O O . ALA A 1 333 ? 5.009 -3.817 -33.126 1.00 95.06 333 ALA A O 1
ATOM 2618 N N . ALA A 1 334 ? 7.173 -3.241 -33.231 1.00 94.06 334 ALA A N 1
ATOM 2619 C CA . ALA A 1 334 ? 6.984 -1.874 -32.739 1.00 94.06 334 ALA A CA 1
ATOM 2620 C C . ALA A 1 334 ? 6.142 -1.010 -33.694 1.00 94.06 334 ALA A C 1
ATOM 2622 O O . ALA A 1 334 ? 5.451 -0.095 -33.258 1.00 94.06 334 ALA A O 1
ATOM 2623 N N . ALA A 1 335 ? 6.196 -1.274 -35.001 1.00 92.75 335 ALA A N 1
ATOM 2624 C CA . ALA A 1 335 ? 5.443 -0.537 -36.012 1.00 92.75 335 ALA A CA 1
ATOM 2625 C C . ALA A 1 335 ? 4.080 -1.159 -36.360 1.00 92.75 335 ALA A C 1
ATOM 2627 O O . ALA A 1 335 ? 3.327 -0.542 -37.114 1.00 92.75 335 ALA A O 1
ATOM 2628 N N . ASP A 1 336 ? 3.764 -2.349 -35.847 1.00 93.38 336 ASP A N 1
ATOM 2629 C CA . ASP A 1 336 ? 2.556 -3.083 -36.213 1.00 93.38 336 ASP A CA 1
ATOM 2630 C C . ASP A 1 336 ? 1.298 -2.426 -35.601 1.00 93.38 336 ASP A C 1
ATOM 2632 O O . ASP A 1 336 ? 1.122 -2.429 -34.377 1.00 93.38 336 ASP A O 1
ATOM 2636 N N . PRO A 1 337 ? 0.389 -1.876 -36.431 1.00 90.50 337 PRO A N 1
ATOM 2637 C CA . PRO A 1 337 ? -0.783 -1.144 -35.958 1.00 90.50 337 PRO A CA 1
ATOM 2638 C C . PRO A 1 337 ? -1.826 -2.042 -35.283 1.00 90.50 337 PRO A C 1
ATOM 2640 O O . PRO A 1 337 ? -2.759 -1.527 -34.667 1.00 90.50 337 PRO A O 1
ATOM 2643 N N . ARG A 1 338 ? -1.699 -3.374 -35.381 1.00 91.00 338 ARG A N 1
ATOM 2644 C CA . ARG A 1 338 ? -2.634 -4.312 -34.748 1.00 91.00 338 ARG A CA 1
ATOM 2645 C C . ARG A 1 338 ? -2.634 -4.186 -33.223 1.00 91.00 338 ARG A C 1
ATOM 2647 O O . ARG A 1 338 ? -3.665 -4.439 -32.616 1.00 91.00 338 ARG A O 1
ATOM 2654 N N . TYR A 1 339 ? -1.523 -3.769 -32.614 1.00 85.12 339 TYR A N 1
ATOM 2655 C CA . TYR A 1 339 ? -1.302 -3.820 -31.163 1.00 85.12 339 TYR A CA 1
ATOM 2656 C C . TYR A 1 339 ? -1.968 -2.738 -30.307 1.00 85.12 339 TYR A C 1
ATOM 2658 O O . TYR A 1 339 ? -1.767 -2.738 -29.097 1.00 85.12 339 TYR A O 1
ATOM 2666 N N . ALA A 1 340 ? -2.793 -1.856 -30.881 1.00 82.19 340 ALA A N 1
ATOM 2667 C CA . ALA A 1 340 ? -3.571 -0.839 -30.152 1.00 82.19 340 ALA A CA 1
ATOM 2668 C C . ALA A 1 340 ? -2.775 -0.000 -29.121 1.00 82.19 340 ALA A C 1
ATOM 2670 O O . ALA A 1 340 ? -3.365 0.625 -28.238 1.00 82.19 340 ALA A O 1
ATOM 2671 N N . ALA A 1 341 ? -1.443 0.034 -29.219 1.00 84.31 341 ALA A N 1
ATOM 2672 C CA . ALA A 1 341 ? -0.605 0.784 -28.304 1.00 84.31 341 ALA A CA 1
ATOM 2673 C C . ALA A 1 341 ? -0.766 2.283 -28.533 1.00 84.31 341 ALA A C 1
ATOM 2675 O O . ALA A 1 341 ? -1.043 2.757 -29.639 1.00 84.31 341 ALA A O 1
ATOM 2676 N N . SER A 1 342 ? -0.560 3.049 -27.465 1.00 87.94 342 SER A N 1
ATOM 2677 C CA . SER A 1 342 ? -0.583 4.500 -27.575 1.00 87.94 342 SER A CA 1
ATOM 2678 C C . SER A 1 342 ? 0.559 4.989 -28.485 1.00 87.94 342 SER A C 1
ATOM 2680 O O . SER A 1 342 ? 1.603 4.333 -28.593 1.00 87.94 342 SER A O 1
ATOM 2682 N N . PRO A 1 343 ? 0.421 6.168 -29.118 1.00 85.31 343 PRO A N 1
ATOM 2683 C CA . PRO A 1 343 ? 1.523 6.785 -29.855 1.00 85.31 343 PRO A CA 1
ATOM 2684 C C . PRO A 1 343 ? 2.785 6.956 -28.996 1.00 85.31 343 PRO A C 1
ATOM 2686 O O . PRO A 1 343 ? 3.889 6.752 -29.492 1.00 85.31 343 PRO A O 1
ATOM 2689 N N . ALA A 1 344 ? 2.611 7.258 -27.704 1.00 84.06 344 ALA A N 1
ATOM 2690 C CA . ALA A 1 344 ? 3.691 7.355 -26.725 1.00 84.06 344 ALA A CA 1
ATOM 2691 C C . ALA A 1 344 ? 4.466 6.042 -26.591 1.00 84.06 344 ALA A C 1
ATOM 2693 O O . ALA A 1 344 ? 5.689 6.010 -26.711 1.00 84.06 344 ALA A O 1
ATOM 2694 N N . GLN A 1 345 ? 3.741 4.942 -26.396 1.00 86.62 345 GLN A N 1
ATOM 2695 C CA . GLN A 1 345 ? 4.328 3.617 -26.261 1.00 86.62 345 GLN A CA 1
ATOM 2696 C C . GLN A 1 345 ? 4.974 3.150 -27.568 1.00 86.62 345 GLN A C 1
ATOM 2698 O O . GLN A 1 345 ? 6.058 2.580 -27.550 1.00 86.62 345 GLN A O 1
ATOM 2703 N N . THR A 1 346 ? 4.364 3.453 -28.713 1.00 89.19 346 THR A N 1
ATOM 2704 C CA . THR A 1 346 ? 4.936 3.145 -30.032 1.00 89.19 346 THR A CA 1
ATOM 2705 C C . THR A 1 346 ? 6.271 3.865 -30.243 1.00 89.19 346 THR A C 1
ATOM 2707 O O . THR A 1 346 ? 7.257 3.231 -30.618 1.00 89.19 346 THR A O 1
ATOM 2710 N N . ALA A 1 347 ? 6.328 5.172 -29.962 1.00 86.81 347 ALA A N 1
ATOM 2711 C CA . ALA A 1 347 ? 7.562 5.958 -30.039 1.00 86.81 347 ALA A CA 1
ATOM 2712 C C . ALA A 1 347 ? 8.624 5.427 -29.063 1.00 86.81 347 ALA A C 1
ATOM 2714 O O . ALA A 1 347 ? 9.787 5.269 -29.437 1.00 86.81 347 ALA A O 1
ATOM 2715 N N . ARG A 1 348 ? 8.210 5.052 -27.844 1.00 88.56 348 ARG A N 1
ATOM 2716 C CA . ARG A 1 348 ? 9.067 4.388 -26.852 1.00 88.56 348 ARG A CA 1
ATOM 2717 C C . ARG A 1 348 ? 9.703 3.112 -27.403 1.00 88.56 348 ARG A C 1
ATOM 2719 O O . ARG A 1 348 ? 10.918 2.941 -27.327 1.00 88.56 348 ARG A O 1
ATOM 2726 N N . LEU A 1 349 ? 8.897 2.214 -27.962 1.00 91.75 349 LEU A N 1
ATOM 2727 C CA . LEU A 1 349 ? 9.376 0.936 -28.485 1.00 91.75 349 LEU A CA 1
ATOM 2728 C C . LEU A 1 349 ? 10.309 1.136 -29.687 1.00 91.75 349 LEU A C 1
ATOM 2730 O O . LEU A 1 349 ? 11.349 0.488 -29.766 1.00 91.75 349 LEU A O 1
ATOM 2734 N N . ARG A 1 350 ? 10.008 2.082 -30.584 1.00 93.06 350 ARG A N 1
ATOM 2735 C CA . ARG A 1 350 ? 10.896 2.427 -31.708 1.00 93.06 350 ARG A CA 1
ATOM 2736 C C . ARG A 1 350 ? 12.220 3.021 -31.252 1.00 93.06 350 ARG A C 1
ATOM 2738 O O . ARG A 1 350 ? 13.260 2.638 -31.787 1.00 93.06 350 ARG A O 1
ATOM 2745 N N . TYR A 1 351 ? 12.198 3.900 -30.250 1.00 91.75 351 TYR A N 1
ATOM 2746 C CA . TYR A 1 351 ? 13.416 4.424 -29.640 1.00 91.75 351 TYR A CA 1
ATOM 2747 C C . TYR A 1 351 ? 14.308 3.281 -29.154 1.00 91.75 351 TYR A C 1
ATOM 2749 O O . TYR A 1 351 ? 15.480 3.231 -29.521 1.00 91.75 351 TYR A O 1
ATOM 2757 N N . LEU A 1 352 ? 13.747 2.342 -28.381 1.00 90.88 352 LEU A N 1
ATOM 2758 C CA . LEU A 1 352 ? 14.484 1.190 -27.856 1.00 90.88 352 LEU A CA 1
ATOM 2759 C C . LEU A 1 352 ? 15.113 0.364 -28.980 1.00 90.88 352 LEU A C 1
ATOM 2761 O O . LEU A 1 352 ? 16.291 0.020 -28.900 1.00 90.88 352 LEU A O 1
ATOM 2765 N N . VAL A 1 353 ? 14.364 0.104 -30.055 1.00 94.38 353 VAL A N 1
ATOM 2766 C CA . VAL A 1 353 ? 14.873 -0.642 -31.212 1.00 94.38 353 VAL A CA 1
ATOM 2767 C C . VAL A 1 353 ? 16.045 0.078 -31.880 1.00 94.38 353 VAL A C 1
ATOM 2769 O O . VAL A 1 353 ? 17.081 -0.542 -32.123 1.00 94.38 353 VAL A O 1
ATOM 2772 N N . HIS A 1 354 ? 15.920 1.380 -32.150 1.00 93.88 354 HIS A N 1
ATOM 2773 C CA . HIS A 1 354 ? 16.993 2.168 -32.762 1.00 93.88 354 HIS A CA 1
ATOM 2774 C C . HIS A 1 354 ? 18.221 2.285 -31.859 1.00 93.88 354 HIS A C 1
ATOM 2776 O O . HIS A 1 354 ? 19.348 2.162 -32.339 1.00 93.88 354 HIS A O 1
ATOM 2782 N N . HIS A 1 355 ? 18.007 2.468 -30.557 1.00 91.06 355 HIS A N 1
ATOM 2783 C CA . HIS A 1 355 ? 19.075 2.527 -29.570 1.00 91.06 355 HIS A CA 1
ATOM 2784 C C . HIS A 1 355 ? 19.854 1.203 -29.514 1.00 91.06 355 HIS A C 1
ATOM 2786 O O . HIS A 1 355 ? 21.079 1.212 -29.614 1.00 91.06 355 HIS A O 1
ATOM 2792 N N . HIS A 1 356 ? 19.163 0.060 -29.437 1.00 89.94 356 HIS A N 1
ATOM 2793 C CA . HIS A 1 356 ? 19.798 -1.266 -29.465 1.00 89.94 356 HIS A CA 1
ATOM 2794 C C . HIS A 1 356 ? 20.544 -1.546 -30.776 1.00 89.94 356 HIS A C 1
ATOM 2796 O O . HIS A 1 356 ? 21.621 -2.140 -30.752 1.00 89.94 356 HIS A O 1
ATOM 2802 N N . ALA A 1 357 ? 20.016 -1.069 -31.907 1.00 92.44 357 ALA A N 1
ATOM 2803 C CA . ALA A 1 357 ? 20.673 -1.182 -33.206 1.00 92.44 357 ALA A CA 1
ATOM 2804 C C . ALA A 1 357 ? 21.900 -0.256 -33.365 1.00 92.44 357 ALA A C 1
ATOM 2806 O O . ALA A 1 357 ? 22.599 -0.340 -34.374 1.00 92.44 357 ALA A O 1
ATOM 2807 N N . GLY A 1 358 ? 22.160 0.643 -32.407 1.00 91.62 358 GLY A N 1
ATOM 2808 C CA . GLY A 1 358 ? 23.230 1.642 -32.480 1.00 91.62 358 GLY A CA 1
ATOM 2809 C C . GLY A 1 358 ? 22.920 2.847 -33.380 1.00 91.62 358 GLY A C 1
ATOM 2810 O O . GLY A 1 358 ? 23.784 3.704 -33.568 1.00 91.62 358 GLY A O 1
ATOM 2811 N N . ASP A 1 359 ? 21.698 2.966 -33.910 1.00 94.31 359 ASP A N 1
ATOM 2812 C CA . ASP A 1 359 ? 21.254 4.123 -34.699 1.00 94.31 359 ASP A CA 1
ATOM 2813 C C . ASP A 1 359 ? 20.730 5.234 -33.776 1.00 94.31 359 ASP A C 1
ATOM 2815 O O . ASP A 1 359 ? 19.534 5.536 -33.700 1.00 94.31 359 ASP A O 1
ATOM 2819 N N . LEU A 1 360 ? 21.656 5.868 -33.051 1.00 92.44 360 LEU A N 1
ATOM 2820 C CA . LEU A 1 360 ? 21.337 6.952 -32.116 1.00 92.44 360 LEU A CA 1
ATOM 2821 C C . LEU A 1 360 ? 20.693 8.162 -32.813 1.00 92.44 360 LEU A C 1
ATOM 2823 O O . LEU A 1 360 ? 19.952 8.917 -32.185 1.00 92.44 360 LEU A O 1
ATOM 2827 N N . ALA A 1 361 ? 20.946 8.359 -34.111 1.00 94.25 361 ALA A N 1
ATOM 2828 C CA . ALA A 1 361 ? 20.322 9.431 -34.878 1.00 94.25 361 ALA A CA 1
ATOM 2829 C C . ALA A 1 361 ? 18.826 9.164 -35.095 1.00 94.25 361 ALA A C 1
ATOM 2831 O O . ALA A 1 361 ? 18.018 10.080 -34.940 1.00 94.25 361 ALA A O 1
ATOM 2832 N N . ALA A 1 362 ? 18.443 7.927 -35.427 1.00 94.00 362 ALA A N 1
ATOM 2833 C CA . ALA A 1 362 ? 17.040 7.526 -35.492 1.00 94.00 362 ALA A CA 1
ATOM 2834 C C . ALA A 1 362 ? 16.366 7.541 -34.122 1.00 94.00 362 ALA A C 1
ATOM 2836 O O . ALA A 1 362 ? 15.273 8.087 -34.004 1.00 94.00 362 ALA A O 1
ATOM 2837 N N . ALA A 1 363 ? 17.041 7.049 -33.081 1.00 91.81 363 ALA A N 1
ATOM 2838 C CA . ALA A 1 363 ? 16.514 7.089 -31.720 1.00 91.81 363 ALA A CA 1
ATOM 2839 C C . ALA A 1 363 ? 16.174 8.534 -31.299 1.00 91.81 363 ALA A C 1
ATOM 2841 O O . ALA A 1 363 ? 15.060 8.827 -30.872 1.00 91.81 363 ALA A O 1
ATOM 2842 N N . ARG A 1 364 ? 17.080 9.492 -31.535 1.00 94.12 364 ARG A N 1
ATOM 2843 C CA . ARG A 1 364 ? 16.828 10.915 -31.239 1.00 94.12 364 ARG A CA 1
ATOM 2844 C C . ARG A 1 364 ? 15.681 11.511 -32.054 1.00 94.12 364 ARG A C 1
ATOM 2846 O O . ARG A 1 364 ? 14.989 12.387 -31.543 1.00 94.12 364 ARG A O 1
ATOM 2853 N N . ARG A 1 365 ? 15.440 11.043 -33.285 1.00 93.62 365 ARG A N 1
ATOM 2854 C CA . ARG A 1 365 ? 14.265 11.466 -34.066 1.00 93.62 365 ARG A CA 1
ATOM 2855 C C . ARG A 1 365 ? 12.961 11.048 -33.393 1.00 93.62 365 ARG A C 1
ATOM 2857 O O . ARG A 1 365 ? 12.047 11.860 -33.349 1.00 93.62 365 ARG A O 1
ATOM 2864 N N . GLU A 1 366 ? 12.885 9.852 -32.812 1.00 91.75 366 GLU A N 1
ATOM 2865 C CA . GLU A 1 366 ? 11.686 9.423 -32.073 1.00 91.75 366 GLU A CA 1
ATOM 2866 C C . GLU A 1 366 ? 11.396 10.355 -30.880 1.00 91.75 366 GLU A C 1
ATOM 2868 O O . GLU A 1 366 ? 10.251 10.756 -30.681 1.00 91.75 366 GLU A O 1
ATOM 2873 N N . ILE A 1 367 ? 12.427 10.816 -30.157 1.00 89.69 367 ILE A N 1
ATOM 2874 C CA . ILE A 1 367 ? 12.276 11.837 -29.097 1.00 89.69 367 ILE A CA 1
ATOM 2875 C C . ILE A 1 367 ? 11.870 13.196 -29.679 1.00 89.69 367 ILE A C 1
ATOM 2877 O O . ILE A 1 367 ? 11.022 13.885 -29.113 1.00 89.69 367 ILE A O 1
ATOM 2881 N N . ALA A 1 368 ? 12.449 13.602 -30.812 1.00 89.81 368 ALA A N 1
ATOM 2882 C CA . ALA A 1 368 ? 12.128 14.867 -31.478 1.00 89.81 368 ALA A CA 1
ATOM 2883 C C . ALA A 1 368 ? 10.692 14.903 -32.033 1.00 89.81 368 ALA A C 1
ATOM 2885 O O . ALA A 1 368 ? 10.086 15.971 -32.113 1.00 89.81 368 ALA A O 1
ATOM 2886 N N . TYR A 1 369 ? 10.113 13.750 -32.368 1.00 87.44 369 TYR A N 1
ATOM 2887 C CA . TYR A 1 369 ? 8.736 13.636 -32.858 1.00 87.44 369 TYR A CA 1
ATOM 2888 C C . TYR A 1 369 ? 7.720 13.233 -31.788 1.00 87.44 369 TYR A C 1
ATOM 2890 O O . TYR A 1 369 ? 6.518 13.269 -32.058 1.00 87.44 369 TYR A O 1
ATOM 2898 N N . ALA A 1 370 ? 8.177 12.897 -30.580 1.00 83.75 370 ALA A N 1
ATOM 2899 C CA . ALA A 1 370 ? 7.315 12.669 -29.431 1.00 83.75 370 ALA A CA 1
ATOM 2900 C C . ALA A 1 370 ? 6.322 13.834 -29.258 1.00 83.75 370 ALA A C 1
ATOM 2902 O O . ALA A 1 370 ? 6.631 14.993 -29.526 1.00 83.75 370 ALA A O 1
ATOM 2903 N N . ARG A 1 371 ? 5.092 13.549 -28.840 1.00 81.94 371 ARG A N 1
ATOM 2904 C CA . ARG A 1 371 ? 4.129 14.610 -28.526 1.00 81.94 371 ARG A CA 1
ATOM 2905 C C . ARG A 1 371 ? 4.516 15.285 -27.210 1.00 81.94 371 ARG A C 1
ATOM 2907 O O . ARG A 1 371 ? 5.103 14.659 -26.336 1.00 81.94 371 ARG A O 1
ATOM 2914 N N . GLU A 1 372 ? 4.157 16.557 -27.065 1.00 82.50 372 GLU A N 1
ATOM 2915 C CA . GLU A 1 372 ? 4.446 17.359 -25.862 1.00 82.50 372 GLU A CA 1
ATOM 2916 C C . GLU A 1 372 ? 3.467 17.102 -24.707 1.00 82.50 372 GLU A C 1
ATOM 2918 O O . GLU A 1 372 ? 3.418 17.865 -23.746 1.00 82.50 372 GLU A O 1
ATOM 2923 N N . ASP A 1 373 ? 2.664 16.038 -24.781 1.00 86.94 373 ASP A N 1
ATOM 2924 C CA . ASP A 1 373 ? 1.836 15.645 -23.649 1.00 86.94 373 ASP A CA 1
ATOM 2925 C C . ASP A 1 373 ? 2.680 14.963 -22.561 1.00 86.94 373 ASP A C 1
ATOM 2927 O O . ASP A 1 373 ? 3.663 14.267 -22.831 1.00 86.94 373 ASP A O 1
ATOM 2931 N N . ALA A 1 374 ? 2.274 15.163 -21.307 1.00 83.38 374 ALA A N 1
ATOM 2932 C CA . ALA A 1 374 ? 3.033 14.715 -20.145 1.00 83.38 374 ALA A CA 1
ATOM 2933 C C . ALA A 1 374 ? 3.255 13.192 -20.107 1.00 83.38 374 ALA A C 1
ATOM 2935 O O . ALA A 1 374 ? 4.300 12.753 -19.632 1.00 83.38 374 ALA A O 1
ATOM 2936 N N . ALA A 1 375 ? 2.312 12.389 -20.615 1.00 82.62 375 ALA A N 1
ATOM 2937 C CA . ALA A 1 375 ? 2.434 10.932 -20.622 1.00 82.62 375 ALA A CA 1
ATOM 2938 C C . ALA A 1 375 ? 3.501 10.469 -21.624 1.00 82.62 375 ALA A C 1
ATOM 2940 O O . ALA A 1 375 ? 4.355 9.652 -21.286 1.00 82.62 375 ALA A O 1
ATOM 2941 N N . THR A 1 376 ? 3.511 11.045 -22.830 1.00 85.69 376 THR A N 1
ATOM 2942 C CA . THR A 1 376 ? 4.544 10.764 -23.833 1.00 85.69 376 THR A CA 1
ATOM 2943 C C . THR A 1 376 ? 5.934 11.177 -23.349 1.00 85.69 376 THR A C 1
ATOM 2945 O O . THR A 1 376 ? 6.893 10.414 -23.498 1.00 85.69 376 THR A O 1
ATOM 2948 N N . LEU A 1 377 ? 6.058 12.357 -22.734 1.00 88.12 377 LEU A N 1
ATOM 2949 C CA . LEU A 1 377 ? 7.329 12.825 -22.176 1.00 88.12 377 LEU A CA 1
ATOM 2950 C C . LEU A 1 377 ? 7.795 11.947 -21.004 1.00 88.12 377 LEU A C 1
ATOM 2952 O O . LEU A 1 377 ? 8.971 11.594 -20.954 1.00 88.12 377 LEU A O 1
ATOM 2956 N N . SER A 1 378 ? 6.884 11.531 -20.119 1.00 86.38 378 SER A N 1
ATOM 2957 C CA . SER A 1 378 ? 7.173 10.599 -19.017 1.00 86.38 378 SER A CA 1
ATOM 2958 C C . SER A 1 378 ? 7.714 9.264 -19.525 1.00 86.38 378 SER A C 1
ATOM 2960 O O . SER A 1 378 ? 8.805 8.852 -19.129 1.00 86.38 378 SER A O 1
ATOM 2962 N N . ALA A 1 379 ? 7.021 8.638 -20.482 1.00 83.88 379 ALA A N 1
ATOM 2963 C CA . ALA A 1 379 ? 7.461 7.388 -21.097 1.00 83.88 379 ALA A CA 1
ATOM 2964 C C . ALA A 1 379 ? 8.823 7.541 -21.796 1.00 83.88 379 ALA A C 1
ATOM 2966 O O . ALA A 1 379 ? 9.677 6.666 -21.689 1.00 83.88 379 ALA A O 1
ATOM 2967 N N . THR A 1 380 ? 9.057 8.672 -22.471 1.00 86.94 380 THR A N 1
ATOM 2968 C CA . THR A 1 380 ? 10.332 8.962 -23.147 1.00 86.94 380 THR A CA 1
ATOM 2969 C C . THR A 1 380 ? 11.487 9.073 -22.153 1.00 86.94 380 THR A C 1
ATOM 2971 O O . THR A 1 380 ? 12.536 8.461 -22.343 1.00 86.94 380 THR A O 1
ATOM 2974 N N . VAL A 1 381 ? 11.296 9.824 -21.067 1.00 90.19 381 VAL A N 1
ATOM 2975 C CA . VAL A 1 381 ? 12.307 9.989 -20.016 1.00 90.19 381 VAL A CA 1
ATOM 2976 C C . VAL A 1 381 ? 12.559 8.673 -19.281 1.00 90.19 381 VAL A C 1
ATOM 2978 O O . VAL A 1 381 ? 13.711 8.365 -18.987 1.00 90.19 381 VAL A O 1
ATOM 2981 N N . ALA A 1 382 ? 11.519 7.870 -19.035 1.00 87.19 382 ALA A N 1
ATOM 2982 C CA . ALA A 1 382 ? 11.655 6.563 -18.399 1.00 87.19 382 ALA A CA 1
ATOM 2983 C C . ALA A 1 382 ? 12.620 5.650 -19.168 1.00 87.19 382 ALA A C 1
ATOM 2985 O O . ALA A 1 382 ? 13.470 5.009 -18.557 1.00 87.19 382 ALA A O 1
ATOM 2986 N N . ILE A 1 383 ? 12.565 5.640 -20.503 1.00 86.69 383 ILE A N 1
ATOM 2987 C CA . ILE A 1 383 ? 13.491 4.844 -21.326 1.00 86.69 383 ILE A CA 1
ATOM 2988 C C . ILE A 1 383 ? 14.944 5.260 -21.106 1.00 86.69 383 ILE A C 1
ATOM 2990 O O . ILE A 1 383 ? 15.822 4.406 -21.020 1.00 86.69 383 ILE A O 1
ATOM 2994 N N . LEU A 1 384 ? 15.201 6.563 -20.979 1.00 90.25 384 LEU A N 1
ATOM 2995 C CA . LEU A 1 384 ? 16.545 7.109 -20.778 1.00 90.25 384 LEU A CA 1
ATOM 2996 C C . LEU A 1 384 ? 17.126 6.776 -19.395 1.00 90.25 384 LEU A C 1
ATOM 2998 O O . LEU A 1 384 ? 18.321 6.960 -19.177 1.00 90.25 384 LEU A O 1
ATOM 3002 N N . ILE A 1 385 ? 16.312 6.261 -18.467 1.00 87.44 385 ILE A N 1
ATOM 3003 C CA . ILE A 1 385 ? 16.796 5.675 -17.210 1.00 87.44 385 ILE A CA 1
ATOM 3004 C C . ILE A 1 385 ? 17.514 4.347 -17.487 1.00 87.44 385 ILE A C 1
ATOM 3006 O O . ILE A 1 385 ? 18.555 4.089 -16.883 1.00 87.44 385 ILE A O 1
ATOM 3010 N N . HIS A 1 386 ? 16.971 3.528 -18.394 1.00 81.75 386 HIS A N 1
ATOM 3011 C CA . HIS A 1 386 ? 17.486 2.201 -18.744 1.00 81.75 386 HIS A CA 1
ATOM 3012 C C . HIS A 1 386 ? 18.544 2.234 -19.854 1.00 81.75 386 HIS A C 1
ATOM 3014 O O . HIS A 1 386 ? 19.546 1.524 -19.787 1.00 81.75 386 HIS A O 1
ATOM 3020 N N . ALA A 1 387 ? 18.338 3.087 -20.856 1.00 85.62 387 ALA A N 1
ATOM 3021 C CA . ALA A 1 387 ? 19.224 3.309 -21.993 1.00 85.62 387 ALA A CA 1
ATOM 3022 C C . ALA A 1 387 ? 19.762 4.754 -21.963 1.00 85.62 387 ALA A C 1
ATOM 3024 O O . ALA A 1 387 ? 19.281 5.611 -22.710 1.00 85.62 387 ALA A O 1
ATOM 3025 N N . PRO A 1 388 ? 20.704 5.070 -21.054 1.00 87.00 388 PRO A N 1
ATOM 3026 C CA . PRO A 1 388 ? 21.171 6.437 -20.872 1.00 87.00 388 PRO A CA 1
ATOM 3027 C C . PRO A 1 388 ? 21.978 6.945 -22.079 1.00 87.00 388 PRO A C 1
ATOM 3029 O O . PRO A 1 388 ? 23.064 6.450 -22.368 1.00 87.00 388 PRO A O 1
ATOM 3032 N N . ASP A 1 389 ? 21.482 8.000 -22.735 1.00 91.62 389 ASP A N 1
ATOM 3033 C CA . ASP A 1 389 ? 22.182 8.765 -23.781 1.00 91.62 389 ASP A CA 1
ATOM 3034 C C . ASP A 1 389 ? 22.075 10.261 -23.459 1.00 91.62 389 ASP A C 1
ATOM 3036 O O . ASP A 1 389 ? 21.002 10.857 -23.568 1.00 91.62 389 ASP A O 1
ATOM 3040 N N . ALA A 1 390 ? 23.187 10.884 -23.054 1.00 93.06 390 ALA A N 1
ATOM 3041 C CA . ALA A 1 390 ? 23.203 12.284 -22.619 1.00 93.06 390 ALA A CA 1
ATOM 3042 C C . ALA A 1 390 ? 22.629 13.267 -23.670 1.00 93.06 390 ALA A C 1
ATOM 3044 O O . ALA A 1 390 ? 21.834 14.126 -23.289 1.00 93.06 390 ALA A O 1
ATOM 3045 N N . PRO A 1 391 ? 22.927 13.142 -24.981 1.00 94.88 391 PRO A N 1
ATOM 3046 C CA . PRO A 1 391 ? 22.286 13.965 -26.009 1.00 94.88 391 PRO A CA 1
ATOM 3047 C C . PRO A 1 391 ? 20.773 13.733 -26.164 1.00 94.88 391 PRO A C 1
ATOM 3049 O O . PRO A 1 391 ? 20.027 14.702 -26.289 1.00 94.88 391 PRO A O 1
ATOM 3052 N N . SER A 1 392 ? 20.300 12.479 -26.142 1.00 94.06 392 SER A N 1
ATOM 3053 C CA . SER A 1 392 ? 18.859 12.170 -26.135 1.00 94.06 392 SER A CA 1
ATOM 3054 C C . SER A 1 392 ? 18.165 12.775 -24.919 1.00 94.06 392 SER A C 1
ATOM 3056 O O . SER A 1 392 ? 17.059 13.297 -25.031 1.00 94.06 392 SER A O 1
ATOM 3058 N N . LEU A 1 393 ? 18.833 12.748 -23.766 1.00 94.88 393 LEU A N 1
ATOM 3059 C CA . LEU A 1 393 ? 18.322 13.328 -22.537 1.00 94.88 393 LEU A CA 1
ATOM 3060 C C . LEU A 1 393 ? 18.287 14.855 -22.566 1.00 94.88 393 LEU A C 1
ATOM 3062 O O . LEU A 1 393 ? 17.313 15.434 -22.097 1.00 94.88 393 LEU A O 1
ATOM 3066 N N . ALA A 1 394 ? 19.293 15.512 -23.144 1.00 95.38 394 ALA A N 1
ATOM 3067 C CA . ALA A 1 394 ? 19.266 16.958 -23.347 1.00 95.38 394 ALA A CA 1
ATOM 3068 C C . ALA A 1 394 ? 18.076 17.373 -24.231 1.00 95.38 394 ALA A C 1
ATOM 3070 O O . ALA A 1 394 ? 17.363 18.318 -23.894 1.00 95.38 394 ALA A O 1
ATOM 3071 N N . LEU A 1 395 ? 17.811 16.615 -25.302 1.00 94.56 395 LEU A N 1
ATOM 3072 C CA . LEU A 1 395 ? 16.655 16.828 -26.174 1.00 94.56 395 LEU A CA 1
ATOM 3073 C C . LEU A 1 395 ? 15.331 16.592 -25.434 1.00 94.56 395 LEU A C 1
ATOM 3075 O O . LEU A 1 395 ? 14.427 17.417 -25.511 1.00 94.56 395 LEU A O 1
ATOM 3079 N N . ALA A 1 396 ? 15.207 15.491 -24.686 1.00 93.75 396 ALA A N 1
ATOM 3080 C CA . ALA A 1 396 ? 14.015 15.225 -23.882 1.00 93.75 396 ALA A CA 1
ATOM 3081 C C . ALA A 1 396 ? 13.787 16.332 -22.839 1.00 93.75 396 ALA A C 1
ATOM 3083 O O . ALA A 1 396 ? 12.659 16.790 -22.661 1.00 93.75 396 ALA A O 1
ATOM 3084 N N . TRP A 1 397 ? 14.854 16.811 -22.194 1.00 95.31 397 TRP A N 1
ATOM 3085 C CA . TRP A 1 397 ? 14.787 17.898 -21.224 1.00 95.31 397 TRP A CA 1
ATOM 3086 C C . TRP A 1 397 ? 14.318 19.213 -21.836 1.00 95.31 397 TRP A C 1
ATOM 3088 O O . TRP A 1 397 ? 13.490 19.880 -21.226 1.00 95.31 397 TRP A O 1
ATOM 3098 N N . GLU A 1 398 ? 14.798 19.586 -23.025 1.00 94.62 398 GLU A N 1
ATOM 3099 C CA . GLU A 1 398 ? 14.342 20.793 -23.724 1.00 94.62 398 GLU A CA 1
ATOM 3100 C C . GLU A 1 398 ? 12.812 20.798 -23.840 1.00 94.62 398 GLU A C 1
ATOM 3102 O O . GLU A 1 398 ? 12.153 21.757 -23.432 1.00 94.62 398 GLU A O 1
ATOM 3107 N N . ARG A 1 399 ? 12.240 19.662 -24.246 1.00 92.12 399 ARG A N 1
ATOM 3108 C CA . ARG A 1 399 ? 10.790 19.481 -24.370 1.00 92.12 399 ARG A CA 1
ATOM 3109 C C . ARG A 1 399 ? 10.061 19.519 -23.036 1.00 92.12 399 ARG A C 1
ATOM 3111 O O . ARG A 1 399 ? 9.084 20.246 -22.899 1.00 92.12 399 ARG A O 1
ATOM 3118 N N . VAL A 1 400 ? 10.551 18.771 -22.045 1.00 92.12 400 VAL A N 1
ATOM 3119 C CA . VAL A 1 400 ? 9.991 18.775 -20.683 1.00 92.12 400 VAL A CA 1
ATOM 3120 C C . VAL A 1 400 ? 10.028 20.181 -20.092 1.00 92.12 400 VAL A C 1
ATOM 3122 O O . VAL A 1 400 ? 9.098 20.604 -19.417 1.00 92.12 400 VAL A O 1
ATOM 3125 N N . SER A 1 401 ? 11.097 20.930 -20.345 1.00 92.06 401 SER A N 1
ATOM 3126 C CA . SER A 1 401 ? 11.269 22.274 -19.809 1.00 92.06 401 SER A CA 1
ATOM 3127 C C . SER A 1 401 ? 10.343 23.302 -20.456 1.00 92.06 401 SER A C 1
ATOM 3129 O O . SER A 1 401 ? 10.018 24.282 -19.785 1.00 92.06 401 SER A O 1
ATOM 3131 N N . ALA A 1 402 ? 9.925 23.054 -21.703 1.00 90.69 402 ALA A N 1
ATOM 3132 C CA . ALA A 1 402 ? 8.974 23.858 -22.463 1.00 90.69 402 ALA A CA 1
ATOM 3133 C C . ALA A 1 402 ? 7.506 23.506 -22.157 1.00 90.69 402 ALA A C 1
ATOM 3135 O O . ALA A 1 402 ? 6.632 24.360 -22.301 1.00 90.69 402 ALA A O 1
ATOM 3136 N N . SER A 1 403 ? 7.218 22.277 -21.711 1.00 85.12 403 SER A N 1
ATOM 3137 C CA . SER A 1 403 ? 5.872 21.872 -21.299 1.00 85.12 403 SER A CA 1
ATOM 3138 C C . SER A 1 403 ? 5.542 22.423 -19.905 1.00 85.12 403 SER A C 1
ATOM 3140 O O . SER A 1 403 ? 5.944 21.844 -18.899 1.00 85.12 403 SER A O 1
ATOM 3142 N N . GLU A 1 404 ? 4.812 23.534 -19.806 1.00 83.12 404 GLU A N 1
ATOM 3143 C CA . GLU A 1 404 ? 4.301 24.035 -18.521 1.00 83.12 404 GLU A CA 1
ATOM 3144 C C . GLU A 1 404 ? 2.814 23.677 -18.318 1.00 83.12 404 GLU A C 1
ATOM 3146 O O . GLU A 1 404 ? 2.018 23.850 -19.244 1.00 83.12 404 GLU A O 1
ATOM 3151 N N . PRO A 1 405 ? 2.399 23.218 -17.116 1.00 85.94 405 PRO A N 1
ATOM 3152 C CA . PRO A 1 405 ? 3.209 22.969 -15.917 1.00 85.94 405 PRO A CA 1
ATOM 3153 C C . PRO A 1 405 ? 3.919 21.599 -15.929 1.00 85.94 405 PRO A C 1
ATOM 3155 O O . PRO A 1 405 ? 3.325 20.580 -16.279 1.00 85.94 405 PRO A O 1
ATOM 3158 N N . VAL A 1 406 ? 5.172 21.555 -15.455 1.00 87.62 406 VAL A N 1
ATOM 3159 C CA . VAL A 1 406 ? 5.923 20.296 -15.282 1.00 87.62 406 VAL A CA 1
ATOM 3160 C C . VAL A 1 406 ? 5.547 19.646 -13.954 1.00 87.62 406 VAL A C 1
ATOM 3162 O O . VAL A 1 406 ? 5.637 20.282 -12.904 1.00 87.62 406 VAL A O 1
ATOM 3165 N N . SER A 1 407 ? 5.162 18.369 -13.972 1.00 89.62 407 SER A N 1
ATOM 3166 C CA . SER A 1 407 ? 4.879 17.635 -12.738 1.00 89.62 407 SER A CA 1
ATOM 3167 C C . SER A 1 407 ? 6.173 17.286 -11.981 1.00 89.62 407 SER A C 1
ATOM 3169 O O . SER A 1 407 ? 7.200 16.990 -12.602 1.00 89.62 407 SER A O 1
ATOM 3171 N N . PRO A 1 408 ? 6.148 17.249 -10.636 1.00 87.25 408 PRO A N 1
ATOM 3172 C CA . PRO A 1 408 ? 7.307 16.828 -9.851 1.00 87.25 408 PRO A CA 1
ATOM 3173 C C . PRO A 1 408 ? 7.703 15.371 -10.162 1.00 87.25 408 PRO A C 1
ATOM 3175 O O . PRO A 1 408 ? 8.889 15.063 -10.208 1.00 87.25 408 PRO A O 1
ATOM 3178 N N . THR A 1 409 ? 6.743 14.501 -10.500 1.00 85.88 409 THR A N 1
ATOM 3179 C CA . THR A 1 409 ? 6.975 13.143 -11.029 1.00 85.88 409 THR A CA 1
ATOM 3180 C C . THR A 1 409 ? 7.916 13.122 -12.228 1.00 85.88 409 THR A C 1
ATOM 3182 O O . THR A 1 409 ? 8.905 12.389 -12.229 1.00 85.88 409 THR A O 1
ATOM 3185 N N . LEU A 1 410 ? 7.619 13.937 -13.244 1.00 89.50 410 LEU A N 1
ATOM 3186 C CA . LEU A 1 410 ? 8.403 13.996 -14.473 1.00 89.50 410 LEU A CA 1
ATOM 3187 C C . LEU A 1 410 ? 9.803 14.555 -14.200 1.00 89.50 410 LEU A C 1
ATOM 3189 O O . LEU A 1 410 ? 10.786 14.033 -14.718 1.00 89.50 410 LEU A O 1
ATOM 3193 N N . LEU A 1 411 ? 9.916 15.553 -13.317 1.00 91.25 411 LEU A N 1
ATOM 3194 C CA . LEU A 1 411 ? 11.214 16.045 -12.847 1.00 91.25 411 LEU A CA 1
ATOM 3195 C C . LEU A 1 411 ? 12.012 14.958 -12.112 1.00 91.25 411 LEU A C 1
ATOM 3197 O O . LEU A 1 411 ? 13.210 14.832 -12.342 1.00 91.25 411 LEU A O 1
ATOM 3201 N N . GLY A 1 412 ? 11.366 14.139 -11.279 1.00 87.62 412 GLY A N 1
ATOM 3202 C CA . GLY A 1 412 ? 11.999 12.992 -10.623 1.00 87.62 412 GLY A CA 1
ATOM 3203 C C . GLY A 1 412 ? 12.545 11.971 -11.626 1.00 87.62 412 GLY A C 1
ATOM 3204 O O . GLY A 1 412 ? 13.690 11.535 -11.497 1.00 87.62 412 GLY A O 1
ATOM 3205 N N . ALA A 1 413 ? 11.775 11.649 -12.670 1.00 87.50 413 ALA A N 1
ATOM 3206 C CA . ALA A 1 413 ? 12.229 10.781 -13.757 1.00 87.50 413 ALA A CA 1
ATOM 3207 C C . ALA A 1 413 ? 13.416 11.396 -14.527 1.00 87.50 413 ALA A C 1
ATOM 3209 O O . ALA A 1 413 ? 14.401 10.704 -14.785 1.00 87.50 413 ALA A O 1
ATOM 3210 N N . CYS A 1 414 ? 13.378 12.703 -14.821 1.00 92.25 414 CYS A N 1
ATOM 3211 C CA . CYS A 1 414 ? 14.487 13.417 -15.465 1.00 92.25 414 CYS A CA 1
ATOM 3212 C C . CYS A 1 414 ? 15.754 13.399 -14.607 1.00 92.25 414 CYS A C 1
ATOM 3214 O O . CYS A 1 414 ? 16.850 13.231 -15.138 1.00 92.25 414 CYS A O 1
ATOM 3216 N N . TRP A 1 415 ? 15.620 13.553 -13.286 1.00 92.19 415 TRP A N 1
ATOM 3217 C CA . TRP A 1 415 ? 16.750 13.476 -12.361 1.00 92.19 415 TRP A CA 1
ATOM 3218 C C . TRP A 1 415 ? 17.396 12.086 -12.396 1.00 92.19 415 TRP A C 1
ATOM 3220 O O . TRP A 1 415 ? 18.619 11.984 -12.507 1.00 92.19 415 TRP A O 1
ATOM 3230 N N . LEU A 1 416 ? 16.585 11.020 -12.366 1.00 86.94 416 LEU A N 1
ATOM 3231 C CA . LEU A 1 416 ? 17.066 9.638 -12.458 1.00 86.94 416 LEU A CA 1
ATOM 3232 C C . LEU A 1 416 ? 17.778 9.379 -13.788 1.00 86.94 416 LEU A C 1
ATOM 3234 O O . LEU A 1 416 ? 18.907 8.895 -13.779 1.00 86.94 416 LEU A O 1
ATOM 3238 N N . ALA A 1 417 ? 17.174 9.770 -14.911 1.00 89.94 417 ALA A N 1
ATOM 3239 C CA . ALA A 1 417 ? 17.787 9.625 -16.230 1.00 89.94 417 ALA A CA 1
ATOM 3240 C C . ALA A 1 417 ? 19.105 10.416 -16.337 1.00 89.94 417 ALA A C 1
ATOM 3242 O O . ALA A 1 417 ? 20.100 9.901 -16.843 1.00 89.94 417 ALA A O 1
ATOM 3243 N N . ALA A 1 418 ? 19.159 11.637 -15.791 1.00 92.38 418 ALA A N 1
ATOM 3244 C CA . ALA A 1 418 ? 20.369 12.463 -15.773 1.00 92.38 418 ALA A CA 1
ATOM 3245 C C . ALA A 1 418 ? 21.487 11.855 -14.935 1.00 92.38 418 ALA A C 1
ATOM 3247 O O . ALA A 1 418 ? 22.651 11.941 -15.320 1.00 92.38 418 ALA A O 1
ATOM 3248 N N . ARG A 1 419 ? 21.152 11.210 -13.816 1.00 89.81 419 ARG A N 1
ATOM 3249 C CA . ARG A 1 419 ? 22.120 10.460 -13.013 1.00 89.81 419 ARG A CA 1
ATOM 3250 C C . ARG A 1 419 ? 22.601 9.205 -13.736 1.00 89.81 419 ARG A C 1
ATOM 3252 O O . ARG A 1 419 ? 23.808 8.987 -13.760 1.00 89.81 419 ARG A O 1
ATOM 3259 N N . SER A 1 420 ? 21.702 8.431 -14.348 1.00 86.12 420 SER A N 1
ATOM 3260 C CA . SER A 1 420 ? 22.065 7.246 -15.143 1.00 86.12 420 SER A CA 1
ATOM 3261 C C . SER A 1 420 ? 22.981 7.593 -16.322 1.00 86.12 420 SER A C 1
ATOM 3263 O O . SER A 1 420 ? 23.872 6.817 -16.648 1.00 86.12 420 SER A O 1
ATOM 3265 N N . ALA A 1 421 ? 22.798 8.769 -16.930 1.00 88.56 421 ALA A N 1
ATOM 3266 C CA . ALA A 1 421 ? 23.605 9.269 -18.045 1.00 88.56 421 ALA A CA 1
ATOM 3267 C C . ALA A 1 421 ? 24.842 10.093 -17.635 1.00 88.56 421 ALA A C 1
ATOM 3269 O O . ALA A 1 421 ? 25.469 10.699 -18.501 1.00 88.56 421 ALA A O 1
ATOM 3270 N N . ASP A 1 422 ? 25.169 10.161 -16.339 1.00 90.50 422 ASP A N 1
ATOM 3271 C CA . ASP A 1 422 ? 26.258 10.980 -15.777 1.00 90.50 422 ASP A CA 1
ATOM 3272 C C . ASP A 1 422 ? 26.228 12.466 -16.218 1.00 90.50 422 ASP A C 1
ATOM 3274 O O . ASP A 1 422 ? 27.242 13.144 -16.385 1.00 90.50 422 ASP A O 1
ATOM 3278 N N . HIS A 1 423 ? 25.025 13.016 -16.408 1.00 93.88 423 HIS A N 1
ATOM 3279 C CA . HIS A 1 423 ? 24.807 14.365 -16.925 1.00 93.88 423 HIS A CA 1
ATOM 3280 C C . HIS A 1 423 ? 24.718 15.407 -15.791 1.00 93.88 423 HIS A C 1
ATOM 3282 O O . HIS A 1 423 ? 23.670 16.015 -15.550 1.00 93.88 423 HIS A O 1
ATOM 3288 N N . ALA A 1 424 ? 25.835 15.678 -15.108 1.00 93.31 424 ALA A N 1
ATOM 3289 C CA . ALA A 1 424 ? 25.897 16.518 -13.896 1.00 93.31 424 ALA A CA 1
ATOM 3290 C C . ALA A 1 424 ? 25.223 17.908 -14.001 1.00 93.31 424 ALA A C 1
ATOM 3292 O O . ALA A 1 424 ? 24.574 18.366 -13.054 1.00 93.31 424 ALA A O 1
ATOM 3293 N N . ALA A 1 425 ? 25.345 18.581 -15.151 1.00 95.69 425 ALA A N 1
ATOM 3294 C CA . ALA A 1 425 ? 24.708 19.883 -15.371 1.00 95.69 425 ALA A CA 1
ATOM 3295 C C . ALA A 1 425 ? 23.173 19.803 -15.285 1.00 95.69 425 ALA A C 1
ATOM 3297 O O . ALA A 1 425 ? 22.548 20.605 -14.594 1.00 95.69 425 ALA A O 1
ATOM 3298 N N . LEU A 1 426 ? 22.578 18.790 -15.922 1.00 94.75 426 LEU A N 1
ATOM 3299 C CA . LEU A 1 426 ? 21.136 18.587 -15.935 1.00 94.75 426 LEU A CA 1
ATOM 3300 C C . LEU A 1 426 ? 20.620 18.149 -14.564 1.00 94.75 426 LEU A C 1
ATOM 3302 O O . LEU A 1 426 ? 19.596 18.659 -14.122 1.00 94.75 426 LEU A O 1
ATOM 3306 N N . VAL A 1 427 ? 21.358 17.287 -13.854 1.00 93.50 427 VAL A N 1
ATOM 3307 C CA . VAL A 1 427 ? 21.054 16.934 -12.453 1.00 93.50 427 VAL A CA 1
ATOM 3308 C C . VAL A 1 427 ? 20.876 18.203 -11.616 1.00 93.50 427 VAL A C 1
ATOM 3310 O O . VAL A 1 427 ? 19.866 18.360 -10.935 1.00 93.50 427 VAL A O 1
ATOM 3313 N N . SER A 1 428 ? 21.810 19.150 -11.738 1.00 94.94 428 SER A N 1
ATOM 3314 C CA . SER A 1 428 ? 21.771 20.412 -10.992 1.00 94.94 428 SER A CA 1
ATOM 3315 C C . SER A 1 428 ? 20.567 21.278 -11.384 1.00 94.94 428 SER A C 1
ATOM 3317 O O . SER A 1 428 ? 19.891 21.833 -10.518 1.00 94.94 428 SER A O 1
ATOM 3319 N N . THR A 1 429 ? 20.249 21.373 -12.680 1.00 96.06 429 THR A N 1
ATOM 3320 C CA . THR A 1 429 ? 19.067 22.105 -13.168 1.00 96.06 429 THR A CA 1
ATOM 3321 C C . THR A 1 429 ? 17.759 21.500 -12.653 1.00 96.06 429 THR A C 1
ATOM 3323 O O . THR A 1 429 ? 16.869 22.234 -12.217 1.00 96.06 429 THR A O 1
ATOM 3326 N N . VAL A 1 430 ? 17.636 20.172 -12.680 1.00 93.69 430 VAL A N 1
ATOM 3327 C CA . VAL A 1 430 ? 16.446 19.463 -12.198 1.00 93.69 430 VAL A CA 1
ATOM 3328 C C . VAL A 1 430 ? 16.295 19.624 -10.685 1.00 93.69 430 VAL A C 1
ATOM 3330 O O . VAL A 1 430 ? 15.189 19.886 -10.219 1.00 93.69 430 VAL A O 1
ATOM 3333 N N . GLU A 1 431 ? 17.388 19.553 -9.917 1.00 93.00 431 GLU A N 1
ATOM 3334 C CA . GLU A 1 431 ? 17.373 19.791 -8.466 1.00 93.00 431 GLU A CA 1
ATOM 3335 C C . GLU A 1 431 ? 16.872 21.193 -8.108 1.00 93.00 431 GLU A C 1
ATOM 3337 O O . GLU A 1 431 ? 16.064 21.330 -7.191 1.00 93.00 431 GLU A O 1
ATOM 3342 N N . ILE A 1 432 ? 17.282 22.227 -8.850 1.00 94.62 432 ILE A N 1
ATOM 3343 C CA . ILE A 1 432 ? 16.783 23.598 -8.649 1.00 94.62 432 ILE A CA 1
ATOM 3344 C C . ILE A 1 432 ? 15.269 23.664 -8.878 1.00 94.62 432 ILE A C 1
ATOM 3346 O O . ILE A 1 432 ? 14.554 24.268 -8.079 1.00 94.62 432 ILE A O 1
ATOM 3350 N N . ARG A 1 433 ? 14.760 23.026 -9.942 1.00 94.31 433 ARG A N 1
ATOM 3351 C CA . ARG A 1 433 ? 13.314 23.000 -10.213 1.00 94.31 433 ARG A CA 1
ATOM 3352 C C . ARG A 1 433 ? 12.547 22.206 -9.158 1.00 94.31 433 ARG A C 1
ATOM 3354 O O . ARG A 1 433 ? 11.499 22.660 -8.722 1.00 94.31 433 ARG A O 1
ATOM 3361 N N . LEU A 1 434 ? 13.069 21.066 -8.708 1.00 90.19 434 LEU A N 1
ATOM 3362 C CA . LEU A 1 434 ? 12.458 20.271 -7.639 1.00 90.19 434 LEU A CA 1
ATOM 3363 C C . LEU A 1 434 ? 12.425 21.021 -6.302 1.00 90.19 434 LEU A C 1
ATOM 3365 O O . LEU A 1 434 ? 11.410 20.967 -5.613 1.00 90.19 434 LEU A O 1
ATOM 3369 N N . ALA A 1 435 ? 13.478 21.774 -5.970 1.00 90.12 435 ALA A N 1
ATOM 3370 C CA . ALA A 1 435 ? 13.532 22.598 -4.760 1.00 90.12 435 ALA A CA 1
ATOM 3371 C C . ALA A 1 435 ? 12.431 23.669 -4.709 1.00 90.12 435 ALA A C 1
ATOM 3373 O O . ALA A 1 435 ? 12.031 24.083 -3.623 1.00 90.12 435 ALA A O 1
ATOM 3374 N N . ALA A 1 436 ? 11.943 24.117 -5.873 1.00 92.06 436 ALA A N 1
ATOM 3375 C CA . ALA A 1 436 ? 10.829 25.056 -5.960 1.00 92.06 436 ALA A CA 1
ATOM 3376 C C . ALA A 1 436 ? 9.479 24.418 -5.581 1.00 92.06 436 ALA A C 1
ATOM 3378 O O . ALA A 1 436 ? 8.577 25.139 -5.161 1.00 92.06 436 ALA A O 1
ATOM 3379 N N . PHE A 1 437 ? 9.341 23.091 -5.704 1.00 87.25 437 PHE A N 1
ATOM 3380 C CA . PHE A 1 437 ? 8.178 22.348 -5.204 1.00 87.25 437 PHE A CA 1
ATOM 3381 C C . PHE A 1 437 ? 8.329 22.019 -3.719 1.00 87.25 437 PHE A C 1
ATOM 3383 O O . PHE A 1 437 ? 7.416 22.272 -2.937 1.00 87.25 437 PHE A O 1
ATOM 3390 N N . ASP A 1 438 ? 9.482 21.470 -3.337 1.00 82.94 438 ASP A N 1
ATOM 3391 C CA . ASP A 1 438 ? 9.818 21.162 -1.950 1.00 82.94 438 ASP A CA 1
ATOM 3392 C C . ASP A 1 438 ? 11.352 21.193 -1.772 1.00 82.94 438 ASP A C 1
ATOM 3394 O O . ASP A 1 438 ? 12.077 20.432 -2.430 1.00 82.94 438 ASP A O 1
ATOM 3398 N N . PRO A 1 439 ? 11.878 22.055 -0.878 1.00 84.12 439 PRO A N 1
ATOM 3399 C CA . PRO A 1 439 ? 13.315 22.241 -0.683 1.00 84.12 439 PRO A CA 1
ATOM 3400 C C . PRO A 1 439 ? 14.040 20.994 -0.149 1.00 84.12 439 PRO A C 1
ATOM 3402 O O . PRO A 1 439 ? 15.269 20.934 -0.208 1.00 84.12 439 PRO A O 1
ATOM 3405 N N . THR A 1 440 ? 13.317 19.997 0.366 1.00 78.94 440 THR A N 1
ATOM 3406 C CA . THR A 1 440 ? 13.875 18.737 0.880 1.00 78.94 440 THR A CA 1
ATOM 3407 C C . THR A 1 440 ? 14.030 17.656 -0.195 1.00 78.94 440 THR A C 1
ATOM 3409 O O . THR A 1 440 ? 14.765 16.684 0.008 1.00 78.94 440 THR A O 1
ATOM 3412 N N . LEU A 1 441 ? 13.405 17.815 -1.368 1.00 80.62 441 LEU A N 1
ATOM 3413 C CA . LEU A 1 441 ? 13.467 16.817 -2.440 1.00 80.62 441 LEU A CA 1
ATOM 3414 C C . LEU A 1 441 ? 14.887 16.601 -2.983 1.00 80.62 441 LEU A C 1
ATOM 3416 O O . LEU A 1 441 ? 15.288 15.442 -3.095 1.00 80.62 441 LEU A O 1
ATOM 3420 N N . PRO A 1 442 ? 15.701 17.638 -3.275 1.00 82.62 442 PRO A N 1
ATOM 3421 C CA . PRO A 1 442 ? 17.046 17.423 -3.809 1.00 82.62 442 PRO A CA 1
ATOM 3422 C C . PRO A 1 442 ? 17.977 16.686 -2.846 1.00 82.62 442 PRO A C 1
ATOM 3424 O O . PRO A 1 442 ? 18.731 15.811 -3.264 1.00 82.62 442 PRO A O 1
ATOM 3427 N N . SER A 1 443 ? 17.944 17.021 -1.551 1.00 74.94 443 SER A N 1
ATOM 3428 C CA . SER A 1 443 ? 18.759 16.331 -0.544 1.00 74.94 443 SER A CA 1
ATOM 3429 C C . SER A 1 443 ? 18.309 14.885 -0.368 1.00 74.94 443 SER A C 1
ATOM 3431 O O . SER A 1 443 ? 19.159 14.001 -0.261 1.00 74.94 443 SER A O 1
ATOM 3433 N N . THR A 1 444 ? 16.998 14.643 -0.420 1.00 72.50 444 THR A N 1
ATOM 3434 C CA . THR A 1 444 ? 16.433 13.294 -0.433 1.00 72.50 444 THR A CA 1
ATOM 3435 C C . THR A 1 444 ? 16.965 12.513 -1.629 1.00 72.50 444 THR A C 1
ATOM 3437 O O . THR A 1 444 ? 17.613 11.493 -1.413 1.00 72.50 444 THR A O 1
ATOM 3440 N N . LEU A 1 445 ? 16.801 13.033 -2.856 1.00 74.44 445 LEU A N 1
ATOM 3441 C CA . LEU A 1 445 ? 17.293 12.437 -4.106 1.00 74.44 445 LEU A CA 1
ATOM 3442 C C . LEU A 1 445 ? 18.805 12.168 -4.083 1.00 74.44 445 LEU A C 1
ATOM 3444 O O . LEU A 1 445 ? 19.244 11.078 -4.438 1.00 74.44 445 LEU A O 1
ATOM 3448 N N . ARG A 1 446 ? 19.626 13.103 -3.596 1.00 77.81 446 ARG A N 1
ATOM 3449 C CA . ARG A 1 446 ? 21.078 12.891 -3.455 1.00 77.81 446 ARG A CA 1
ATOM 3450 C C . ARG A 1 446 ? 21.421 11.791 -2.459 1.00 77.81 446 ARG A C 1
ATOM 3452 O O . ARG A 1 446 ? 22.306 10.985 -2.743 1.00 77.81 446 ARG A O 1
ATOM 3459 N N . GLY A 1 447 ? 20.696 11.715 -1.341 1.00 64.12 447 GLY A N 1
ATOM 3460 C CA . GLY A 1 447 ? 20.770 10.579 -0.423 1.00 64.12 447 GLY A CA 1
ATOM 3461 C C . GLY A 1 447 ? 20.506 9.252 -1.137 1.00 64.12 447 GLY A C 1
ATOM 3462 O O . GLY A 1 447 ? 21.143 8.250 -0.813 1.00 64.12 447 GLY A O 1
ATOM 3463 N N . LEU A 1 448 ? 19.656 9.267 -2.174 1.00 62.88 448 LEU A N 1
ATOM 3464 C CA . LEU A 1 448 ? 19.333 8.088 -2.972 1.00 62.88 448 LEU A CA 1
ATOM 3465 C C . LEU A 1 448 ? 20.446 7.612 -3.909 1.00 62.88 448 LEU A C 1
ATOM 3467 O O . LEU A 1 448 ? 20.472 6.450 -4.294 1.00 62.88 448 LEU A O 1
ATOM 3471 N N . ALA A 1 449 ? 21.359 8.497 -4.294 1.00 60.09 449 ALA A N 1
ATOM 3472 C CA . ALA A 1 449 ? 22.413 8.215 -5.266 1.00 60.09 449 ALA A CA 1
ATOM 3473 C C . ALA A 1 449 ? 23.720 7.685 -4.637 1.00 60.09 449 ALA A C 1
ATOM 3475 O O . ALA A 1 449 ? 24.713 7.522 -5.349 1.00 60.09 449 ALA A O 1
ATOM 3476 N N . GLY A 1 450 ? 23.752 7.456 -3.319 1.00 56.72 450 GLY A N 1
ATOM 3477 C CA . GLY A 1 450 ? 24.948 7.013 -2.600 1.00 56.72 450 GLY A CA 1
ATOM 3478 C C . GLY A 1 450 ? 25.315 5.533 -2.832 1.00 56.72 450 GLY A C 1
ATOM 3479 O O . GLY A 1 450 ? 24.446 4.715 -3.117 1.00 56.72 450 GLY A O 1
ATOM 3480 N N . PRO A 1 451 ? 26.586 5.133 -2.636 1.00 46.12 451 PRO A N 1
ATOM 3481 C CA . PRO A 1 451 ? 27.069 3.759 -2.863 1.00 46.12 451 PRO A CA 1
ATOM 3482 C C . PRO A 1 451 ? 26.453 2.694 -1.931 1.00 46.12 451 PRO A C 1
ATOM 3484 O O . PRO A 1 451 ? 26.593 1.501 -2.181 1.00 46.12 451 PRO A O 1
ATOM 3487 N N . HIS A 1 452 ? 25.744 3.111 -0.876 1.00 46.16 452 HIS A N 1
ATOM 3488 C CA . HIS A 1 452 ? 24.978 2.238 0.025 1.00 46.16 452 HIS A CA 1
ATOM 3489 C C . HIS A 1 452 ? 23.469 2.206 -0.291 1.00 46.16 452 HIS A C 1
ATOM 3491 O O . HIS A 1 452 ? 22.686 1.676 0.495 1.00 46.16 452 HIS A O 1
ATOM 3497 N N . ALA A 1 453 ? 23.044 2.750 -1.436 1.00 49.84 453 ALA A N 1
ATOM 3498 C CA . ALA A 1 453 ? 21.651 2.801 -1.885 1.00 49.84 453 ALA A CA 1
ATOM 3499 C C . ALA A 1 453 ? 21.096 1.450 -2.368 1.00 49.84 453 ALA A C 1
ATOM 3501 O O . ALA A 1 453 ? 20.248 1.398 -3.255 1.00 49.84 453 ALA A O 1
ATOM 3502 N N . THR A 1 454 ? 21.575 0.334 -1.822 1.00 46.34 454 THR A N 1
ATOM 3503 C CA . THR A 1 454 ? 21.254 -0.982 -2.369 1.00 46.34 454 THR A CA 1
ATOM 3504 C C . THR A 1 454 ? 19.827 -1.438 -2.085 1.00 46.34 454 THR A C 1
ATOM 3506 O O . THR A 1 454 ? 19.336 -2.240 -2.868 1.00 46.34 454 THR A O 1
ATOM 3509 N N . LEU A 1 455 ? 19.110 -0.919 -1.076 1.00 44.66 455 LEU A N 1
ATOM 3510 C CA . LEU A 1 455 ? 17.726 -1.369 -0.809 1.00 44.66 455 LEU A CA 1
ATOM 3511 C C . LEU A 1 455 ? 16.753 -0.322 -0.214 1.00 44.66 455 LEU A C 1
ATOM 3513 O O . LEU A 1 455 ? 15.554 -0.437 -0.434 1.00 44.66 455 LEU A O 1
ATOM 3517 N N . ALA A 1 456 ? 17.207 0.718 0.496 1.00 42.75 456 ALA A N 1
ATOM 3518 C CA . ALA A 1 456 ? 16.312 1.532 1.345 1.00 42.75 456 ALA A CA 1
ATOM 3519 C C . ALA A 1 456 ? 15.643 2.756 0.669 1.00 42.75 456 ALA A C 1
ATOM 3521 O O . ALA A 1 456 ? 15.066 3.605 1.343 1.00 42.75 456 ALA A O 1
ATOM 3522 N N . ILE A 1 457 ? 15.772 2.920 -0.649 1.00 43.19 457 ILE A N 1
ATOM 3523 C CA . ILE A 1 457 ? 15.946 4.266 -1.212 1.00 43.19 457 ILE A CA 1
ATOM 3524 C C . ILE A 1 457 ? 15.013 4.639 -2.395 1.00 43.19 457 ILE A C 1
ATOM 3526 O O . ILE A 1 457 ? 14.389 5.700 -2.327 1.00 43.19 457 ILE A O 1
ATOM 3530 N N . PRO A 1 458 ? 14.766 3.792 -3.414 1.00 44.62 458 PRO A N 1
ATOM 3531 C CA . PRO A 1 458 ? 13.712 4.052 -4.421 1.00 44.62 458 PRO A CA 1
ATOM 3532 C C . PRO A 1 458 ? 12.323 4.276 -3.778 1.00 44.62 458 PRO A C 1
ATOM 3534 O O . PRO A 1 458 ? 11.491 5.058 -4.234 1.00 44.62 458 PRO A O 1
ATOM 3537 N N . ALA A 1 459 ? 12.159 3.616 -2.640 1.00 44.09 459 ALA A N 1
ATOM 3538 C CA . ALA A 1 459 ? 11.208 3.744 -1.554 1.00 44.09 459 ALA A CA 1
ATOM 3539 C C . ALA A 1 459 ? 10.786 5.162 -1.104 1.00 44.09 459 ALA A C 1
ATOM 3541 O O . ALA A 1 459 ? 9.603 5.498 -1.058 1.00 44.09 459 ALA A O 1
ATOM 3542 N N . LEU A 1 460 ? 11.762 5.988 -0.714 1.00 46.28 460 LEU A N 1
ATOM 3543 C CA . LEU A 1 460 ? 11.531 7.342 -0.201 1.00 46.28 460 LEU A CA 1
ATOM 3544 C C . LEU A 1 460 ? 11.237 8.303 -1.352 1.00 46.28 460 LEU A C 1
ATOM 3546 O O . LEU A 1 460 ? 10.392 9.184 -1.211 1.00 46.28 460 LEU A O 1
ATOM 3550 N N . ALA A 1 461 ? 11.863 8.064 -2.510 1.00 44.53 461 ALA A N 1
ATOM 3551 C CA . ALA A 1 461 ? 11.539 8.760 -3.748 1.00 44.53 461 ALA A CA 1
ATOM 3552 C C . ALA A 1 461 ? 10.065 8.575 -4.101 1.00 44.53 461 ALA A C 1
ATOM 3554 O O . ALA A 1 461 ? 9.408 9.553 -4.374 1.00 44.53 461 ALA A O 1
ATOM 3555 N N . THR A 1 462 ? 9.510 7.366 -4.015 1.00 51.41 462 THR A N 1
ATOM 3556 C CA . THR A 1 462 ? 8.101 7.103 -4.374 1.00 51.41 462 THR A CA 1
ATOM 3557 C C . THR A 1 462 ? 7.072 7.509 -3.330 1.00 51.41 462 THR A C 1
ATOM 3559 O O . THR A 1 462 ? 5.900 7.677 -3.670 1.00 51.41 462 THR A O 1
ATOM 3562 N N . LEU A 1 463 ? 7.477 7.688 -2.071 1.00 52.88 463 LEU A N 1
ATOM 3563 C CA . LEU A 1 463 ? 6.629 8.310 -1.051 1.00 52.88 463 LEU A CA 1
ATOM 3564 C C . LEU A 1 463 ? 6.523 9.835 -1.231 1.00 52.88 463 LEU A C 1
ATOM 3566 O O . LEU A 1 463 ? 5.509 10.403 -0.837 1.00 52.88 463 LEU A O 1
ATOM 3570 N N . LEU A 1 464 ? 7.531 10.483 -1.829 1.00 54.28 464 LEU A N 1
ATOM 3571 C CA . LEU A 1 464 ? 7.616 11.948 -1.958 1.00 54.28 464 LEU A CA 1
ATOM 3572 C C . LEU A 1 464 ? 7.439 12.464 -3.402 1.00 54.28 464 LEU A C 1
ATOM 3574 O O . LEU A 1 464 ? 7.004 13.590 -3.618 1.00 54.28 464 LEU A O 1
ATOM 3578 N N . LEU A 1 465 ? 7.739 11.631 -4.395 1.00 60.47 465 LEU A N 1
ATOM 3579 C CA . LEU A 1 465 ? 7.654 11.862 -5.835 1.00 60.47 465 LEU A CA 1
ATOM 3580 C C . LEU A 1 465 ? 7.028 10.609 -6.461 1.00 60.47 465 LEU A C 1
ATOM 3582 O O . LEU A 1 465 ? 7.731 9.617 -6.656 1.00 60.47 465 LEU A O 1
ATOM 3586 N N . PRO A 1 466 ? 5.720 10.593 -6.766 1.00 63.16 466 PRO A N 1
ATOM 3587 C CA . PRO A 1 466 ? 5.106 9.424 -7.379 1.00 63.16 466 PRO A CA 1
ATOM 3588 C C . PRO A 1 466 ? 5.759 9.212 -8.743 1.00 63.16 466 PRO A C 1
ATOM 3590 O O . PRO A 1 466 ? 5.464 9.959 -9.665 1.00 63.16 466 PRO A O 1
ATOM 3593 N N . LEU A 1 467 ? 6.697 8.270 -8.861 1.00 68.56 467 LEU A N 1
ATOM 3594 C CA . LEU A 1 467 ? 7.301 7.912 -10.140 1.00 68.56 467 LEU A CA 1
ATOM 3595 C C . LEU A 1 467 ? 6.239 7.235 -11.001 1.00 68.56 467 LEU A C 1
ATOM 3597 O O . LEU A 1 467 ? 5.410 6.476 -10.497 1.00 68.56 467 LEU A O 1
ATOM 3601 N N . ASP A 1 468 ? 6.280 7.511 -12.300 1.00 79.19 468 ASP A N 1
ATOM 3602 C CA . ASP A 1 468 ? 5.468 6.769 -13.253 1.00 79.19 468 ASP A CA 1
ATOM 3603 C C . ASP A 1 468 ? 5.868 5.284 -13.229 1.00 79.19 468 ASP A C 1
ATOM 3605 O O . ASP A 1 468 ? 7.037 4.945 -13.013 1.00 79.19 468 ASP A O 1
ATOM 3609 N N . ARG A 1 469 ? 4.908 4.389 -13.461 1.00 81.50 469 ARG A N 1
ATOM 3610 C CA . ARG A 1 469 ? 5.139 2.939 -13.472 1.00 81.50 469 ARG A CA 1
ATOM 3611 C C . ARG A 1 469 ? 6.164 2.548 -14.515 1.00 81.50 469 ARG A C 1
ATOM 3613 O O . ARG A 1 469 ? 7.003 1.703 -14.232 1.00 81.50 469 ARG A O 1
ATOM 3620 N N . ASP A 1 470 ? 6.155 3.216 -15.663 1.00 78.06 470 ASP A N 1
ATOM 3621 C CA . ASP A 1 470 ? 7.174 3.021 -16.691 1.00 78.06 470 ASP A CA 1
ATOM 3622 C C . ASP A 1 470 ? 8.579 3.270 -16.133 1.00 78.06 470 ASP A C 1
ATOM 3624 O O . ASP A 1 470 ? 9.469 2.448 -16.329 1.00 78.06 470 ASP A O 1
ATOM 3628 N N . ALA A 1 471 ? 8.782 4.337 -15.356 1.00 77.75 471 ALA A N 1
ATOM 3629 C CA . ALA A 1 471 ? 10.068 4.592 -14.710 1.00 77.75 471 ALA A CA 1
ATOM 3630 C C . ALA A 1 471 ? 10.411 3.515 -13.664 1.00 77.75 471 ALA A C 1
ATOM 3632 O O . ALA A 1 471 ? 11.569 3.110 -13.566 1.00 77.75 471 ALA A O 1
ATOM 3633 N N . LEU A 1 472 ? 9.421 3.015 -12.913 1.00 80.56 472 LEU A N 1
ATOM 3634 C CA . LEU A 1 472 ? 9.623 1.916 -11.962 1.00 80.56 472 LEU A CA 1
ATOM 3635 C C . LEU A 1 472 ? 10.044 0.616 -12.656 1.00 80.56 472 LEU A C 1
ATOM 3637 O O . LEU A 1 472 ? 10.997 -0.014 -12.203 1.00 80.56 472 LEU A O 1
ATOM 3641 N N . TYR A 1 473 ? 9.406 0.248 -13.768 1.00 82.81 473 TYR A N 1
ATOM 3642 C CA . TYR A 1 473 ? 9.809 -0.910 -14.569 1.00 82.81 473 TYR A CA 1
ATOM 3643 C C . TYR A 1 473 ? 11.239 -0.759 -15.091 1.00 82.81 473 TYR A C 1
ATOM 3645 O O . TYR A 1 473 ? 12.053 -1.669 -14.942 1.00 82.81 473 TYR A O 1
ATOM 3653 N N . GLN A 1 474 ? 11.594 0.416 -15.618 1.00 81.31 474 GLN A N 1
ATOM 3654 C CA . GLN A 1 474 ? 12.946 0.666 -16.128 1.00 81.31 474 GLN A CA 1
ATOM 3655 C C . GLN A 1 474 ? 14.020 0.639 -15.023 1.00 81.31 474 GLN A C 1
ATOM 3657 O O . GLN A 1 474 ? 15.148 0.225 -15.279 1.00 81.31 474 GLN A O 1
ATOM 3662 N N . LEU A 1 475 ? 13.679 1.001 -13.780 1.00 77.75 475 LEU A N 1
ATOM 3663 C CA . LEU A 1 475 ? 14.567 0.858 -12.614 1.00 77.75 475 LEU A CA 1
ATOM 3664 C C . LEU A 1 475 ? 14.787 -0.596 -12.176 1.00 77.75 475 LEU A C 1
ATOM 3666 O O . LEU A 1 475 ? 15.732 -0.870 -11.423 1.00 77.75 475 LEU A O 1
ATOM 3670 N N . GLN A 1 476 ? 13.893 -1.504 -12.564 1.00 77.94 476 GLN A N 1
ATOM 3671 C CA . GLN A 1 476 ? 14.023 -2.931 -12.295 1.00 77.94 476 GLN A CA 1
ATOM 3672 C C . GLN A 1 476 ? 14.700 -3.687 -13.430 1.00 77.94 476 GLN A C 1
ATOM 3674 O O . GLN A 1 476 ? 15.405 -4.656 -13.151 1.00 77.94 476 GLN A O 1
ATOM 3679 N N . ALA A 1 477 ? 14.488 -3.254 -14.673 1.00 76.88 477 ALA A N 1
ATOM 3680 C CA . ALA A 1 477 ? 14.923 -3.975 -15.855 1.00 76.88 477 ALA A CA 1
ATOM 3681 C C . ALA A 1 477 ? 16.412 -4.373 -15.758 1.00 76.88 477 ALA A C 1
ATOM 3683 O O . ALA A 1 477 ? 17.256 -3.531 -15.419 1.00 76.88 477 ALA A O 1
ATOM 3684 N N . PRO A 1 478 ? 16.753 -5.649 -16.030 1.00 73.44 478 PRO A N 1
ATOM 3685 C CA . PRO A 1 478 ? 18.142 -6.091 -16.025 1.00 73.44 478 PRO A CA 1
ATOM 3686 C C . PRO A 1 478 ? 18.942 -5.260 -17.034 1.00 73.44 478 PRO A C 1
ATOM 3688 O O . PRO A 1 478 ? 18.393 -4.904 -18.077 1.00 73.44 478 PRO A O 1
ATOM 3691 N N . PRO A 1 479 ? 20.221 -4.941 -16.766 1.00 68.88 479 PRO A N 1
ATOM 3692 C CA . PRO A 1 479 ? 21.019 -4.175 -17.713 1.00 68.88 479 PRO A CA 1
ATOM 3693 C C . PRO A 1 479 ? 21.037 -4.885 -19.075 1.00 68.88 479 PRO A C 1
ATOM 3695 O O . PRO A 1 479 ? 21.082 -6.121 -19.109 1.00 68.88 479 PRO A O 1
ATOM 3698 N N . PRO A 1 480 ? 21.018 -4.135 -20.190 1.00 66.25 480 PRO A N 1
ATOM 3699 C CA . PRO A 1 480 ? 21.051 -4.736 -21.515 1.00 66.25 480 PRO A CA 1
ATOM 3700 C C . PRO A 1 480 ? 22.274 -5.649 -21.644 1.00 66.25 480 PRO A C 1
ATOM 3702 O O . PRO A 1 480 ? 23.375 -5.307 -21.200 1.00 66.25 480 PRO A O 1
ATOM 3705 N N . LEU A 1 481 ? 22.078 -6.830 -22.241 1.00 63.66 481 LEU A N 1
ATOM 3706 C CA . LEU A 1 481 ? 23.161 -7.790 -22.447 1.00 63.66 481 LEU A CA 1
ATOM 3707 C C . LEU A 1 481 ? 24.311 -7.112 -23.209 1.00 63.66 481 LEU A C 1
ATOM 3709 O O . LEU A 1 481 ? 24.062 -6.493 -24.249 1.00 63.66 481 LEU A O 1
ATOM 3713 N N . PRO A 1 482 ? 25.571 -7.243 -22.753 1.00 58.00 482 PRO A N 1
ATOM 3714 C CA . PRO A 1 482 ? 26.692 -6.622 -23.438 1.00 58.00 482 PRO A CA 1
ATOM 3715 C C . PRO A 1 482 ? 26.778 -7.122 -24.890 1.00 58.00 482 PRO A C 1
ATOM 3717 O O . PRO A 1 482 ? 26.455 -8.288 -25.175 1.00 58.00 482 PRO A O 1
ATOM 3720 N N . PRO A 1 483 ? 27.223 -6.274 -25.835 1.00 55.03 483 PRO A N 1
ATOM 3721 C CA . PRO A 1 483 ? 27.431 -6.700 -27.211 1.00 55.03 483 PRO A CA 1
ATOM 3722 C C . PRO A 1 483 ? 28.381 -7.903 -27.211 1.00 55.03 483 PRO A C 1
ATOM 3724 O O . PRO A 1 483 ? 29.485 -7.839 -26.677 1.00 55.03 483 PRO A O 1
ATOM 3727 N N . LYS A 1 484 ? 27.929 -9.036 -27.770 1.00 55.91 484 LYS A N 1
ATOM 3728 C CA . LYS A 1 484 ? 28.797 -10.212 -27.955 1.00 55.91 484 LYS A CA 1
ATOM 3729 C C . LYS A 1 484 ? 29.883 -9.773 -28.936 1.00 55.91 484 LYS A C 1
ATOM 3731 O O . LYS A 1 484 ? 29.517 -9.367 -30.040 1.00 55.91 484 LYS A O 1
ATOM 3736 N N . PRO A 1 485 ? 31.167 -9.833 -28.566 1.00 45.94 485 PRO A N 1
ATOM 3737 C CA . PRO A 1 485 ? 32.231 -9.543 -29.506 1.00 45.94 485 PRO A CA 1
ATOM 3738 C C . PRO A 1 485 ? 32.253 -10.633 -30.589 1.00 45.94 485 PRO A C 1
ATOM 3740 O O . PRO A 1 485 ? 32.442 -11.804 -30.271 1.00 45.94 485 PRO A O 1
ATOM 3743 N N . GLY A 1 486 ? 32.056 -10.242 -31.852 1.00 56.22 486 GLY A N 1
ATOM 3744 C CA . GLY A 1 486 ? 32.376 -11.063 -33.028 1.00 56.22 486 GLY A CA 1
ATOM 3745 C C . GLY A 1 486 ? 31.307 -12.051 -33.508 1.00 56.22 486 GLY A C 1
ATOM 3746 O O . GLY A 1 486 ? 31.555 -13.255 -33.507 1.00 56.22 486 GLY A O 1
ATOM 3747 N N . LEU A 1 487 ? 30.169 -11.544 -33.990 1.00 43.66 487 LEU A N 1
ATOM 3748 C CA . LEU A 1 487 ? 29.348 -12.229 -35.000 1.00 43.66 487 LEU A CA 1
ATOM 3749 C C . LEU A 1 487 ? 29.372 -11.425 -36.297 1.00 43.66 487 LEU A C 1
ATOM 3751 O O . LEU A 1 487 ? 29.249 -10.183 -36.188 1.00 43.66 487 LEU A O 1
#